Protein AF-A0AAD8Y7E0-F1 (afdb_monomer)

Foldseek 3Di:
DDDDDDDDDDDDDDDDDDPDPPPPPDDPLNDDLVVLLVVLVPADLQVQLLSLVVSQVVVVDDSDPSSLSSNDQQAQAHAPVSDDLLVLCPDELVSLLSSCVSRLCLAHYQYYASASNQAYQQLSLLSNALRQRHAEYHALNHDQQAFSFAWDPNPDPPPPNPDGATDDGNHDCVNHLNRVVRQLVDLRHNHLYYHHRPVQLADRDDPVPVPPVPPPVQPHDLPDDGDPSVLVSLVSVQVSNVVVQAAAPPARHRPVVVVDGQQQNDSPDSVSSLRHRNGPQAAPPPRGGHDQFPDPDPDPVCVVVVPVPPTDRQWDAAPGSRGIHGCVGFPKAFAPPPPPRGIHTCSNFPWDQDPPPRHTHTPVPPDCADPVPRHGD

Sequence (377 aa):
MSTATKCNSGNKRNSDGSLRAENTTICLVDIPVEPLAHVASFLSATSQAIFGLAVAAVNDKILNKNSFAIVGDQWDSLDFTEIEKELAARLTDDDIKAVLWCIDAANKVKRLSLAHCVNITGSCLEQLRGSQIIEQIDLSLVGRHEDPVLIEPWHPPRKDESLVLPFVPPISCENVLPILDSIIVSEQCSLQHLQFPKAWRTNYPSEKDSNWSSWSRWNYDTSFKPDPTFVRFLMRYNQMLMNRGISCVKCSHNLHSSGYQLVGSSVSDRKSFYTFGNQNHTCSQCMKHYCYRCGIQDSNEEFRNRRDGIGDFHLERCNVCEREQCVECSGMYRCETCPSSTTFCMNCKESTKCSLCSNRECNDCDLSRCESCKKEL

Solvent-accessible surface area (backbone atoms only — not comparable to full-atom values): 22195 Å² total; per-residue (Å²): 136,89,86,86,89,82,86,82,90,79,81,90,86,82,91,76,96,68,92,64,82,74,79,75,77,83,51,82,83,75,52,60,64,67,65,51,22,56,59,28,69,77,44,52,66,47,51,14,37,52,49,20,48,53,59,25,61,76,63,80,45,78,85,42,79,66,32,50,62,27,45,59,85,87,39,55,58,41,45,39,69,76,47,59,56,74,61,30,36,67,38,39,34,68,55,50,28,51,42,38,55,70,63,43,32,31,80,44,27,28,32,42,33,42,15,30,36,49,54,23,42,37,62,29,52,58,61,41,50,57,22,41,54,32,28,34,45,34,49,39,34,38,52,89,53,33,55,44,71,48,63,72,77,82,62,78,79,62,94,69,83,85,71,91,56,75,51,80,60,62,52,37,68,81,50,35,47,66,31,55,48,42,20,66,70,41,91,70,38,46,66,74,47,62,40,56,35,46,75,75,43,45,72,71,78,58,90,84,63,79,69,68,91,69,66,53,102,75,70,75,65,89,77,61,74,69,57,68,68,57,42,53,46,40,52,52,52,39,50,51,50,54,74,68,61,51,38,13,77,86,71,65,47,55,51,69,78,70,77,54,62,55,37,25,62,53,74,88,44,90,74,33,52,83,32,27,58,36,52,45,53,35,19,76,83,79,66,51,32,39,48,57,62,71,85,80,67,91,56,82,73,59,72,70,57,68,78,74,70,82,66,77,57,48,42,48,55,18,70,54,38,66,44,29,38,24,58,90,82,42,56,67,49,50,19,73,83,44,85,86,52,44,33,34,33,54,85,52,47,58,66,51,63,30,89,82,80,67,50,37,39,41,77,86,56,92,57,74,42,38,84,91,77,69,40,73,94

Organism: NCBI:txid267567

Structure (mmCIF, N/CA/C/O backbone):
data_AF-A0AAD8Y7E0-F1
#
_entry.id   AF-A0AAD8Y7E0-F1
#
loop_
_atom_site.group_PDB
_atom_site.id
_atom_site.type_symbol
_atom_site.label_atom_id
_atom_site.label_alt_id
_atom_site.label_comp_id
_atom_site.label_asym_id
_atom_site.label_entity_id
_atom_site.label_seq_id
_atom_site.pdbx_PDB_ins_code
_atom_site.Cartn_x
_atom_site.Cartn_y
_atom_site.Cartn_z
_atom_site.occupancy
_atom_site.B_iso_or_equiv
_atom_site.auth_seq_id
_atom_site.auth_comp_id
_atom_site.auth_asym_id
_atom_site.auth_atom_id
_atom_site.pdbx_PDB_model_num
ATOM 1 N N . MET A 1 1 ? -5.624 29.432 50.722 1.00 42.31 1 MET A N 1
ATOM 2 C CA . MET A 1 1 ? -6.381 30.631 50.287 1.00 42.31 1 MET A CA 1
ATOM 3 C C . MET A 1 1 ? -6.732 30.445 48.815 1.00 42.31 1 MET A C 1
ATOM 5 O O . MET A 1 1 ? -5.919 29.844 48.129 1.00 42.31 1 MET A O 1
ATOM 9 N N . SER A 1 2 ? -7.917 30.911 48.395 1.00 33.25 2 SER A N 1
ATOM 10 C CA . SER A 1 2 ? -8.645 30.645 47.126 1.00 33.25 2 SER A CA 1
ATOM 11 C C . SER A 1 2 ? -9.549 29.400 47.174 1.00 33.25 2 SER A C 1
ATOM 13 O O . SER A 1 2 ? -9.078 28.281 47.027 1.00 33.25 2 SER A O 1
ATOM 15 N N . THR A 1 3 ? -10.760 29.500 47.740 1.00 32.47 3 THR A N 1
ATOM 16 C CA . THR A 1 3 ? -12.059 29.990 47.195 1.00 32.47 3 THR A CA 1
ATOM 17 C C . THR A 1 3 ? -12.771 28.976 46.298 1.00 32.47 3 THR A C 1
ATOM 19 O O . THR A 1 3 ? -12.560 28.929 45.091 1.00 32.47 3 THR A O 1
ATOM 22 N N . ALA A 1 4 ? -13.661 28.207 46.930 1.00 34.22 4 ALA A N 1
ATOM 23 C CA . ALA A 1 4 ? -14.725 27.441 46.298 1.00 34.22 4 ALA A CA 1
ATOM 24 C C . ALA A 1 4 ? -15.949 28.349 46.097 1.00 34.22 4 ALA A C 1
ATOM 26 O O . ALA A 1 4 ? -16.421 28.973 47.051 1.00 34.22 4 ALA A O 1
ATOM 27 N N . THR A 1 5 ? -16.465 28.410 44.871 1.00 38.81 5 THR A N 1
ATOM 28 C CA . THR A 1 5 ? -17.672 29.174 44.536 1.00 38.81 5 THR A CA 1
ATOM 29 C C . THR A 1 5 ? -18.883 28.250 44.575 1.00 38.81 5 THR A C 1
ATOM 31 O O . THR A 1 5 ? -18.949 27.239 43.880 1.00 38.81 5 THR A O 1
ATOM 34 N N . LYS A 1 6 ? -19.832 28.609 45.438 1.00 41.47 6 LYS A N 1
ATOM 35 C CA . LYS A 1 6 ? -21.097 27.928 45.717 1.00 41.47 6 LYS A CA 1
ATOM 36 C C . LYS A 1 6 ? -22.182 28.608 44.874 1.00 41.47 6 LYS A C 1
ATOM 38 O O . LYS A 1 6 ? -22.446 29.789 45.087 1.00 41.47 6 LYS A O 1
ATOM 43 N N . CYS A 1 7 ? -22.796 27.904 43.925 1.00 40.91 7 CYS A N 1
ATOM 44 C CA . CYS A 1 7 ? -23.923 28.446 43.159 1.00 40.91 7 CYS A CA 1
ATOM 45 C C . CYS A 1 7 ? -25.244 28.198 43.898 1.00 40.91 7 CYS A C 1
ATOM 47 O O . CYS A 1 7 ? -25.595 27.064 44.218 1.00 40.91 7 CYS A O 1
ATOM 49 N N . ASN A 1 8 ? -25.943 29.297 44.186 1.00 40.84 8 ASN A N 1
ATOM 50 C CA . ASN A 1 8 ? -27.241 29.366 44.847 1.00 40.84 8 ASN A CA 1
ATOM 51 C C . ASN A 1 8 ? -28.377 28.915 43.920 1.00 40.84 8 ASN A C 1
ATOM 53 O O . ASN A 1 8 ? -28.497 29.386 42.791 1.00 40.84 8 ASN A O 1
ATOM 57 N N . SER A 1 9 ? -29.275 28.094 44.455 1.00 47.06 9 SER A N 1
ATOM 58 C CA . SER A 1 9 ? -30.587 27.781 43.890 1.00 47.06 9 SER A CA 1
ATOM 59 C C . SER A 1 9 ? -31.620 28.827 44.333 1.00 47.06 9 SER A C 1
ATOM 61 O O . SER A 1 9 ? -31.912 28.936 45.526 1.00 47.06 9 SER A O 1
ATOM 63 N N . GLY A 1 10 ? -32.177 29.584 43.382 1.00 45.50 10 GLY A N 1
ATOM 64 C CA . GLY A 1 10 ? -33.211 30.600 43.602 1.00 45.50 10 GLY A CA 1
ATOM 65 C C . GLY A 1 10 ? -34.475 30.361 42.763 1.00 45.50 10 GLY A C 1
ATOM 66 O O . GLY A 1 10 ? -34.416 30.261 41.546 1.00 45.50 10 GLY A O 1
ATOM 67 N N . ASN A 1 11 ? -35.599 30.269 43.475 1.00 44.56 11 ASN A N 1
ATOM 68 C CA . ASN A 1 11 ? -37.021 30.172 43.105 1.00 44.56 11 ASN A CA 1
ATOM 69 C C . ASN A 1 11 ? -37.549 30.692 41.741 1.00 44.56 11 ASN A C 1
ATOM 71 O O . ASN A 1 11 ? -37.395 31.857 41.399 1.00 44.56 11 ASN A O 1
ATOM 75 N N . LYS A 1 12 ? -38.394 29.847 41.116 1.00 53.94 12 LYS A N 1
ATOM 76 C CA . LYS A 1 12 ? -39.858 30.000 40.867 1.00 53.94 12 LYS A CA 1
ATOM 77 C C . LYS A 1 12 ? -40.411 31.399 40.481 1.00 53.94 12 LYS A C 1
ATOM 79 O O . LYS A 1 12 ? -40.521 32.252 41.358 1.00 53.94 12 LYS A O 1
ATOM 84 N N . ARG A 1 13 ? -41.005 31.528 39.274 1.00 47.44 13 ARG A N 1
ATOM 85 C CA . ARG A 1 13 ? -42.465 31.751 39.029 1.00 47.44 13 ARG A CA 1
ATOM 86 C C . ARG A 1 13 ? -42.841 32.015 37.550 1.00 47.44 13 ARG A C 1
ATOM 88 O O . ARG A 1 13 ? -42.180 32.779 36.867 1.00 47.44 13 ARG A O 1
ATOM 95 N N . ASN A 1 14 ? -44.002 31.447 37.202 1.00 42.03 14 ASN A N 1
ATOM 96 C CA . ASN A 1 14 ? -45.090 31.907 36.319 1.00 42.03 14 ASN A CA 1
ATOM 97 C C . ASN A 1 14 ? -44.913 32.008 34.790 1.00 42.03 14 ASN A C 1
ATOM 99 O O . ASN A 1 14 ? -44.448 33.001 34.249 1.00 42.03 14 ASN A O 1
ATOM 103 N N . SER A 1 15 ? -45.446 30.964 34.144 1.00 57.38 15 SER A N 1
ATOM 104 C CA . SER A 1 15 ? -46.424 30.967 33.042 1.00 57.38 15 SER A CA 1
ATOM 105 C C . SER A 1 15 ? -46.834 32.314 32.432 1.00 57.38 15 SER A C 1
ATOM 107 O O . SER A 1 15 ? -47.565 33.079 33.065 1.00 57.38 15 SER A O 1
ATOM 109 N N . ASP A 1 16 ? -46.528 32.473 31.144 1.00 43.28 16 ASP A N 1
ATOM 110 C CA . ASP A 1 16 ? -47.409 33.165 30.209 1.00 43.28 16 ASP A CA 1
ATOM 111 C C . ASP A 1 16 ? -47.484 32.372 28.894 1.00 43.28 16 ASP A C 1
ATOM 113 O O . ASP A 1 16 ? -46.474 31.891 28.371 1.00 43.28 16 ASP A O 1
ATOM 117 N N . GLY A 1 17 ? -48.710 32.138 28.434 1.00 54.53 17 GLY A N 1
ATOM 118 C CA . GLY A 1 17 ? -49.052 31.219 27.355 1.00 54.53 17 GLY A CA 1
ATOM 119 C C . GLY A 1 17 ? -48.720 31.804 25.991 1.00 54.53 17 GLY A C 1
ATOM 120 O O . GLY A 1 17 ? -49.556 32.442 25.360 1.00 54.53 17 GLY A O 1
ATOM 121 N N . SER A 1 18 ? -47.510 31.539 25.508 1.00 50.91 18 SER A N 1
ATOM 122 C CA . SER A 1 18 ? -47.150 31.720 24.105 1.00 50.91 18 SER A CA 1
ATOM 123 C C . SER A 1 18 ? -46.927 30.338 23.503 1.00 50.91 18 SER A C 1
ATOM 125 O O . SER A 1 18 ? -45.930 29.686 23.806 1.00 50.91 18 SER A O 1
ATOM 127 N N . LEU A 1 19 ? -47.871 29.880 22.673 1.00 52.75 19 LEU A N 1
ATOM 128 C CA . LEU A 1 19 ? -47.708 28.729 21.780 1.00 52.75 19 LEU A CA 1
ATOM 129 C C . LEU A 1 19 ? -46.630 29.071 20.739 1.00 52.75 19 LEU A C 1
ATOM 131 O O . LEU A 1 19 ? -46.912 29.319 19.569 1.00 52.75 19 LEU A O 1
ATOM 135 N N . ARG A 1 20 ? -45.373 29.142 21.182 1.00 52.72 20 ARG A N 1
ATOM 136 C CA . ARG A 1 20 ? -44.226 28.997 20.300 1.00 52.72 20 ARG A CA 1
ATOM 137 C C . ARG A 1 20 ? -44.261 27.552 19.839 1.00 52.72 20 ARG A C 1
ATOM 139 O O . ARG A 1 20 ? -44.216 26.653 20.670 1.00 52.72 20 ARG A O 1
ATOM 146 N N . ALA A 1 21 ? -44.376 27.344 18.532 1.00 57.94 21 ALA A N 1
ATOM 147 C CA . ALA A 1 21 ? -44.036 26.070 17.929 1.00 57.94 21 ALA A CA 1
ATOM 148 C C . ALA A 1 21 ? -42.619 25.722 18.404 1.00 57.94 21 ALA A C 1
ATOM 150 O O . ALA A 1 21 ? -41.642 26.341 17.981 1.00 57.94 21 ALA A O 1
ATOM 151 N N . GLU A 1 22 ? -42.524 24.821 19.379 1.00 65.19 22 GLU A N 1
ATOM 152 C CA . GLU A 1 22 ? -41.261 24.232 19.776 1.00 65.19 22 GLU A CA 1
ATOM 153 C C . GLU A 1 22 ? -40.800 23.439 18.562 1.00 65.19 22 GLU A C 1
ATOM 155 O O . GLU A 1 22 ? -41.313 22.355 18.285 1.00 65.19 22 GLU A O 1
ATOM 160 N N . ASN A 1 23 ? -39.888 24.029 17.785 1.00 68.88 23 ASN A N 1
ATOM 161 C CA . ASN A 1 23 ? -39.112 23.312 16.787 1.00 68.88 23 ASN A CA 1
ATOM 162 C C . ASN A 1 23 ? -38.359 22.217 17.539 1.00 68.88 23 ASN A C 1
ATOM 164 O O . ASN A 1 23 ? -37.267 22.436 18.060 1.00 68.88 23 ASN A O 1
ATOM 168 N N . THR A 1 24 ? -38.999 21.059 17.660 1.00 77.88 24 THR A N 1
ATOM 169 C CA . THR A 1 24 ? -38.412 19.849 18.207 1.00 77.88 24 THR A CA 1
ATOM 170 C C . THR A 1 24 ? -37.405 19.404 17.165 1.00 77.88 24 THR A C 1
ATOM 172 O O . THR A 1 24 ? -37.742 18.762 16.172 1.00 77.88 24 THR A O 1
ATOM 175 N N . THR A 1 25 ? -36.168 19.862 17.327 1.00 85.00 25 THR A N 1
ATOM 176 C CA . THR A 1 25 ? -35.052 19.411 16.509 1.00 85.00 25 THR A CA 1
ATOM 177 C C . THR A 1 25 ? -34.863 17.933 16.817 1.00 85.00 25 THR A C 1
ATOM 179 O O . THR A 1 25 ? -34.365 17.588 17.883 1.00 85.00 25 THR A O 1
ATOM 182 N N . ILE A 1 26 ? -35.332 17.065 15.919 1.00 81.88 26 ILE A N 1
ATOM 183 C CA . ILE A 1 26 ? -35.110 15.622 16.020 1.00 81.88 26 ILE A CA 1
ATOM 184 C C . ILE A 1 26 ? -33.611 15.398 15.830 1.00 81.88 26 ILE A C 1
ATOM 186 O O . ILE A 1 26 ? -33.066 15.718 14.769 1.00 81.88 26 ILE A O 1
ATOM 190 N N . CYS A 1 27 ? -32.940 14.883 16.856 1.00 86.56 27 CYS A N 1
ATOM 191 C CA . CYS A 1 27 ? -31.532 14.546 16.769 1.00 86.56 27 CYS A CA 1
ATOM 192 C C . CYS A 1 27 ? -31.374 13.149 16.162 1.00 86.56 27 CYS A C 1
ATOM 194 O O . CYS A 1 27 ? -32.213 12.269 16.339 1.00 86.56 27 CYS A O 1
ATOM 196 N N . LEU A 1 28 ? -30.252 12.911 15.479 1.00 84.19 28 LEU A N 1
ATOM 197 C CA . LEU A 1 28 ? -29.945 11.599 14.896 1.00 84.19 28 LEU A CA 1
ATOM 198 C C . LEU A 1 28 ? -29.938 10.478 15.956 1.00 84.19 28 LEU A C 1
ATOM 200 O O . LEU A 1 28 ? -30.270 9.338 15.651 1.00 84.19 28 LEU A O 1
ATOM 204 N N . VAL A 1 29 ? -29.604 10.817 17.205 1.00 83.31 29 VAL A N 1
ATOM 205 C CA . VAL A 1 29 ? -29.603 9.892 18.352 1.00 83.31 29 VAL A CA 1
ATOM 206 C C . VAL A 1 29 ? -30.993 9.478 18.828 1.00 83.31 29 VAL A C 1
ATOM 208 O O . VAL A 1 29 ? -31.109 8.477 19.530 1.00 83.31 29 VAL A O 1
ATOM 211 N N . ASP A 1 30 ? -32.037 10.210 18.439 1.00 88.00 30 ASP A N 1
ATOM 212 C CA . ASP A 1 30 ? -33.420 9.871 18.785 1.00 88.00 30 ASP A CA 1
ATOM 213 C C . ASP A 1 30 ? -33.995 8.802 17.841 1.00 88.00 30 ASP A C 1
ATOM 215 O O . ASP A 1 30 ? -35.062 8.240 18.097 1.00 88.00 30 ASP A O 1
ATOM 219 N N . ILE A 1 31 ? -33.293 8.508 16.740 1.00 89.94 31 ILE A N 1
ATOM 220 C CA . ILE A 1 31 ? -33.683 7.472 15.787 1.00 89.94 31 ILE A CA 1
ATOM 221 C C . ILE A 1 31 ? -33.317 6.097 16.372 1.00 89.94 31 ILE A C 1
ATOM 223 O O . ILE A 1 31 ? -32.184 5.907 16.822 1.00 89.94 31 ILE A O 1
ATOM 227 N N . PRO A 1 32 ? -34.234 5.108 16.348 1.00 90.81 32 PRO A N 1
ATOM 228 C CA . PRO A 1 32 ? -33.918 3.745 16.762 1.00 90.81 32 PRO A CA 1
ATOM 229 C C . PRO A 1 32 ? -32.742 3.155 15.971 1.00 90.81 32 PRO A C 1
ATOM 231 O O . PRO A 1 32 ? -32.443 3.559 14.844 1.00 90.81 32 PRO A O 1
ATOM 234 N N . VAL A 1 33 ? -32.075 2.165 16.559 1.00 90.38 33 VAL A N 1
ATOM 235 C CA . VAL A 1 33 ? -30.864 1.563 15.981 1.00 90.38 33 VAL A CA 1
ATOM 236 C C . VAL A 1 33 ? -31.180 0.840 14.674 1.00 90.38 33 VAL A C 1
ATOM 238 O O . VAL A 1 33 ? -30.355 0.831 13.769 1.00 90.38 33 VAL A O 1
ATOM 241 N N . GLU A 1 34 ? -32.375 0.268 14.542 1.00 93.50 34 GLU A N 1
ATOM 242 C CA . GLU A 1 34 ? -32.768 -0.549 13.397 1.00 93.50 34 GLU A CA 1
ATOM 243 C C . GLU A 1 34 ? -32.854 0.264 12.088 1.00 93.50 34 GLU A C 1
ATOM 245 O O . GLU A 1 34 ? -32.220 -0.145 11.113 1.00 93.50 34 GLU A O 1
ATOM 250 N N . PRO A 1 35 ? -33.531 1.434 12.024 1.00 94.56 35 PRO A N 1
ATOM 251 C CA . PRO A 1 35 ? -33.436 2.327 10.869 1.00 94.56 35 PRO A CA 1
ATOM 252 C C . PRO A 1 35 ? -32.007 2.777 10.552 1.00 94.56 35 PRO A C 1
ATOM 254 O O . PRO A 1 35 ? -31.637 2.828 9.381 1.00 94.56 35 PRO A O 1
ATOM 257 N N . LEU A 1 36 ? -31.194 3.086 11.569 1.00 93.88 36 LEU A N 1
ATOM 258 C CA . LEU A 1 36 ? -29.811 3.530 11.365 1.00 93.88 36 LEU A CA 1
ATOM 259 C C . LEU A 1 36 ? -28.940 2.411 10.784 1.00 93.88 36 LEU A C 1
ATOM 261 O O . LEU A 1 36 ? -28.198 2.650 9.837 1.00 93.88 36 LEU A O 1
ATOM 265 N N . ALA A 1 37 ? -29.071 1.186 11.297 1.00 93.62 37 ALA A N 1
ATOM 266 C CA . ALA A 1 37 ? -28.399 0.007 10.762 1.00 93.62 37 ALA A CA 1
ATOM 267 C C . ALA A 1 37 ? -28.863 -0.301 9.330 1.00 93.62 37 ALA A C 1
ATOM 269 O O . ALA A 1 37 ? -28.048 -0.640 8.473 1.00 93.62 37 ALA A O 1
ATOM 270 N N . HIS A 1 38 ? -30.155 -0.118 9.038 1.00 94.56 38 HIS A N 1
ATOM 271 C CA . HIS A 1 38 ? -30.674 -0.271 7.683 1.00 94.56 38 HIS A CA 1
ATOM 272 C C . HIS A 1 38 ? -30.065 0.752 6.718 1.00 94.56 38 HIS A C 1
ATOM 274 O O . HIS A 1 38 ? -29.582 0.361 5.660 1.00 94.56 38 HIS A O 1
ATOM 280 N N . VAL A 1 39 ? -30.007 2.037 7.087 1.00 94.94 39 VAL A N 1
ATOM 281 C CA . VAL A 1 39 ? -29.341 3.069 6.271 1.00 94.94 39 VAL A CA 1
ATOM 282 C C . VAL A 1 39 ? -27.860 2.741 6.082 1.00 94.94 39 VAL A C 1
ATOM 284 O O . VAL A 1 39 ? -27.353 2.811 4.965 1.00 94.94 39 VAL A O 1
ATOM 287 N N . ALA A 1 40 ? -27.181 2.325 7.152 1.00 94.44 40 ALA A N 1
ATOM 288 C CA . ALA A 1 40 ? -25.762 2.002 7.117 1.00 94.44 40 ALA A CA 1
ATOM 289 C C . ALA A 1 40 ? -25.439 0.824 6.184 1.00 94.44 40 ALA A C 1
ATOM 291 O O . ALA A 1 40 ? -24.382 0.823 5.566 1.00 94.44 40 ALA A O 1
ATOM 292 N N . SER A 1 41 ? -26.369 -0.121 6.004 1.00 94.44 41 SER A N 1
ATOM 293 C CA . SER A 1 41 ? -26.197 -1.253 5.082 1.00 94.44 41 SER A CA 1
ATOM 294 C C . SER A 1 41 ? -26.134 -0.871 3.594 1.00 94.44 41 SER A C 1
ATOM 296 O O . SER A 1 41 ? -25.730 -1.693 2.775 1.00 94.44 41 SER A O 1
ATOM 298 N N . PHE A 1 42 ? -26.513 0.362 3.232 1.00 95.19 42 PHE A N 1
ATOM 299 C CA . PHE A 1 42 ? -26.361 0.897 1.870 1.00 95.19 42 PHE A CA 1
ATOM 300 C C . PHE A 1 42 ? -25.038 1.638 1.655 1.00 95.19 42 PHE A C 1
ATOM 302 O O . PHE A 1 42 ? -24.748 2.063 0.536 1.00 95.19 42 PHE A O 1
ATOM 309 N N . LEU A 1 43 ? -24.258 1.842 2.717 1.00 94.81 43 LEU A N 1
ATOM 310 C CA . LEU A 1 43 ? -22.971 2.513 2.649 1.00 94.81 43 LEU A CA 1
ATOM 311 C C . LEU A 1 43 ? -21.867 1.509 2.298 1.00 94.81 43 LEU A C 1
ATOM 313 O O . LEU A 1 43 ? -21.998 0.307 2.520 1.00 94.81 43 LEU A O 1
ATOM 317 N N . SER A 1 44 ? -20.754 2.012 1.765 1.00 94.19 44 SER A N 1
ATOM 318 C CA . SER A 1 44 ? -19.529 1.216 1.681 1.00 94.19 44 SER A CA 1
ATOM 319 C C . SER A 1 44 ? -19.057 0.822 3.082 1.00 94.19 44 SER A C 1
ATOM 321 O O . SER A 1 44 ? -19.395 1.503 4.053 1.00 94.19 44 SER A O 1
ATOM 323 N N . ALA A 1 45 ? -18.252 -0.235 3.207 1.00 93.75 45 ALA A N 1
ATOM 324 C CA . ALA A 1 45 ? -17.789 -0.706 4.511 1.00 93.75 45 ALA A CA 1
ATOM 325 C C . ALA A 1 45 ? -17.101 0.433 5.288 1.00 93.75 45 ALA A C 1
ATOM 327 O O . ALA A 1 45 ? -17.484 0.759 6.409 1.00 93.75 45 ALA A O 1
ATOM 328 N N . THR A 1 46 ? -16.167 1.155 4.668 1.00 95.12 46 THR A N 1
ATOM 329 C CA . THR A 1 46 ? -15.499 2.286 5.332 1.00 95.12 46 THR A CA 1
ATOM 330 C C . THR A 1 46 ? -16.486 3.379 5.768 1.00 95.12 46 THR A C 1
ATOM 332 O O . THR A 1 46 ? -16.425 3.856 6.904 1.00 95.12 46 THR A O 1
ATOM 335 N N . SER A 1 47 ? -17.444 3.738 4.908 1.00 95.62 47 SER A N 1
ATOM 336 C CA . SER A 1 47 ? -18.475 4.735 5.226 1.00 95.62 47 SER A CA 1
ATOM 337 C C . SER A 1 47 ? -19.400 4.275 6.358 1.00 95.62 47 SER A C 1
ATOM 339 O O . SER A 1 47 ? -19.754 5.072 7.225 1.00 95.62 47 SER A O 1
ATOM 341 N N . GLN A 1 48 ? -19.759 2.990 6.391 1.00 95.06 48 GLN A N 1
ATOM 342 C CA . GLN A 1 48 ? -20.564 2.368 7.439 1.00 95.06 48 GLN A CA 1
ATOM 343 C C . GLN A 1 48 ? -19.859 2.427 8.800 1.00 95.06 48 GLN A C 1
ATOM 345 O O . GLN A 1 48 ? -20.492 2.786 9.796 1.00 95.06 48 GLN A O 1
ATOM 350 N N . ALA A 1 49 ? -18.551 2.147 8.856 1.00 94.19 49 ALA A N 1
ATOM 351 C CA . ALA A 1 49 ? -17.779 2.257 10.095 1.00 94.19 49 ALA A CA 1
ATOM 352 C C . ALA A 1 49 ? -17.735 3.699 10.618 1.00 94.19 49 ALA A C 1
ATOM 354 O O . ALA A 1 49 ? -17.978 3.937 11.802 1.00 94.19 49 ALA A O 1
ATOM 355 N N . ILE A 1 50 ? -17.466 4.664 9.733 1.00 94.44 50 ILE A N 1
ATOM 356 C CA . ILE A 1 50 ? -17.409 6.089 10.088 1.00 94.44 50 ILE A CA 1
ATOM 357 C C . ILE A 1 50 ? -18.785 6.588 10.537 1.00 94.44 50 ILE A C 1
ATOM 359 O O . ILE A 1 50 ? -18.888 7.299 11.535 1.00 94.44 50 ILE A O 1
ATOM 363 N N . PHE A 1 51 ? -19.854 6.182 9.849 1.00 93.75 51 PHE A N 1
ATOM 364 C CA . PHE A 1 51 ? -21.222 6.521 10.230 1.00 93.75 51 PHE A CA 1
ATOM 365 C C . PHE A 1 51 ? -21.587 5.951 11.605 1.00 93.75 51 PHE A C 1
ATOM 367 O O . PHE A 1 51 ? -22.085 6.682 12.463 1.00 93.75 51 PHE A O 1
ATOM 374 N N . GLY A 1 52 ? -21.283 4.673 11.852 1.00 91.50 52 GLY A N 1
ATOM 375 C CA . GLY A 1 52 ? -21.485 4.041 13.155 1.00 91.50 52 GLY A CA 1
ATOM 376 C C . GLY A 1 52 ? -20.720 4.754 14.271 1.00 91.50 52 GLY A C 1
ATOM 377 O O . GLY A 1 52 ? -21.287 5.012 15.334 1.00 91.50 52 GLY A O 1
ATOM 378 N N . LEU A 1 53 ? -19.470 5.151 14.010 1.00 90.69 53 LEU A N 1
ATOM 379 C CA . LEU A 1 53 ? -18.660 5.928 14.946 1.00 90.69 53 LEU A CA 1
ATOM 380 C C . LEU A 1 53 ? -19.256 7.317 15.212 1.00 90.69 53 LEU A C 1
ATOM 382 O O . LEU A 1 53 ? -19.322 7.739 16.364 1.00 90.69 53 LEU A O 1
ATOM 386 N N . ALA A 1 54 ? -19.732 8.015 14.180 1.00 90.75 54 ALA A N 1
ATOM 387 C CA . ALA A 1 54 ? -20.366 9.321 14.331 1.00 90.75 54 ALA A CA 1
ATOM 388 C C . ALA A 1 54 ? -21.638 9.233 15.193 1.00 90.75 54 ALA A C 1
ATOM 390 O O . ALA A 1 54 ? -21.816 10.026 16.115 1.00 90.75 54 ALA A O 1
ATOM 391 N N . VAL A 1 55 ? -22.491 8.227 14.962 1.00 89.06 55 VAL A N 1
ATOM 392 C CA . VAL A 1 55 ? -23.681 7.966 15.794 1.00 89.06 55 VAL A CA 1
ATOM 393 C C . VAL A 1 55 ? -23.291 7.626 17.239 1.00 89.06 55 VAL A C 1
ATOM 395 O O . VAL A 1 55 ? -23.968 8.047 18.183 1.00 89.06 55 VAL A O 1
ATOM 398 N N . ALA A 1 56 ? -22.198 6.884 17.435 1.00 86.31 56 ALA A N 1
ATOM 399 C CA . ALA A 1 56 ? -21.678 6.552 18.759 1.00 86.31 56 ALA A CA 1
ATOM 400 C C . ALA A 1 56 ? -21.180 7.794 19.510 1.00 86.31 56 ALA A C 1
ATOM 402 O O . ALA A 1 56 ? -21.504 7.973 20.684 1.00 86.31 56 ALA A O 1
ATOM 403 N N . ALA A 1 57 ? -20.434 8.663 18.824 1.00 85.75 57 ALA A N 1
ATOM 404 C CA . ALA A 1 57 ? -19.831 9.860 19.398 1.00 85.75 57 ALA A CA 1
ATOM 405 C C . ALA A 1 57 ? -20.883 10.852 19.915 1.00 85.75 57 ALA A C 1
ATOM 407 O O . ALA A 1 57 ? -20.718 11.402 20.999 1.00 85.75 57 ALA A O 1
ATOM 408 N N . VAL A 1 58 ? -22.002 11.030 19.201 1.00 82.75 58 VAL A N 1
ATOM 409 C CA . VAL A 1 58 ? -23.092 11.926 19.643 1.00 82.75 58 VAL A CA 1
ATOM 410 C C . VAL A 1 58 ? -23.785 11.408 20.912 1.00 82.75 58 VAL A C 1
ATOM 412 O O . VAL A 1 58 ? -24.360 12.185 21.668 1.00 82.75 58 VAL A O 1
ATOM 415 N N . ASN A 1 59 ? -23.714 10.103 21.188 1.00 74.56 59 ASN A N 1
ATOM 416 C CA . ASN A 1 59 ? -24.360 9.502 22.353 1.00 74.56 59 ASN A CA 1
ATOM 417 C C . ASN A 1 59 ? -23.567 9.649 23.667 1.00 74.56 59 ASN A C 1
ATOM 419 O O . ASN A 1 59 ? -24.030 9.134 24.689 1.00 74.56 59 ASN A O 1
ATOM 423 N N . ASP A 1 60 ? -22.403 10.324 23.653 1.00 66.88 60 ASP A N 1
ATOM 424 C CA . ASP A 1 60 ? -21.548 10.687 24.809 1.00 66.88 60 ASP A CA 1
ATOM 425 C C . ASP A 1 60 ? -21.178 9.525 25.755 1.00 66.88 60 ASP A C 1
ATOM 427 O O . ASP A 1 60 ? -20.641 9.692 26.853 1.00 66.88 60 ASP A O 1
ATOM 431 N N . LYS A 1 61 ? -21.464 8.297 25.331 1.00 59.03 61 LYS A N 1
ATOM 432 C CA . LYS A 1 61 ? -21.251 7.072 26.085 1.00 59.03 61 LYS A CA 1
ATOM 433 C C . LYS A 1 61 ? -20.271 6.227 25.304 1.00 59.03 61 LYS A C 1
ATOM 435 O O . LYS A 1 61 ? -20.475 5.993 24.116 1.00 59.03 61 LYS A O 1
ATOM 440 N N . ILE A 1 62 ? -19.245 5.766 26.024 1.00 61.38 62 ILE A N 1
ATOM 441 C CA . ILE A 1 62 ? -18.360 4.640 25.694 1.00 61.38 62 ILE A CA 1
ATOM 442 C C . ILE A 1 62 ? -19.031 3.758 24.643 1.00 61.38 62 ILE A C 1
ATOM 444 O O . ILE A 1 62 ? -20.112 3.247 24.944 1.00 61.38 62 ILE A O 1
ATOM 448 N N . LEU A 1 63 ? -18.401 3.632 23.464 1.00 65.81 63 LEU A N 1
ATOM 449 C CA . LEU A 1 63 ? -18.821 2.818 22.314 1.00 65.81 63 LEU A CA 1
ATOM 450 C C . LEU A 1 63 ? -19.834 1.747 22.720 1.00 65.81 63 LEU A C 1
ATOM 452 O O . LEU A 1 63 ? -19.491 0.686 23.248 1.00 65.81 63 LEU A O 1
ATOM 456 N N . ASN A 1 64 ? -21.112 2.102 22.599 1.00 67.94 64 ASN A N 1
ATOM 457 C CA . ASN A 1 64 ? -22.181 1.301 23.168 1.00 67.94 64 ASN A CA 1
ATOM 458 C C . ASN A 1 64 ? -22.415 0.064 22.287 1.00 67.94 64 ASN A C 1
ATOM 460 O O . ASN A 1 64 ? -22.064 0.038 21.107 1.00 67.94 64 ASN A O 1
ATOM 464 N N . LYS A 1 65 ? -23.067 -0.968 22.837 1.00 69.75 65 LYS A N 1
ATOM 465 C CA . LYS A 1 65 ? -23.446 -2.174 22.075 1.00 69.75 65 LYS A CA 1
ATOM 466 C C . LYS A 1 65 ? -24.226 -1.856 20.789 1.00 69.75 65 LYS A C 1
ATOM 468 O O . LYS A 1 65 ? -24.139 -2.609 19.827 1.00 69.75 65 LYS A O 1
ATOM 473 N N . ASN A 1 66 ? -24.944 -0.734 20.764 1.00 71.81 66 ASN A N 1
ATOM 474 C CA . ASN A 1 66 ? -25.746 -0.303 19.623 1.00 71.81 66 ASN A CA 1
ATOM 475 C C . ASN A 1 66 ? -24.882 0.148 18.436 1.00 71.81 66 ASN A C 1
ATOM 477 O O . ASN A 1 66 ? -25.275 -0.049 17.293 1.00 71.81 66 ASN A O 1
ATOM 481 N N . SER A 1 67 ? -23.691 0.691 18.694 1.00 73.62 67 SER A N 1
ATOM 482 C CA . SER A 1 67 ? -22.751 1.126 17.653 1.00 73.62 67 SER A CA 1
ATOM 483 C C . SER A 1 67 ? -22.288 -0.071 16.819 1.00 73.62 67 SER A C 1
ATOM 485 O O . SER A 1 67 ? -22.276 -0.013 15.594 1.00 73.62 67 SER A O 1
ATOM 487 N N . PHE A 1 68 ? -22.029 -1.207 17.474 1.00 81.06 68 PHE A N 1
ATOM 488 C CA . PHE A 1 68 ? -21.664 -2.455 16.800 1.00 81.06 68 PHE A CA 1
ATOM 489 C C . PHE A 1 68 ? -22.781 -3.008 15.904 1.00 81.06 68 PHE A C 1
ATOM 491 O O . PHE A 1 68 ? -22.488 -3.639 14.892 1.00 81.06 68 PHE A O 1
ATOM 498 N N . ALA A 1 69 ? -24.052 -2.753 16.235 1.00 83.50 69 ALA A N 1
ATOM 499 C CA . ALA A 1 69 ? -25.177 -3.197 15.412 1.00 83.50 69 ALA A CA 1
ATOM 500 C C . ALA A 1 69 ? -25.273 -2.428 14.082 1.00 83.50 69 ALA A C 1
ATOM 502 O O . ALA A 1 69 ? -25.704 -2.997 13.084 1.00 83.50 69 ALA A O 1
ATOM 503 N N . ILE A 1 70 ? -24.848 -1.159 14.053 1.00 87.06 70 ILE A N 1
ATOM 504 C CA . ILE A 1 70 ? -24.846 -0.323 12.839 1.00 87.06 70 ILE A CA 1
ATOM 505 C C . ILE A 1 70 ? -23.701 -0.722 11.906 1.00 87.06 70 ILE A C 1
ATOM 507 O O . ILE A 1 70 ? -23.857 -0.725 10.689 1.00 87.06 70 ILE A O 1
ATOM 511 N N . VAL A 1 71 ? -22.553 -1.059 12.490 1.00 86.00 71 VAL A N 1
ATOM 512 C CA . VAL A 1 71 ? -21.304 -1.358 11.786 1.00 86.00 71 VAL A CA 1
ATOM 513 C C . VAL A 1 71 ? -21.385 -2.708 11.047 1.00 86.00 71 VAL A C 1
ATOM 515 O O . VAL A 1 71 ? -20.824 -2.851 9.974 1.00 86.00 71 VAL A O 1
ATOM 518 N N . GLY A 1 72 ? -22.150 -3.687 11.530 1.00 86.94 72 GLY A N 1
ATOM 519 C CA . GLY A 1 72 ? -22.221 -5.006 10.883 1.00 86.94 72 GLY A CA 1
ATOM 520 C C . GLY A 1 72 ? -20.977 -5.868 11.145 1.00 86.94 72 GLY A C 1
ATOM 521 O O . GLY A 1 72 ? -20.068 -5.473 11.880 1.00 86.94 72 GLY A O 1
ATOM 522 N N . ASP A 1 73 ? -20.947 -7.088 10.601 1.00 87.50 73 ASP A N 1
ATOM 523 C CA . ASP A 1 73 ? -19.993 -8.139 10.990 1.00 87.50 73 ASP A CA 1
ATOM 524 C C . ASP A 1 73 ? -18.940 -8.512 9.931 1.00 87.50 73 ASP A C 1
ATOM 526 O O . ASP A 1 73 ? -17.927 -9.122 10.284 1.00 87.50 73 ASP A O 1
ATOM 530 N N . GLN A 1 74 ? -19.125 -8.121 8.670 1.00 88.31 74 GLN A N 1
ATOM 531 C CA . GLN A 1 74 ? -18.259 -8.519 7.554 1.00 88.31 74 GLN A CA 1
ATOM 532 C C . GLN A 1 74 ? -17.189 -7.466 7.248 1.00 88.31 74 GLN A C 1
ATOM 534 O O . GLN A 1 74 ? -17.430 -6.508 6.520 1.00 88.31 74 GLN A O 1
ATOM 539 N N . TRP A 1 75 ? -15.979 -7.681 7.772 1.00 94.62 75 TRP A N 1
ATOM 540 C CA . TRP A 1 75 ? -14.873 -6.718 7.694 1.00 94.62 75 TRP A CA 1
ATOM 541 C C . TRP A 1 75 ? -13.595 -7.303 7.103 1.00 94.62 75 TRP A C 1
ATOM 543 O O . TRP A 1 75 ? -12.536 -7.166 7.692 1.00 94.62 75 TRP A O 1
ATOM 553 N N . ASP A 1 76 ? -13.649 -7.939 5.932 1.00 97.00 76 ASP A N 1
ATOM 554 C CA . ASP A 1 76 ? -12.427 -8.458 5.293 1.00 97.00 76 ASP A CA 1
ATOM 555 C C . ASP A 1 76 ? -11.500 -7.339 4.773 1.00 97.00 76 ASP A C 1
ATOM 557 O O . ASP A 1 76 ? -10.286 -7.528 4.657 1.00 97.00 76 ASP A O 1
ATOM 561 N N . SER A 1 77 ? -12.056 -6.176 4.426 1.00 97.31 77 SER A N 1
ATOM 562 C CA . SER A 1 77 ? -11.325 -5.059 3.826 1.00 97.31 77 SER A CA 1
ATOM 563 C C . SER A 1 77 ? -11.801 -3.732 4.404 1.00 97.31 77 SER A C 1
ATOM 565 O O . SER A 1 77 ? -13.002 -3.511 4.516 1.00 97.31 77 SER A O 1
ATOM 567 N N . LEU A 1 78 ? -10.858 -2.845 4.711 1.00 97.62 78 LEU A N 1
ATOM 568 C CA . LEU A 1 78 ? -11.104 -1.452 5.064 1.00 97.62 78 LEU A CA 1
ATOM 569 C C . LEU A 1 78 ? -10.280 -0.568 4.123 1.00 97.62 78 LEU A C 1
ATOM 571 O O . LEU A 1 78 ? -9.048 -0.570 4.179 1.00 97.62 78 LEU A O 1
ATOM 575 N N . ASP A 1 79 ? -10.956 0.147 3.228 1.00 97.56 79 ASP A N 1
ATOM 576 C CA . ASP A 1 79 ? -10.321 0.941 2.176 1.00 97.56 79 ASP A CA 1
ATOM 577 C C . ASP A 1 79 ? -10.850 2.379 2.202 1.00 97.56 79 ASP A C 1
ATOM 579 O O . ASP A 1 79 ? -12.016 2.644 1.901 1.00 97.56 79 ASP A O 1
ATOM 583 N N . PHE A 1 80 ? -9.986 3.322 2.579 1.00 97.56 80 PHE A N 1
ATOM 584 C CA . PHE A 1 80 ? -10.334 4.741 2.659 1.00 97.56 80 PHE A CA 1
ATOM 585 C C . PHE A 1 80 ? -10.414 5.435 1.287 1.00 97.56 80 PHE A C 1
ATOM 587 O O . PHE A 1 80 ? -10.809 6.595 1.222 1.00 97.56 80 PHE A O 1
ATOM 594 N N . THR A 1 81 ? -10.149 4.732 0.175 1.00 95.69 81 THR A N 1
ATOM 595 C CA . THR A 1 81 ? -10.512 5.229 -1.169 1.00 95.69 81 THR A CA 1
ATOM 596 C C . THR A 1 81 ? -12.024 5.262 -1.415 1.00 95.69 81 THR A C 1
ATOM 598 O O . THR A 1 81 ? -12.470 5.916 -2.354 1.00 95.69 81 THR A O 1
ATOM 601 N N . GLU A 1 82 ? -12.820 4.571 -0.592 1.00 95.69 82 GLU A N 1
ATOM 602 C CA . GLU A 1 82 ? -14.280 4.489 -0.732 1.00 95.69 82 GLU A CA 1
ATOM 603 C C . GLU A 1 82 ? -15.030 5.698 -0.149 1.00 95.69 82 GLU A C 1
ATOM 605 O O . GLU A 1 82 ? -16.260 5.733 -0.198 1.00 95.69 82 GLU A O 1
ATOM 610 N N . ILE A 1 83 ? -14.312 6.664 0.430 1.00 95.81 83 ILE A N 1
ATOM 611 C CA . ILE A 1 83 ? -14.868 7.911 0.964 1.00 95.81 83 ILE A CA 1
ATOM 612 C C . ILE A 1 83 ? -14.289 9.122 0.228 1.00 95.81 83 ILE A C 1
ATOM 614 O O . ILE A 1 83 ? -13.269 9.031 -0.454 1.00 95.81 83 ILE A O 1
ATOM 618 N N . GLU A 1 84 ? -14.942 10.275 0.371 1.00 95.50 84 GLU A N 1
ATOM 619 C CA . GLU A 1 84 ? -14.466 11.534 -0.207 1.00 95.50 84 GLU A CA 1
ATOM 620 C C . GLU A 1 84 ? -13.051 11.869 0.291 1.00 95.50 84 GLU A C 1
ATOM 622 O O . GLU A 1 84 ? -12.755 11.762 1.487 1.00 95.50 84 GLU A O 1
ATOM 627 N N . LYS A 1 85 ? -12.170 12.298 -0.622 1.00 93.94 85 LYS A N 1
ATOM 628 C CA . LYS A 1 85 ? -10.752 12.559 -0.319 1.00 93.94 85 LYS A CA 1
ATOM 629 C C . LYS A 1 85 ? -10.599 13.636 0.748 1.00 93.94 85 LYS A C 1
ATOM 631 O O . LYS A 1 85 ? -9.747 13.527 1.625 1.00 93.94 85 LYS A O 1
ATOM 636 N N . GLU A 1 86 ? -11.453 14.650 0.692 1.00 92.56 86 GLU A N 1
ATOM 637 C CA . GLU A 1 86 ? -11.516 15.764 1.629 1.00 92.56 86 GLU A CA 1
ATOM 638 C C . GLU A 1 86 ? -11.900 15.292 3.033 1.00 92.56 86 GLU A C 1
ATOM 640 O O . GLU A 1 86 ? -11.367 15.792 4.025 1.00 92.56 86 GLU A O 1
ATOM 645 N N . LEU A 1 87 ? -12.807 14.317 3.133 1.00 94.12 87 LEU A N 1
ATOM 646 C CA . LEU A 1 87 ? -13.177 13.716 4.409 1.00 94.12 87 LEU A CA 1
ATOM 647 C C . LEU A 1 87 ? -12.030 12.860 4.951 1.00 94.12 87 LEU A C 1
ATOM 649 O O . LEU A 1 87 ? -11.644 13.044 6.103 1.00 94.12 87 LEU A O 1
ATOM 653 N N . ALA A 1 88 ? -11.447 11.988 4.122 1.00 95.94 88 ALA A N 1
ATOM 654 C CA . ALA A 1 88 ? -10.316 11.139 4.497 1.00 95.94 88 ALA A CA 1
ATOM 655 C C . ALA A 1 88 ? -9.115 11.954 4.999 1.00 95.94 88 ALA A C 1
ATOM 657 O O . ALA A 1 88 ? -8.522 11.620 6.024 1.00 95.94 88 ALA A O 1
ATOM 658 N N . ALA A 1 89 ? -8.800 13.064 4.325 1.00 94.25 89 ALA A N 1
ATOM 659 C CA . ALA A 1 89 ? -7.698 13.954 4.679 1.00 94.25 89 ALA A CA 1
ATOM 660 C C . ALA A 1 89 ? -7.888 14.662 6.028 1.00 94.25 89 ALA A C 1
ATOM 662 O O . ALA A 1 89 ? -6.909 15.088 6.641 1.00 94.25 89 ALA A O 1
ATOM 663 N N . ARG A 1 90 ? -9.134 14.786 6.503 1.00 94.50 90 ARG A N 1
ATOM 664 C CA . ARG A 1 90 ? -9.461 15.381 7.805 1.00 94.50 90 ARG A CA 1
ATOM 665 C C . ARG A 1 90 ? -9.399 14.386 8.959 1.00 94.50 90 ARG A C 1
ATOM 667 O O . ARG A 1 90 ? -9.400 14.833 10.104 1.00 94.50 90 ARG A O 1
ATOM 674 N N . LEU A 1 91 ? -9.362 13.083 8.678 1.00 95.94 91 LEU A N 1
ATOM 675 C CA . LEU A 1 91 ? -9.298 12.058 9.715 1.00 95.94 91 LEU A CA 1
ATOM 676 C C . LEU A 1 91 ? -7.948 12.108 10.433 1.00 95.94 91 LEU A C 1
ATOM 678 O O . LEU A 1 91 ? -6.887 12.180 9.810 1.00 95.94 91 LEU A O 1
ATOM 682 N N . 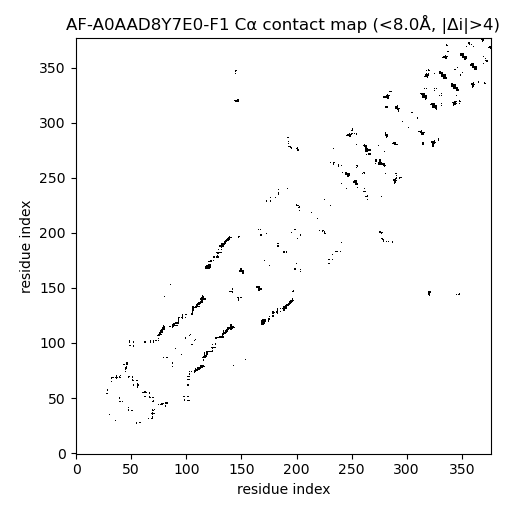THR A 1 92 ? -8.010 12.070 11.758 1.00 96.75 92 THR A N 1
ATOM 683 C CA . THR A 1 92 ? -6.853 12.025 12.654 1.00 96.75 92 THR A CA 1
ATOM 684 C C . THR A 1 92 ? -6.538 10.589 13.069 1.00 96.75 92 THR A C 1
ATOM 686 O O . THR A 1 92 ? -7.308 9.660 12.802 1.00 96.75 92 THR A O 1
ATOM 689 N N . ASP A 1 93 ? -5.415 10.382 13.765 1.00 98.19 93 ASP A N 1
ATOM 690 C CA . ASP A 1 93 ? -5.121 9.067 14.337 1.00 98.19 93 ASP A CA 1
ATOM 691 C C . ASP A 1 93 ? -6.221 8.587 15.299 1.00 98.19 93 ASP A C 1
ATOM 693 O O . ASP A 1 93 ? -6.528 7.398 15.304 1.00 98.19 93 ASP A O 1
ATOM 697 N N . ASP A 1 94 ? -6.841 9.477 16.079 1.00 96.56 94 ASP A N 1
ATOM 698 C CA . ASP A 1 94 ? -7.899 9.096 17.023 1.00 96.56 94 ASP A CA 1
ATOM 699 C C . ASP A 1 94 ? -9.161 8.611 16.298 1.00 96.56 94 ASP A C 1
ATOM 701 O O . ASP A 1 94 ? -9.749 7.604 16.704 1.00 96.56 94 ASP A O 1
ATOM 705 N N . ASP A 1 95 ? -9.527 9.252 15.184 1.00 95.81 95 ASP A N 1
ATOM 706 C CA . ASP A 1 95 ? -10.671 8.845 14.362 1.00 95.81 95 ASP A CA 1
ATOM 707 C C . ASP A 1 95 ? -10.445 7.451 13.761 1.00 95.81 95 ASP A C 1
ATOM 709 O O . ASP A 1 95 ? -11.280 6.554 13.905 1.00 95.81 95 ASP A O 1
ATOM 713 N N . ILE A 1 96 ? -9.284 7.230 13.131 1.00 97.75 96 ILE A N 1
ATOM 714 C CA . ILE A 1 96 ? -8.954 5.936 12.512 1.00 97.75 96 ILE A CA 1
ATOM 715 C C . ILE A 1 96 ? -8.790 4.855 13.578 1.00 97.75 96 ILE A C 1
ATOM 717 O O . ILE A 1 96 ? -9.266 3.736 13.398 1.00 97.75 96 ILE A O 1
ATOM 721 N N . LYS A 1 97 ? -8.163 5.170 14.714 1.00 96.81 97 LYS A N 1
ATOM 722 C CA . LYS A 1 97 ? -8.036 4.247 15.847 1.00 96.81 97 LYS A CA 1
ATOM 723 C C . LYS A 1 97 ? -9.404 3.815 16.358 1.00 96.81 97 LYS A C 1
ATOM 725 O O . LYS A 1 97 ? -9.600 2.629 16.620 1.00 96.81 97 LYS A O 1
ATOM 730 N N . ALA A 1 98 ? -10.341 4.753 16.487 1.00 94.38 98 ALA A N 1
ATOM 731 C CA . ALA A 1 98 ? -11.700 4.448 16.897 1.00 94.38 98 ALA A CA 1
ATOM 732 C C . ALA A 1 98 ? -12.391 3.542 15.870 1.00 94.38 98 ALA A C 1
ATOM 734 O O . ALA A 1 98 ? -12.961 2.530 16.270 1.00 94.38 98 ALA A O 1
ATOM 735 N N . VAL A 1 99 ? -12.261 3.818 14.566 1.00 95.75 99 VAL A N 1
ATOM 736 C CA . VAL A 1 99 ? -12.769 2.939 13.496 1.00 95.75 99 VAL A CA 1
ATOM 737 C C . VAL A 1 99 ? -12.183 1.527 13.599 1.00 95.75 99 VAL A C 1
ATOM 739 O O . VAL A 1 99 ? -12.941 0.560 13.676 1.00 95.75 99 VAL A O 1
ATOM 742 N N . LEU A 1 100 ? -10.852 1.394 13.658 1.00 96.69 100 LEU A N 1
ATOM 743 C CA . LEU A 1 100 ? -10.164 0.099 13.730 1.00 96.69 100 LEU A CA 1
ATOM 744 C C . LEU A 1 100 ? -10.563 -0.698 14.978 1.00 96.69 100 LEU A C 1
ATOM 746 O O . LEU A 1 100 ? -10.716 -1.918 14.910 1.00 96.69 100 LEU A O 1
ATOM 750 N N . TRP A 1 101 ? -10.761 -0.017 16.107 1.00 94.19 101 TRP A N 1
ATOM 751 C CA . TRP A 1 101 ? -11.236 -0.648 17.332 1.00 94.19 101 TRP A CA 1
ATOM 752 C C . TRP A 1 101 ? -12.698 -1.104 17.211 1.00 94.19 101 TRP A C 1
ATOM 754 O O . TRP A 1 101 ? -13.010 -2.241 17.564 1.00 94.19 101 TRP A O 1
ATOM 764 N N . CYS A 1 102 ? -13.587 -0.265 16.667 1.00 92.06 102 CYS A N 1
ATOM 765 C CA . CYS A 1 102 ? -15.011 -0.584 16.502 1.00 92.06 102 CYS A CA 1
ATOM 766 C C . CYS A 1 102 ? -15.243 -1.853 15.680 1.00 92.06 102 CYS A C 1
ATOM 768 O O . CYS A 1 102 ? -16.126 -2.646 16.003 1.00 92.06 102 CYS A O 1
ATOM 770 N N . ILE A 1 103 ? -14.455 -2.043 14.621 1.00 94.69 103 ILE A N 1
ATOM 771 C CA . ILE A 1 103 ? -14.602 -3.185 13.712 1.00 94.69 103 ILE A CA 1
ATOM 772 C C . ILE A 1 103 ? -13.783 -4.406 14.143 1.00 94.69 103 ILE A C 1
ATOM 774 O O . ILE A 1 103 ? -13.810 -5.417 13.446 1.00 94.69 103 ILE A O 1
ATOM 778 N N . ASP A 1 104 ? -13.063 -4.335 15.270 1.00 95.69 104 ASP A N 1
ATOM 779 C CA . ASP A 1 104 ? -12.127 -5.377 15.710 1.00 95.69 104 ASP A CA 1
ATOM 780 C C . ASP A 1 104 ? -11.111 -5.733 14.605 1.00 95.69 104 ASP A C 1
ATOM 782 O O . ASP A 1 104 ? -10.933 -6.888 14.202 1.00 95.69 104 ASP A O 1
ATOM 786 N N . ALA A 1 105 ? -10.461 -4.699 14.058 1.00 97.06 105 ALA A N 1
ATOM 787 C CA . ALA A 1 105 ? -9.642 -4.818 12.855 1.00 97.06 105 ALA A CA 1
ATOM 788 C C . ALA A 1 105 ? -8.510 -5.844 12.994 1.00 97.06 105 ALA A C 1
ATOM 790 O O . ALA A 1 105 ? -8.212 -6.546 12.030 1.00 97.06 105 ALA A O 1
ATOM 791 N N . ALA A 1 106 ? -7.936 -5.987 14.194 1.00 97.69 106 ALA A N 1
ATOM 792 C CA . ALA A 1 106 ? -6.879 -6.954 14.490 1.00 97.69 106 ALA A CA 1
ATOM 793 C C . ALA A 1 106 ? -7.249 -8.395 14.111 1.00 97.69 106 ALA A C 1
ATOM 795 O O . ALA A 1 106 ? -6.370 -9.163 13.710 1.00 97.69 106 ALA A O 1
ATOM 796 N N . ASN A 1 107 ? -8.533 -8.739 14.252 1.00 97.56 107 ASN A N 1
ATOM 797 C CA . ASN A 1 107 ? -9.053 -10.095 14.113 1.00 97.56 107 ASN A CA 1
ATOM 798 C C . ASN A 1 107 ? -9.963 -10.279 12.895 1.00 97.56 107 ASN A C 1
ATOM 800 O O . ASN A 1 107 ? -10.262 -11.422 12.547 1.00 97.56 107 ASN A O 1
ATOM 804 N N . LYS A 1 108 ? -10.407 -9.192 12.248 1.00 97.31 108 LYS A N 1
ATOM 805 C CA . LYS A 1 108 ? -11.329 -9.267 11.101 1.00 97.31 108 LYS A CA 1
ATOM 806 C C . LYS A 1 108 ? -10.778 -8.712 9.787 1.00 97.31 108 LYS A C 1
ATOM 808 O O . LYS A 1 108 ? -11.044 -9.301 8.744 1.00 97.31 108 LYS A O 1
ATOM 813 N N . VAL A 1 109 ? -9.973 -7.647 9.825 1.00 98.25 109 VAL A N 1
ATOM 814 C CA . VAL A 1 109 ? -9.486 -6.964 8.616 1.00 98.25 109 VAL A CA 1
ATOM 815 C C . VAL A 1 109 ? -8.268 -7.665 8.028 1.00 98.25 109 VAL A C 1
ATOM 817 O O . VAL A 1 109 ? -7.201 -7.707 8.636 1.00 98.25 109 VAL A O 1
ATOM 820 N N . LYS A 1 110 ? -8.410 -8.161 6.794 1.00 98.38 110 LYS A N 1
ATOM 821 C CA . LYS A 1 110 ? -7.314 -8.748 6.007 1.00 98.38 110 LYS A CA 1
ATOM 822 C C . LYS A 1 110 ? -6.607 -7.712 5.144 1.00 98.38 110 LYS A C 1
ATOM 824 O O . LYS A 1 110 ? -5.413 -7.838 4.887 1.00 98.38 110 LYS A O 1
ATOM 829 N N . ARG A 1 111 ? -7.318 -6.680 4.685 1.00 98.50 111 ARG A N 1
ATOM 830 C CA . ARG A 1 111 ? -6.761 -5.638 3.811 1.00 98.50 111 ARG A CA 1
ATOM 831 C C . ARG A 1 111 ? -7.068 -4.257 4.358 1.00 98.50 111 ARG A C 1
ATOM 833 O O . ARG A 1 111 ? -8.233 -3.900 4.489 1.00 98.50 111 ARG A O 1
ATOM 840 N N . LEU A 1 112 ? -6.025 -3.484 4.633 1.00 98.50 112 LEU A N 1
ATOM 841 C CA . LEU A 1 112 ? -6.134 -2.093 5.056 1.00 98.50 112 LEU A CA 1
ATOM 842 C C . LEU A 1 112 ? -5.480 -1.175 4.023 1.00 98.50 112 LEU A C 1
ATOM 844 O O . LEU A 1 112 ? -4.309 -1.364 3.695 1.00 98.50 112 LEU A O 1
ATOM 848 N N . SER A 1 113 ? -6.199 -0.153 3.560 1.00 98.25 113 SER A N 1
ATOM 849 C CA . SER A 1 113 ? -5.631 0.944 2.769 1.00 98.25 113 SER A CA 1
ATOM 850 C C . SER A 1 113 ? -5.974 2.294 3.380 1.00 98.25 113 SER A C 1
ATOM 852 O O . SER A 1 113 ? -7.145 2.643 3.475 1.00 98.25 113 SER A O 1
ATOM 854 N N . LEU A 1 114 ? -4.948 3.058 3.765 1.00 98.12 114 LEU A N 1
ATOM 855 C CA . LEU A 1 114 ? -5.068 4.400 4.354 1.00 98.12 114 LEU A CA 1
ATOM 856 C C . LEU A 1 114 ? -5.017 5.507 3.293 1.00 98.12 114 LEU A C 1
ATOM 858 O O . LEU A 1 114 ? -4.467 6.585 3.527 1.00 98.12 114 LEU A O 1
ATOM 862 N N . ALA A 1 115 ? -5.511 5.224 2.089 1.00 96.88 115 ALA A N 1
ATOM 863 C CA . ALA A 1 115 ? -5.523 6.195 1.008 1.00 96.88 115 ALA A CA 1
ATOM 864 C C . ALA A 1 115 ? -6.197 7.501 1.451 1.00 96.88 115 ALA A C 1
ATOM 866 O O . ALA A 1 115 ? -7.233 7.486 2.110 1.00 96.88 115 ALA A O 1
ATOM 867 N N . HIS A 1 116 ? -5.588 8.629 1.090 1.00 96.31 116 HIS A N 1
ATOM 868 C CA . HIS A 1 116 ? -6.041 9.985 1.400 1.00 96.31 116 HIS A CA 1
ATOM 869 C C . HIS A 1 116 ? -6.050 10.383 2.885 1.00 96.31 116 HIS A C 1
ATOM 871 O O . HIS A 1 116 ? -6.250 11.561 3.172 1.00 96.31 116 HIS A O 1
ATOM 877 N N . CYS A 1 117 ? -5.748 9.484 3.828 1.00 97.00 117 CYS A N 1
ATOM 878 C CA . CYS A 1 117 ? -5.597 9.800 5.254 1.00 97.00 117 CYS A CA 1
ATOM 879 C C . CYS A 1 117 ? -4.259 10.503 5.544 1.00 97.00 117 CYS A C 1
ATOM 881 O O . CYS A 1 117 ? -3.390 9.978 6.234 1.00 97.00 117 CYS A O 1
ATOM 883 N N . VAL A 1 118 ? -4.062 11.694 4.980 1.00 95.69 118 VAL A N 1
ATOM 884 C CA . VAL A 1 118 ? -2.765 12.394 4.976 1.00 95.69 118 VAL A CA 1
ATOM 885 C C . VAL A 1 118 ? -2.377 13.039 6.312 1.00 95.69 118 VAL A C 1
ATOM 887 O O . VAL A 1 118 ? -1.214 13.392 6.484 1.00 95.69 118 VAL A O 1
ATOM 890 N N . ASN A 1 119 ? -3.312 13.178 7.259 1.00 95.38 119 ASN A N 1
ATOM 891 C CA . ASN A 1 119 ? -3.106 13.860 8.545 1.00 95.38 119 ASN A CA 1
ATOM 892 C C . ASN A 1 119 ? -2.800 12.900 9.715 1.00 95.38 119 ASN A C 1
ATOM 894 O O . ASN A 1 119 ? -3.072 13.207 10.876 1.00 95.38 119 ASN A O 1
ATOM 898 N N . ILE A 1 120 ? -2.257 11.719 9.417 1.00 97.69 120 ILE A N 1
ATOM 899 C CA . ILE A 1 120 ? -1.963 10.690 10.419 1.00 97.69 120 ILE A CA 1
ATOM 900 C C . ILE A 1 120 ? -0.467 10.596 10.696 1.00 97.69 120 ILE A C 1
ATOM 902 O O . ILE A 1 120 ? 0.367 10.721 9.802 1.00 97.69 120 ILE A O 1
ATOM 906 N N . THR A 1 121 ? -0.136 10.303 11.944 1.00 98.06 121 THR A N 1
ATOM 907 C CA . THR A 1 121 ? 1.219 10.029 12.438 1.00 98.06 121 THR A CA 1
ATOM 908 C C . THR A 1 121 ? 1.573 8.543 12.369 1.00 98.06 121 THR A C 1
ATOM 910 O O . THR A 1 121 ? 2.750 8.182 12.452 1.00 98.06 121 THR A O 1
ATOM 913 N N . GLY A 1 122 ? 0.562 7.681 12.213 1.00 98.12 122 GLY A N 1
ATOM 914 C CA . GLY A 1 122 ? 0.683 6.223 12.176 1.00 98.12 122 GLY A CA 1
ATOM 915 C C . GLY A 1 122 ? 0.392 5.541 13.516 1.00 98.12 122 GLY A C 1
ATOM 916 O O . GLY A 1 122 ? 0.372 4.314 13.574 1.00 98.12 122 GLY A O 1
ATOM 917 N N . SER A 1 123 ? 0.126 6.305 14.579 1.00 98.19 123 SER A N 1
ATOM 918 C CA . SER A 1 123 ? -0.222 5.773 15.904 1.00 98.19 123 SER A CA 1
ATOM 919 C C . SER A 1 123 ? -1.603 5.103 15.941 1.00 98.19 123 SER A C 1
ATOM 921 O O . SER A 1 123 ? -1.839 4.217 16.765 1.00 98.19 123 SER A O 1
ATOM 923 N N . CYS A 1 124 ? -2.496 5.439 15.005 1.00 98.06 124 CYS A N 1
ATOM 924 C CA . CYS A 1 124 ? -3.774 4.745 14.825 1.00 98.06 124 CYS A CA 1
ATOM 925 C C . CYS A 1 124 ? -3.631 3.240 14.563 1.00 98.06 124 CYS A C 1
ATOM 927 O O . CYS A 1 124 ? -4.498 2.460 14.962 1.00 98.06 124 CYS A O 1
ATOM 929 N N . LEU A 1 125 ? -2.520 2.817 13.950 1.00 98.50 125 LEU A N 1
ATOM 930 C CA . LEU A 1 125 ? -2.259 1.420 13.606 1.00 98.50 125 LEU A CA 1
ATOM 931 C C . LEU A 1 125 ? -1.994 0.532 14.824 1.00 98.50 125 LEU A C 1
ATOM 933 O O . LEU A 1 125 ? -1.926 -0.684 14.671 1.00 98.50 125 LEU A O 1
ATOM 937 N N . GLU A 1 126 ? -1.867 1.098 16.027 1.00 98.31 126 GLU A N 1
ATOM 938 C CA . GLU A 1 126 ? -1.614 0.343 17.259 1.00 98.31 126 GLU A CA 1
ATOM 939 C C . GLU A 1 126 ? -2.658 -0.765 17.484 1.00 98.31 126 GLU A C 1
ATOM 941 O O . GLU A 1 126 ? -2.345 -1.813 18.042 1.00 98.31 126 GLU A O 1
ATOM 946 N N . GLN A 1 127 ? -3.884 -0.580 16.976 1.00 97.75 127 GLN A N 1
ATOM 947 C CA . GLN A 1 127 ? -4.942 -1.596 17.019 1.00 97.75 127 GLN A CA 1
ATOM 948 C C . GLN A 1 127 ? -4.631 -2.857 16.201 1.00 97.75 127 GLN A C 1
ATOM 950 O O . GLN A 1 127 ? -5.258 -3.880 16.430 1.00 97.75 127 GLN A O 1
ATOM 955 N N . LEU A 1 128 ? -3.677 -2.821 15.268 1.00 98.38 128 LEU A N 1
ATOM 956 C CA . LEU A 1 128 ? -3.262 -3.986 14.476 1.00 98.38 128 LEU A CA 1
ATOM 957 C C . LEU A 1 128 ? -2.085 -4.745 15.093 1.00 98.38 128 LEU A C 1
ATOM 959 O O . LEU A 1 128 ? -1.617 -5.726 14.509 1.00 98.38 128 LEU A O 1
ATOM 963 N N . ARG A 1 129 ? -1.567 -4.294 16.242 1.00 98.31 129 ARG A N 1
ATOM 964 C CA . ARG A 1 129 ? -0.422 -4.922 16.905 1.00 98.31 129 ARG A CA 1
ATOM 965 C C . ARG A 1 129 ? -0.689 -6.413 17.125 1.00 98.31 129 ARG A C 1
ATOM 967 O O . ARG A 1 129 ? -1.691 -6.796 17.719 1.00 98.31 129 ARG A O 1
ATOM 974 N N . GLY A 1 130 ? 0.232 -7.251 16.650 1.00 97.94 130 GLY A N 1
ATOM 975 C CA . GLY A 1 130 ? 0.135 -8.708 16.762 1.00 97.94 130 GLY A CA 1
ATOM 976 C C . GLY A 1 130 ? -0.969 -9.358 15.919 1.00 97.94 130 GLY A C 1
ATOM 977 O O . GLY A 1 130 ? -1.240 -10.541 16.118 1.00 97.94 130 GLY A O 1
ATOM 978 N N . SER A 1 131 ? -1.598 -8.631 14.986 1.00 98.38 131 SER A N 1
ATOM 979 C CA . SER A 1 131 ? -2.586 -9.220 14.079 1.00 98.38 131 SER A CA 1
ATOM 980 C C . SER A 1 131 ? -1.979 -10.393 13.307 1.00 98.38 131 SER A C 1
ATOM 982 O O . SER A 1 131 ? -0.908 -10.286 12.709 1.00 98.38 131 SER A O 1
ATOM 984 N N . GLN A 1 132 ? -2.681 -11.525 13.315 1.00 98.19 132 GLN A N 1
ATOM 985 C CA . GLN A 1 132 ? -2.279 -12.730 12.586 1.00 98.19 132 GLN A CA 1
ATOM 986 C C . GLN A 1 132 ? -2.979 -12.853 11.229 1.00 98.19 132 GLN A C 1
ATOM 988 O O . GLN A 1 132 ? -2.506 -13.580 10.359 1.00 98.19 132 GLN A O 1
ATOM 993 N N . ILE A 1 133 ? -4.081 -12.129 11.032 1.00 98.44 133 ILE A N 1
ATOM 994 C CA . ILE A 1 133 ? -4.965 -12.274 9.869 1.00 98.44 133 ILE A CA 1
ATOM 995 C C . ILE A 1 133 ? -4.760 -11.196 8.800 1.00 98.44 133 ILE A C 1
ATOM 997 O O . ILE A 1 133 ? -5.196 -11.385 7.670 1.00 98.44 133 ILE A O 1
ATOM 1001 N N . ILE A 1 134 ? -4.097 -10.082 9.128 1.00 98.62 134 ILE A N 1
ATOM 1002 C CA . ILE A 1 134 ? -3.821 -9.018 8.160 1.00 98.62 134 ILE A CA 1
ATOM 1003 C C . ILE A 1 134 ? -2.913 -9.556 7.042 1.00 98.62 134 ILE A C 1
ATOM 1005 O O . ILE A 1 134 ? -1.849 -10.112 7.305 1.00 98.62 134 ILE A O 1
ATOM 1009 N N . GLU A 1 135 ? -3.338 -9.404 5.790 1.00 98.56 135 GLU A N 1
ATOM 1010 C CA . GLU A 1 135 ? -2.649 -9.860 4.575 1.00 98.56 135 GLU A CA 1
ATOM 1011 C C . GLU A 1 135 ? -2.005 -8.688 3.822 1.00 98.56 135 GLU A C 1
ATOM 1013 O O . GLU A 1 135 ? -0.918 -8.828 3.259 1.00 98.56 135 GLU A O 1
ATOM 1018 N N . GLN A 1 136 ? -2.641 -7.514 3.839 1.00 98.56 136 GLN A N 1
ATOM 1019 C CA . GLN A 1 136 ? -2.171 -6.326 3.130 1.00 98.56 136 GLN A CA 1
ATOM 1020 C C . GLN A 1 136 ? -2.336 -5.067 3.973 1.00 98.56 136 GLN A C 1
ATOM 1022 O O . GLN A 1 136 ? -3.417 -4.803 4.501 1.00 98.56 136 GLN A O 1
ATOM 1027 N N . ILE A 1 137 ? -1.281 -4.251 4.018 1.00 98.56 137 ILE A N 1
ATOM 1028 C CA . ILE A 1 137 ? -1.338 -2.891 4.559 1.00 98.56 137 ILE A CA 1
ATOM 1029 C C . ILE A 1 137 ? -0.768 -1.929 3.519 1.00 98.56 137 ILE A C 1
ATOM 1031 O O . ILE A 1 137 ? 0.37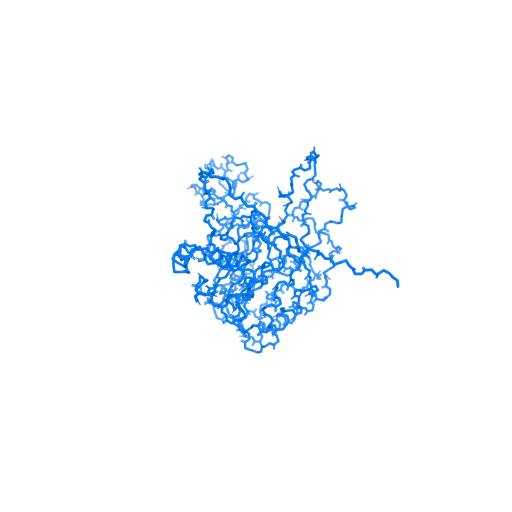4 -2.060 3.069 1.00 98.56 137 ILE A O 1
ATOM 1035 N N . ASP A 1 138 ? -1.581 -0.957 3.132 1.00 98.50 138 ASP A N 1
ATOM 1036 C CA . ASP A 1 138 ? -1.223 0.094 2.197 1.00 98.50 138 ASP A CA 1
ATOM 1037 C C . ASP A 1 138 ? -1.160 1.449 2.903 1.00 98.50 138 ASP A C 1
ATOM 1039 O O . ASP A 1 138 ? -2.175 2.040 3.272 1.00 98.50 138 ASP A O 1
ATOM 1043 N N . LEU A 1 139 ? 0.074 1.917 3.088 1.00 98.12 139 LEU A N 1
ATOM 1044 C CA . LEU A 1 139 ? 0.442 3.167 3.745 1.00 98.12 139 LEU A CA 1
ATOM 1045 C C . LEU A 1 139 ? 0.855 4.237 2.725 1.00 98.12 139 LEU A C 1
ATOM 1047 O O . LEU A 1 139 ? 1.506 5.209 3.090 1.00 98.12 139 LEU A O 1
ATOM 1051 N N . SER A 1 140 ? 0.549 4.068 1.433 1.00 96.38 140 SER A N 1
ATOM 1052 C CA . SER A 1 140 ? 0.953 5.050 0.414 1.00 96.38 140 SER A CA 1
ATOM 1053 C C . SER A 1 140 ? 0.266 6.411 0.560 1.00 96.38 140 SER A C 1
ATOM 1055 O O . SER A 1 140 ? 0.770 7.384 0.004 1.00 96.3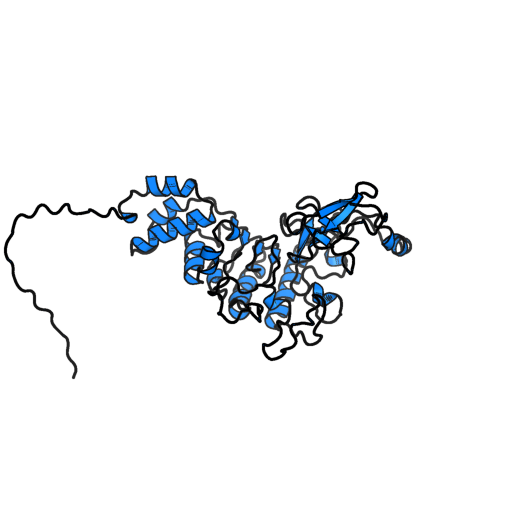8 140 SER A O 1
ATOM 1057 N N . LEU A 1 141 ? -0.840 6.480 1.315 1.00 96.69 141 LEU A N 1
ATOM 1058 C CA . LEU A 1 141 ? -1.689 7.663 1.532 1.00 96.69 141 LEU A CA 1
ATOM 1059 C C . LEU A 1 141 ? -2.304 8.251 0.251 1.00 96.69 141 LEU A C 1
ATOM 1061 O O . LEU A 1 141 ? -2.918 9.315 0.288 1.00 96.69 141 LEU A O 1
ATOM 1065 N N . VAL A 1 142 ? -2.195 7.538 -0.867 1.00 95.69 142 VAL A N 1
ATOM 1066 C CA . VAL A 1 142 ? -2.775 7.893 -2.164 1.00 95.69 142 VAL A CA 1
ATOM 1067 C C . VAL A 1 142 ? -3.667 6.763 -2.662 1.00 95.69 142 VAL A C 1
ATOM 1069 O O . VAL A 1 142 ? -3.545 5.615 -2.222 1.00 95.69 142 VAL A O 1
ATOM 1072 N N . GLY A 1 143 ? -4.553 7.071 -3.603 1.00 95.94 143 GLY A N 1
ATOM 1073 C CA . GLY A 1 143 ? -5.355 6.061 -4.280 1.00 95.94 143 GLY A CA 1
ATOM 1074 C C . GLY A 1 143 ? -4.497 5.059 -5.068 1.00 95.94 143 GLY A C 1
ATOM 1075 O O . GLY A 1 143 ? -3.346 5.310 -5.428 1.00 95.94 143 GLY A O 1
ATOM 1076 N N . ARG A 1 144 ? -5.066 3.892 -5.396 1.00 94.75 144 ARG A N 1
ATOM 1077 C CA . ARG A 1 144 ? -4.336 2.786 -6.061 1.00 94.75 144 ARG A CA 1
ATOM 1078 C C . ARG A 1 144 ? -3.722 3.145 -7.419 1.00 94.75 144 ARG A C 1
ATOM 1080 O O . ARG A 1 144 ? -2.744 2.520 -7.835 1.00 94.75 144 ARG A O 1
ATOM 1087 N N . HIS A 1 145 ? -4.314 4.111 -8.112 1.00 95.56 145 HIS A N 1
ATOM 1088 C CA . HIS A 1 145 ? -3.931 4.541 -9.459 1.00 95.56 145 HIS A CA 1
ATOM 1089 C C . HIS A 1 145 ? -3.438 5.989 -9.492 1.00 95.56 145 HIS A C 1
ATOM 1091 O O . HIS A 1 145 ? -3.407 6.610 -10.548 1.00 95.56 145 HIS A O 1
ATOM 1097 N N . GLU A 1 146 ? -3.035 6.513 -8.338 1.00 94.31 146 GLU A N 1
ATOM 1098 C CA . GLU A 1 146 ? -2.528 7.871 -8.197 1.00 94.31 146 GLU A CA 1
ATOM 1099 C C . GLU A 1 146 ? -1.011 7.886 -8.069 1.00 94.31 146 GLU A C 1
ATOM 1101 O O . GLU A 1 146 ? -0.399 6.900 -7.654 1.00 94.31 146 GLU A O 1
ATOM 1106 N N . ASP A 1 147 ? -0.406 9.015 -8.434 1.00 92.44 147 ASP A N 1
ATOM 1107 C CA . ASP A 1 147 ? 1.017 9.237 -8.204 1.00 92.44 147 ASP A CA 1
ATOM 1108 C C . ASP A 1 147 ? 1.287 9.272 -6.685 1.00 92.44 147 ASP A C 1
ATOM 1110 O O . ASP A 1 147 ? 0.578 9.972 -5.960 1.00 92.44 147 ASP A O 1
ATOM 1114 N N . PRO A 1 148 ? 2.271 8.515 -6.166 1.00 92.12 148 PRO A N 1
ATOM 1115 C CA . PRO A 1 148 ? 2.541 8.438 -4.733 1.00 92.12 148 PRO A CA 1
ATOM 1116 C C . PRO A 1 148 ? 3.230 9.687 -4.167 1.00 92.12 148 PRO A C 1
ATOM 1118 O O . PRO A 1 148 ? 3.502 9.736 -2.964 1.00 92.12 148 PRO A O 1
ATOM 1121 N N . VAL A 1 149 ? 3.559 10.673 -5.005 1.00 89.06 149 VAL A N 1
ATOM 1122 C CA . VAL A 1 149 ? 3.998 11.992 -4.550 1.00 89.06 149 VAL A CA 1
ATOM 1123 C C . VAL A 1 149 ? 2.776 12.797 -4.115 1.00 89.06 149 VAL A C 1
ATOM 1125 O O . VAL A 1 149 ? 1.968 13.228 -4.935 1.00 89.06 149 VAL A O 1
ATOM 1128 N N . LEU A 1 150 ? 2.665 13.031 -2.807 1.00 84.44 150 LEU A N 1
ATOM 1129 C CA . LEU A 1 150 ? 1.663 13.936 -2.260 1.00 84.44 150 LEU A CA 1
ATOM 1130 C C . LEU A 1 150 ? 2.051 15.369 -2.622 1.00 84.44 150 LEU A C 1
ATOM 1132 O O . LEU A 1 150 ? 3.060 15.902 -2.168 1.00 84.44 150 LEU A O 1
ATOM 1136 N N . ILE A 1 151 ? 1.238 15.982 -3.462 1.00 81.44 151 ILE A N 1
ATOM 1137 C CA . ILE A 1 151 ? 1.252 17.415 -3.732 1.00 81.44 151 ILE A CA 1
ATOM 1138 C C . ILE A 1 151 ? 0.222 18.036 -2.793 1.00 81.44 151 ILE A C 1
ATOM 1140 O O . ILE A 1 151 ? -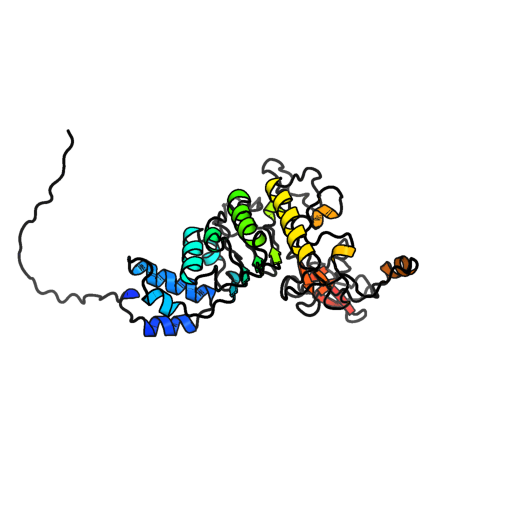0.817 17.412 -2.650 1.00 81.44 151 ILE A O 1
ATOM 1144 N N . GLU A 1 152 ? 0.462 19.193 -2.162 1.00 65.31 152 GLU A N 1
ATOM 1145 C CA . GLU A 1 152 ? -0.547 19.890 -1.338 1.00 65.31 152 GLU A CA 1
ATOM 1146 C C . GLU A 1 152 ? -1.666 20.499 -2.215 1.00 65.31 152 GLU A C 1
ATOM 1148 O O . GLU A 1 152 ? -1.422 21.525 -2.849 1.00 65.31 152 GLU A O 1
ATOM 1153 N N . PRO A 1 153 ? -2.909 19.972 -2.247 1.00 53.88 153 PRO A N 1
ATOM 1154 C CA . PRO A 1 153 ? -4.021 20.623 -2.940 1.00 53.88 153 PRO A CA 1
ATOM 1155 C C . PRO A 1 153 ? -5.087 21.115 -1.938 1.00 53.88 153 PRO A C 1
ATOM 1157 O O . PRO A 1 153 ? -5.975 21.876 -2.303 1.00 53.88 153 PRO A O 1
ATOM 1160 N N . TRP A 1 154 ? -5.020 20.662 -0.677 1.00 58.34 154 TRP A N 1
ATOM 1161 C CA . TRP A 1 154 ? -6.116 20.711 0.298 1.00 58.34 154 TRP A CA 1
ATOM 1162 C C . TRP A 1 154 ? -5.954 21.817 1.336 1.00 58.34 154 TRP A C 1
ATOM 1164 O O . TRP A 1 154 ? -6.901 22.140 2.053 1.00 58.34 154 TRP A O 1
ATOM 1174 N N . HIS A 1 155 ? -4.769 22.422 1.423 1.00 50.34 155 HIS A N 1
ATOM 1175 C CA . HIS A 1 155 ? -4.658 23.706 2.091 1.00 50.34 155 HIS A CA 1
ATOM 1176 C C . HIS A 1 155 ? -5.279 24.771 1.186 1.00 50.34 155 HIS A C 1
ATOM 1178 O O . HIS A 1 155 ? -5.004 24.762 -0.015 1.00 50.34 155 HIS A O 1
ATOM 1184 N N . PRO A 1 156 ? -6.134 25.666 1.727 1.00 50.25 156 PRO A N 1
ATOM 1185 C CA . PRO A 1 156 ? -6.708 26.748 0.940 1.00 50.25 156 PRO A CA 1
ATOM 1186 C C . PRO A 1 156 ? -5.562 27.434 0.197 1.00 50.25 156 PRO A C 1
ATOM 1188 O O . PRO A 1 156 ? -4.551 27.725 0.849 1.00 50.25 156 PRO A O 1
ATOM 1191 N N . PRO A 1 157 ? -5.681 27.627 -1.132 1.00 50.88 157 PRO A N 1
ATOM 1192 C CA . PRO A 1 157 ? -4.579 28.066 -1.968 1.00 50.88 157 PRO A CA 1
ATOM 1193 C C . PRO A 1 157 ? -3.911 29.255 -1.295 1.00 50.88 157 PRO A C 1
ATOM 1195 O O . PRO A 1 157 ? -4.538 30.299 -1.070 1.00 50.88 157 PRO A O 1
ATOM 1198 N N . ARG A 1 158 ? -2.646 29.078 -0.893 1.00 53.50 158 ARG A N 1
ATOM 1199 C CA . ARG A 1 158 ? -1.835 30.228 -0.509 1.00 53.50 158 ARG A CA 1
ATOM 1200 C C . ARG A 1 158 ? -1.877 31.134 -1.732 1.00 53.50 158 ARG A C 1
ATOM 1202 O O . ARG A 1 158 ? -1.590 30.679 -2.831 1.00 53.50 158 ARG A O 1
ATOM 1209 N N . LYS A 1 159 ? -2.272 32.397 -1.552 1.00 60.88 159 LYS A N 1
ATOM 1210 C CA . LYS A 1 159 ? -2.442 33.390 -2.635 1.00 60.88 159 LYS A CA 1
ATOM 1211 C C . LYS A 1 159 ? -1.156 33.683 -3.433 1.00 60.88 159 LYS A C 1
ATOM 1213 O O . LYS A 1 159 ? -1.142 34.602 -4.241 1.00 60.88 159 LYS A O 1
ATOM 1218 N N . ASP A 1 160 ? -0.090 32.939 -3.175 1.00 65.44 160 ASP A N 1
ATOM 1219 C CA . ASP A 1 160 ? 1.196 33.009 -3.839 1.00 65.44 160 ASP A CA 1
ATOM 1220 C C . ASP A 1 160 ? 1.410 31.677 -4.584 1.00 65.44 160 ASP A C 1
ATOM 1222 O O . ASP A 1 160 ? 2.013 30.732 -4.080 1.00 65.44 160 ASP A O 1
ATOM 1226 N N . GLU A 1 161 ? 0.785 31.577 -5.762 1.00 59.06 161 GLU A N 1
ATOM 1227 C CA . GLU A 1 161 ? 0.610 30.370 -6.594 1.00 59.06 161 GLU A CA 1
ATOM 1228 C C . GLU A 1 161 ? 1.902 29.846 -7.257 1.00 59.06 161 GLU A C 1
ATOM 1230 O O . GLU A 1 161 ? 1.844 28.985 -8.133 1.00 59.06 161 GLU A O 1
ATOM 1235 N N . SER A 1 162 ? 3.085 30.352 -6.902 1.00 67.50 162 SER A N 1
ATOM 1236 C CA . SER A 1 162 ? 4.279 30.095 -7.719 1.00 67.50 162 SER A CA 1
ATOM 1237 C C . SER A 1 162 ? 5.020 28.789 -7.411 1.00 67.50 162 SER A C 1
ATOM 1239 O O . SER A 1 162 ? 5.761 28.317 -8.273 1.00 67.50 162 SER A O 1
ATOM 1241 N N . LEU A 1 163 ? 4.835 28.171 -6.236 1.00 68.00 163 LEU A N 1
ATOM 1242 C CA . LEU A 1 163 ? 5.600 26.980 -5.839 1.00 68.00 163 LEU A CA 1
ATOM 1243 C C . LEU A 1 163 ? 4.726 25.937 -5.137 1.00 68.00 163 LEU A C 1
ATOM 1245 O O . LEU A 1 163 ? 4.448 26.017 -3.943 1.00 68.00 163 LEU A O 1
ATOM 1249 N N . VAL A 1 164 ? 4.335 24.917 -5.897 1.00 68.88 164 VAL A N 1
ATOM 1250 C CA . VAL A 1 164 ? 3.711 23.703 -5.374 1.00 68.88 164 VAL A CA 1
ATOM 1251 C C . VAL A 1 164 ? 4.815 22.808 -4.804 1.00 68.88 164 VAL A C 1
ATOM 1253 O O . VAL A 1 164 ? 5.541 22.157 -5.557 1.00 68.88 164 VAL A O 1
ATOM 1256 N N . LEU A 1 165 ? 4.983 22.817 -3.481 1.00 72.50 165 LEU A N 1
ATOM 1257 C CA . LEU A 1 165 ? 5.959 21.970 -2.794 1.00 72.50 165 LEU A CA 1
ATOM 1258 C C . LEU A 1 165 ? 5.369 20.578 -2.503 1.00 72.50 165 LEU A C 1
ATOM 1260 O O . LEU A 1 165 ? 4.174 20.468 -2.209 1.00 72.50 165 LEU A O 1
ATOM 1264 N N . PRO A 1 166 ? 6.181 19.505 -2.566 1.00 75.44 166 PRO A N 1
ATOM 1265 C CA . PRO A 1 166 ? 5.762 18.191 -2.097 1.00 75.44 166 PRO A CA 1
ATOM 1266 C C . PRO A 1 166 ? 5.399 18.223 -0.613 1.00 75.44 166 PRO A C 1
ATOM 1268 O O . PRO A 1 166 ? 6.165 18.712 0.217 1.00 75.44 166 PRO A O 1
ATOM 1271 N N . PHE A 1 167 ? 4.253 17.642 -0.284 1.00 84.31 167 PHE A N 1
ATOM 1272 C CA . PHE A 1 167 ? 3.810 17.453 1.085 1.00 84.31 167 PHE A CA 1
ATOM 1273 C C . PHE A 1 167 ? 4.542 16.261 1.706 1.00 84.31 167 PHE A C 1
ATOM 1275 O O . PHE A 1 167 ? 4.502 15.143 1.180 1.00 84.31 167 PHE A O 1
ATOM 1282 N N . VAL A 1 168 ? 5.186 16.478 2.853 1.00 87.38 168 VAL A N 1
ATOM 1283 C CA . VAL A 1 168 ? 5.756 15.391 3.656 1.00 87.38 168 VAL A CA 1
ATOM 1284 C C . VAL A 1 168 ? 4.715 14.975 4.697 1.00 87.38 168 VAL A C 1
ATOM 1286 O O . VAL A 1 168 ? 4.460 15.743 5.626 1.00 87.38 168 VAL A O 1
ATOM 1289 N N . PRO A 1 169 ? 4.098 13.786 4.571 1.00 90.62 169 PRO A N 1
ATOM 1290 C CA . PRO A 1 169 ? 3.058 13.370 5.499 1.00 90.62 169 PRO A CA 1
ATOM 1291 C C . PRO A 1 169 ? 3.616 13.152 6.916 1.00 90.62 169 PRO A C 1
ATOM 1293 O O . PRO A 1 169 ? 4.755 12.693 7.044 1.00 90.62 169 PRO A O 1
ATOM 1296 N N . PRO A 1 170 ? 2.825 13.397 7.982 1.00 95.44 170 PRO A N 1
ATOM 1297 C CA . PRO A 1 170 ? 3.265 13.227 9.372 1.00 95.44 170 PRO A CA 1
ATOM 1298 C C . PRO A 1 170 ? 3.563 11.774 9.769 1.00 95.44 170 PRO A C 1
ATOM 1300 O O . PRO A 1 170 ? 4.111 11.529 10.845 1.00 95.44 170 PRO A O 1
ATOM 1303 N N . ILE A 1 171 ? 3.185 10.802 8.932 1.00 96.69 171 ILE A N 1
ATOM 1304 C CA . ILE A 1 171 ? 3.364 9.378 9.204 1.00 96.69 171 ILE A CA 1
ATOM 1305 C C . ILE A 1 171 ? 4.854 9.042 9.361 1.00 96.69 171 ILE A C 1
ATOM 1307 O O . ILE A 1 171 ? 5.669 9.272 8.461 1.00 96.69 171 ILE A O 1
ATOM 1311 N N . SER A 1 172 ? 5.223 8.473 10.509 1.00 96.69 172 SER A N 1
ATOM 1312 C CA . SER A 1 172 ? 6.627 8.252 10.871 1.00 96.69 172 SER A CA 1
ATOM 1313 C C . SER A 1 172 ? 6.986 6.770 10.996 1.00 96.69 172 SER A C 1
ATOM 1315 O O . SER A 1 172 ? 6.181 5.937 11.421 1.00 96.69 172 SER A O 1
ATOM 1317 N N . CYS A 1 173 ? 8.239 6.441 10.665 1.00 97.12 173 CYS A N 1
ATOM 1318 C CA . CYS A 1 173 ? 8.804 5.112 10.903 1.00 97.12 173 CYS A CA 1
ATOM 1319 C C . CYS A 1 173 ? 8.746 4.732 12.392 1.00 97.12 173 CYS A C 1
ATOM 1321 O O . CYS A 1 173 ? 8.464 3.584 12.727 1.00 97.12 173 CYS A O 1
ATOM 1323 N N . GLU A 1 174 ? 8.979 5.698 13.285 1.00 97.81 174 GLU A N 1
ATOM 1324 C CA . GLU A 1 174 ? 9.007 5.486 14.736 1.00 97.81 174 GLU A CA 1
ATOM 1325 C C . GLU A 1 174 ? 7.681 4.940 15.275 1.00 97.81 174 GLU A C 1
ATOM 1327 O O . GLU A 1 174 ? 7.688 4.015 16.085 1.00 97.81 174 GLU A O 1
ATOM 1332 N N .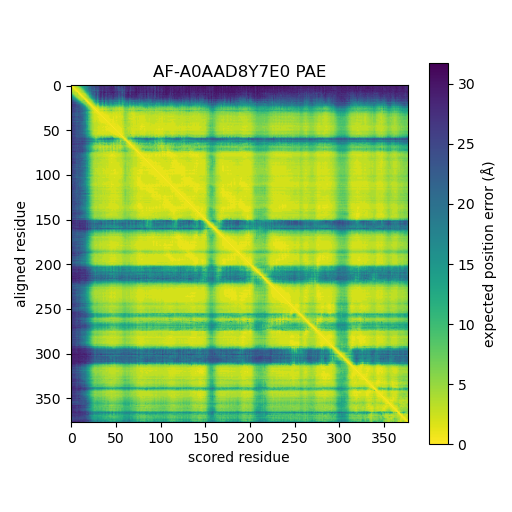 ASN A 1 175 ? 6.551 5.446 14.777 1.00 98.19 175 ASN A N 1
ATOM 1333 C CA . ASN A 1 175 ? 5.234 4.982 15.207 1.00 98.19 175 ASN A CA 1
ATOM 1334 C C . ASN A 1 175 ? 4.853 3.648 14.556 1.00 98.19 175 ASN A C 1
ATOM 1336 O O . ASN A 1 175 ? 4.312 2.761 15.210 1.00 98.19 175 ASN A O 1
ATOM 1340 N N . VAL A 1 176 ? 5.133 3.492 13.260 1.00 98.50 176 VAL A N 1
ATOM 1341 C CA . VAL A 1 176 ? 4.585 2.383 12.467 1.00 98.50 176 VAL A CA 1
ATOM 1342 C C . VAL A 1 176 ? 5.431 1.113 12.550 1.00 98.50 176 VAL A C 1
ATOM 1344 O O . VAL A 1 176 ? 4.885 0.013 12.656 1.00 98.50 176 VAL A O 1
ATOM 1347 N N . LEU A 1 177 ? 6.763 1.220 12.498 1.00 98.50 177 LEU A N 1
ATOM 1348 C CA . LEU A 1 177 ? 7.628 0.038 12.416 1.00 98.50 177 LEU A CA 1
ATOM 1349 C C . LEU A 1 177 ? 7.511 -0.896 13.630 1.00 98.50 177 LEU A C 1
ATOM 1351 O O . LEU A 1 177 ? 7.459 -2.103 13.402 1.00 98.50 177 LEU A O 1
ATOM 1355 N N . PRO A 1 178 ? 7.387 -0.421 14.889 1.00 98.69 178 PRO A N 1
ATOM 1356 C CA . PRO A 1 178 ? 7.166 -1.310 16.034 1.00 98.69 178 PRO A CA 1
ATOM 1357 C C . PRO A 1 178 ? 5.865 -2.118 15.951 1.00 98.69 178 PRO A C 1
ATOM 1359 O O . PRO A 1 178 ? 5.759 -3.189 16.553 1.00 98.69 178 PRO A O 1
ATOM 1362 N N . ILE A 1 179 ? 4.854 -1.606 15.246 1.00 98.69 179 ILE A N 1
ATOM 1363 C CA . ILE A 1 179 ? 3.575 -2.291 15.030 1.00 98.69 179 ILE A CA 1
ATOM 1364 C C . ILE A 1 179 ? 3.755 -3.353 13.949 1.00 98.69 179 ILE A C 1
ATOM 1366 O O . ILE A 1 179 ? 3.446 -4.520 14.184 1.00 98.69 179 ILE A O 1
ATOM 1370 N N . LEU A 1 180 ? 4.329 -2.985 12.800 1.00 98.62 180 LEU A N 1
ATOM 1371 C CA . LEU A 1 180 ? 4.610 -3.939 11.724 1.00 98.62 180 LEU A CA 1
ATOM 1372 C C . LEU A 1 180 ? 5.548 -5.061 12.189 1.00 98.62 180 LEU A C 1
ATOM 1374 O O . LEU A 1 180 ? 5.326 -6.221 11.857 1.00 98.62 180 LEU A O 1
ATOM 1378 N N . ASP A 1 181 ? 6.543 -4.738 13.016 1.00 98.56 181 ASP A N 1
ATOM 1379 C CA . ASP A 1 181 ? 7.427 -5.716 13.653 1.00 98.56 181 ASP A CA 1
ATOM 1380 C C . ASP A 1 181 ? 6.659 -6.742 14.479 1.00 98.56 181 ASP A C 1
ATOM 1382 O O . ASP A 1 181 ? 6.916 -7.939 14.377 1.00 98.56 181 ASP A O 1
ATOM 1386 N N . SER A 1 182 ? 5.695 -6.287 15.281 1.00 98.50 182 SER A N 1
ATOM 1387 C CA . SER A 1 182 ? 4.888 -7.189 16.106 1.00 98.50 182 SER A CA 1
ATOM 1388 C C . SER A 1 182 ? 4.062 -8.175 15.276 1.00 98.50 182 SER A C 1
ATOM 1390 O O . SER A 1 182 ? 3.815 -9.289 15.729 1.00 98.50 182 SER A O 1
ATOM 1392 N N . ILE A 1 183 ? 3.664 -7.776 14.063 1.00 98.62 183 ILE A N 1
ATOM 1393 C CA . ILE A 1 183 ? 2.932 -8.625 13.124 1.00 98.62 183 ILE A CA 1
ATOM 1394 C C . ILE A 1 183 ? 3.890 -9.670 12.543 1.00 98.62 183 ILE A C 1
ATOM 1396 O O . ILE A 1 183 ? 3.624 -10.863 12.649 1.00 98.62 183 ILE A O 1
ATOM 1400 N N . ILE A 1 184 ? 5.036 -9.252 11.991 1.00 98.25 184 ILE A N 1
ATOM 1401 C CA . ILE A 1 184 ? 5.951 -10.163 11.275 1.00 98.25 184 ILE A CA 1
ATOM 1402 C C . ILE A 1 184 ? 6.728 -11.122 12.189 1.00 98.25 184 ILE A C 1
ATOM 1404 O O . ILE A 1 184 ? 7.258 -12.119 11.707 1.00 98.25 184 ILE A O 1
ATOM 1408 N N . VAL A 1 185 ? 6.824 -10.829 13.492 1.00 97.81 185 VAL A N 1
ATOM 1409 C CA . VAL A 1 185 ? 7.448 -11.728 14.484 1.00 97.81 185 VAL A CA 1
ATOM 1410 C C . VAL A 1 185 ? 6.595 -12.976 14.732 1.00 97.81 185 VAL A C 1
ATOM 1412 O O . VAL A 1 185 ? 7.132 -14.016 15.107 1.00 97.81 185 VAL A O 1
ATOM 1415 N N . SER A 1 186 ? 5.281 -12.903 14.509 1.00 95.81 186 SER A N 1
ATOM 1416 C CA . SER A 1 186 ? 4.404 -14.066 14.632 1.00 95.81 186 SER A CA 1
ATOM 1417 C C . SER A 1 186 ? 4.645 -15.046 13.482 1.00 95.81 186 SER A C 1
ATOM 1419 O O . SER A 1 186 ? 4.470 -14.697 12.316 1.00 95.81 186 SER A O 1
ATOM 1421 N N . GLU A 1 187 ? 4.963 -16.304 13.795 1.00 93.50 187 GLU A N 1
ATOM 1422 C CA . GLU A 1 187 ? 5.119 -17.371 12.789 1.00 93.50 187 GLU A CA 1
ATOM 1423 C C . GLU A 1 187 ? 3.835 -17.612 11.977 1.00 93.50 187 GLU A C 1
ATOM 1425 O O . GLU A 1 187 ? 3.892 -18.075 10.841 1.00 93.50 187 GLU A O 1
ATOM 1430 N N . GLN A 1 188 ? 2.679 -17.267 12.553 1.00 95.50 188 GLN A N 1
ATOM 1431 C CA . GLN A 1 188 ? 1.353 -17.436 11.955 1.00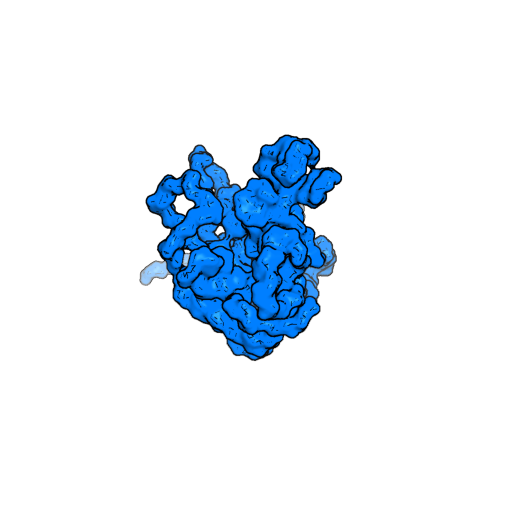 95.50 188 GLN A CA 1
ATOM 1432 C C . GLN A 1 188 ? 0.822 -16.157 11.296 1.00 95.50 188 GLN A C 1
ATOM 1434 O O . GLN A 1 188 ? -0.363 -16.084 10.982 1.00 95.50 188 GLN A O 1
ATOM 1439 N N . CYS A 1 189 ? 1.642 -15.115 11.123 1.00 97.25 189 CYS A N 1
ATOM 1440 C CA . CYS A 1 189 ? 1.158 -13.913 10.450 1.00 97.25 189 CYS A CA 1
ATOM 1441 C C . CYS A 1 189 ? 0.789 -14.205 8.991 1.00 97.25 189 CYS A C 1
ATOM 1443 O O . CYS A 1 189 ? 1.491 -14.935 8.290 1.00 97.25 189 CYS A O 1
ATOM 1445 N N . SER A 1 190 ? -0.295 -13.589 8.525 1.00 97.88 190 SER A N 1
ATOM 1446 C CA . SER A 1 190 ? -0.780 -13.716 7.147 1.00 97.88 190 SER A CA 1
ATOM 1447 C C . SER A 1 190 ? -0.242 -12.621 6.226 1.00 97.88 190 SER A C 1
ATOM 1449 O O . SER A 1 190 ? -0.498 -12.664 5.030 1.00 97.88 190 SER A O 1
ATOM 1451 N N . LEU A 1 191 ? 0.538 -11.664 6.747 1.00 98.38 191 LEU A N 1
ATOM 1452 C CA . LEU A 1 191 ? 0.954 -10.461 6.021 1.00 98.38 191 LEU A CA 1
ATOM 1453 C C . LEU A 1 191 ? 1.768 -10.807 4.774 1.00 98.38 191 LEU A C 1
ATOM 1455 O O . LEU A 1 191 ? 2.848 -11.379 4.895 1.00 98.38 191 LEU A O 1
ATOM 1459 N N . GLN A 1 192 ? 1.266 -10.470 3.591 1.00 97.44 192 GLN A N 1
ATOM 1460 C CA . GLN A 1 192 ? 1.875 -10.783 2.295 1.00 97.44 192 GLN A CA 1
ATOM 1461 C C . GLN A 1 192 ? 2.366 -9.538 1.571 1.00 97.44 192 GLN A C 1
ATOM 1463 O O . GLN A 1 192 ? 3.328 -9.637 0.814 1.00 97.44 192 GLN A O 1
ATOM 1468 N N . HIS A 1 193 ? 1.709 -8.389 1.760 1.00 98.06 193 HIS A N 1
ATOM 1469 C CA . HIS A 1 193 ? 2.003 -7.180 1.000 1.00 98.06 193 HIS A CA 1
ATOM 1470 C C . HIS A 1 193 ? 2.045 -5.918 1.867 1.00 98.06 193 HIS A C 1
ATOM 1472 O O . HIS A 1 193 ? 1.092 -5.605 2.581 1.00 98.06 193 HIS A O 1
ATOM 1478 N N . LEU A 1 194 ? 3.119 -5.139 1.720 1.00 97.94 194 LEU A N 1
ATOM 1479 C CA . LEU A 1 194 ? 3.270 -3.819 2.330 1.00 97.94 194 LEU A CA 1
ATOM 1480 C C . LEU A 1 194 ? 3.566 -2.766 1.264 1.00 97.94 194 LEU A C 1
ATOM 1482 O O . LEU A 1 194 ? 4.520 -2.895 0.499 1.00 97.94 194 LEU A O 1
ATOM 1486 N N . GLN A 1 195 ? 2.772 -1.696 1.249 1.00 97.81 195 GLN A N 1
ATOM 1487 C CA . GLN A 1 195 ? 3.060 -0.505 0.452 1.00 97.81 195 GLN A CA 1
ATOM 1488 C C . GLN A 1 195 ? 3.455 0.638 1.386 1.00 97.81 195 GLN A C 1
ATOM 1490 O O . GLN A 1 195 ? 2.636 1.094 2.176 1.00 97.81 195 GLN A O 1
ATOM 1495 N N . PHE A 1 196 ? 4.695 1.119 1.286 1.00 97.62 196 PHE A N 1
ATOM 1496 C CA . PHE A 1 196 ? 5.195 2.204 2.136 1.00 97.62 196 PHE A CA 1
ATOM 1497 C C . PHE A 1 196 ? 4.957 3.594 1.528 1.00 97.62 196 PHE A C 1
ATOM 1499 O O . PHE A 1 196 ? 4.955 3.725 0.291 1.00 97.62 196 PHE A O 1
ATOM 1506 N N . PRO A 1 197 ? 4.850 4.644 2.370 1.00 96.19 197 PRO A N 1
ATOM 1507 C CA . PRO A 1 197 ? 4.821 6.025 1.906 1.00 96.19 197 PRO A CA 1
ATOM 1508 C C . PRO A 1 197 ? 6.025 6.326 1.011 1.00 96.19 197 PRO A C 1
ATOM 1510 O O . PRO A 1 197 ? 7.144 5.881 1.282 1.00 96.19 197 PRO A O 1
ATOM 1513 N N . LYS A 1 198 ? 5.831 7.128 -0.044 1.00 93.75 198 LYS A N 1
ATOM 1514 C CA . LYS A 1 198 ? 6.944 7.591 -0.896 1.00 93.75 198 LYS A CA 1
ATOM 1515 C C . LYS A 1 198 ? 8.027 8.301 -0.079 1.00 93.75 198 LYS A C 1
ATOM 1517 O O . LYS A 1 198 ? 9.208 8.072 -0.318 1.00 93.75 198 LYS A O 1
ATOM 1522 N N . ALA A 1 199 ? 7.612 9.051 0.943 1.00 91.81 199 ALA A N 1
ATOM 1523 C CA . ALA A 1 199 ? 8.478 9.776 1.871 1.00 91.81 199 ALA A CA 1
ATOM 1524 C C . ALA A 1 199 ? 9.552 8.919 2.547 1.00 91.81 199 ALA A C 1
ATOM 1526 O O . ALA A 1 199 ? 10.622 9.419 2.867 1.00 91.81 199 ALA A O 1
ATOM 1527 N N . TRP A 1 200 ? 9.285 7.630 2.766 1.00 93.81 200 TRP A N 1
ATOM 1528 C CA . TRP A 1 200 ? 10.245 6.731 3.413 1.00 93.81 200 TRP A CA 1
ATOM 1529 C C . TRP A 1 200 ? 11.187 6.061 2.408 1.00 93.81 200 TRP A C 1
ATOM 1531 O O . TRP A 1 200 ? 12.202 5.476 2.784 1.00 93.81 200 TRP A O 1
ATOM 1541 N N . ARG A 1 201 ? 10.835 6.113 1.118 1.00 92.00 201 ARG A N 1
ATOM 1542 C CA . ARG A 1 201 ? 11.532 5.417 0.032 1.00 92.00 201 ARG A CA 1
ATOM 1543 C C . ARG A 1 201 ? 12.515 6.309 -0.719 1.00 92.00 201 ARG A C 1
ATOM 1545 O O . ARG A 1 201 ? 13.372 5.791 -1.428 1.00 92.00 201 ARG A O 1
ATOM 1552 N N . THR A 1 202 ? 12.379 7.626 -0.598 1.00 88.19 202 THR A N 1
ATOM 1553 C CA . THR A 1 202 ? 13.171 8.611 -1.341 1.00 88.19 202 THR A CA 1
ATOM 1554 C C . THR A 1 202 ? 13.510 9.817 -0.473 1.00 88.19 202 THR A C 1
ATOM 1556 O O . THR A 1 202 ? 12.752 10.148 0.433 1.00 88.19 202 THR A O 1
ATOM 1559 N N . ASN A 1 203 ? 14.606 10.515 -0.780 1.00 77.62 203 ASN A N 1
ATOM 1560 C CA . ASN A 1 203 ? 14.856 11.841 -0.216 1.00 77.62 203 ASN A CA 1
ATOM 1561 C C . ASN A 1 203 ? 13.843 12.798 -0.846 1.00 77.62 203 ASN A C 1
ATOM 1563 O O . ASN A 1 203 ? 13.865 12.993 -2.063 1.00 77.62 203 ASN A O 1
ATOM 1567 N N . TYR A 1 204 ? 12.984 13.409 -0.035 1.00 68.19 204 TYR A N 1
ATOM 1568 C CA . TYR A 1 204 ? 12.422 14.690 -0.440 1.00 68.19 204 TYR A CA 1
ATOM 1569 C C . TYR A 1 204 ? 13.538 15.736 -0.371 1.00 68.19 204 TYR A C 1
ATOM 1571 O O . TYR A 1 204 ? 14.374 15.665 0.538 1.00 68.19 204 TYR A O 1
ATOM 1579 N N . PRO A 1 205 ? 13.595 16.679 -1.323 1.00 58.75 205 PRO A N 1
ATOM 1580 C CA . PRO A 1 205 ? 14.535 17.774 -1.199 1.00 58.75 205 PRO A CA 1
ATOM 1581 C C . PRO A 1 205 ? 14.223 18.516 0.083 1.00 58.75 205 PRO A C 1
ATOM 1583 O O . PRO A 1 205 ? 13.062 18.790 0.391 1.00 58.75 205 PRO A O 1
ATOM 1586 N N . SER A 1 206 ? 15.266 18.853 0.827 1.00 60.06 206 SER A N 1
ATOM 1587 C CA . SER A 1 206 ? 15.089 19.839 1.878 1.00 60.06 206 SER A CA 1
ATOM 1588 C C . SER A 1 206 ? 14.646 21.155 1.227 1.00 60.06 206 SER A C 1
ATOM 1590 O O . SER A 1 206 ? 15.115 21.483 0.137 1.00 60.06 206 SER A O 1
ATOM 1592 N N . GLU A 1 207 ? 13.793 21.942 1.892 1.00 60.25 207 GLU A N 1
ATOM 1593 C CA . GLU A 1 207 ? 13.359 23.277 1.422 1.00 60.25 207 GLU A CA 1
ATOM 1594 C C . GLU A 1 207 ? 14.526 24.202 1.009 1.00 60.25 207 GLU A C 1
ATOM 1596 O O . GLU A 1 207 ? 14.327 25.212 0.338 1.00 60.25 207 GLU A O 1
ATOM 1601 N N . LYS A 1 208 ? 15.758 23.875 1.417 1.00 60.09 208 LYS A N 1
ATOM 1602 C CA . LYS A 1 208 ? 16.968 24.648 1.138 1.00 60.09 208 LYS A CA 1
ATOM 1603 C C . LYS A 1 208 ? 17.515 24.453 -0.281 1.00 60.09 208 LYS A C 1
ATOM 1605 O O . LYS A 1 208 ? 18.319 25.278 -0.711 1.00 60.09 208 LYS A O 1
ATOM 1610 N N . ASP A 1 209 ? 17.063 23.439 -1.018 1.00 60.66 209 ASP A N 1
ATOM 1611 C CA . ASP A 1 209 ? 17.489 23.180 -2.397 1.00 60.66 209 ASP A CA 1
ATOM 1612 C C . ASP A 1 209 ? 16.514 23.839 -3.385 1.00 60.66 209 ASP A C 1
ATOM 1614 O O . ASP A 1 209 ? 15.666 23.204 -4.008 1.00 60.66 209 ASP A O 1
ATOM 1618 N N . SER A 1 210 ? 16.629 25.161 -3.524 1.00 56.16 210 SER A N 1
ATOM 1619 C CA . SER A 1 210 ? 15.681 26.035 -4.236 1.00 56.16 210 SER A CA 1
ATOM 1620 C C . SER A 1 210 ? 15.579 25.840 -5.759 1.00 56.16 210 SER A C 1
ATOM 1622 O O . SER A 1 210 ? 14.844 26.574 -6.419 1.00 56.16 210 SER A O 1
ATOM 1624 N N . ASN A 1 211 ? 16.267 24.860 -6.355 1.00 58.59 211 ASN A N 1
ATOM 1625 C CA . ASN A 1 211 ? 16.218 24.620 -7.801 1.00 58.59 211 ASN A CA 1
ATOM 1626 C C . ASN A 1 211 ? 15.268 23.466 -8.177 1.00 58.59 211 ASN A C 1
ATOM 1628 O O . ASN A 1 211 ? 15.672 22.441 -8.728 1.00 58.59 211 ASN A O 1
ATOM 1632 N N . TRP A 1 212 ? 13.978 23.655 -7.881 1.00 56.59 212 TRP A N 1
ATOM 1633 C CA . TRP A 1 212 ? 12.892 22.703 -8.169 1.00 56.59 212 TRP A CA 1
ATOM 1634 C C . TRP A 1 212 ? 12.652 22.465 -9.678 1.00 56.59 212 TRP A C 1
ATOM 1636 O O . TRP A 1 212 ? 12.162 21.418 -10.089 1.00 56.59 212 TRP A O 1
ATOM 1646 N N . SER A 1 213 ? 13.065 23.395 -10.547 1.00 54.84 213 SER A N 1
ATOM 1647 C CA . SER A 1 213 ? 12.818 23.310 -11.999 1.00 54.84 213 SER A CA 1
ATOM 1648 C C . SER A 1 213 ? 13.574 22.179 -12.723 1.00 54.84 213 SER A C 1
ATOM 1650 O O . SER A 1 213 ? 13.236 21.839 -13.855 1.00 54.84 213 SER A O 1
ATOM 1652 N N . SER A 1 214 ? 14.579 21.568 -12.080 1.00 51.38 214 SER A N 1
ATOM 1653 C CA . SER A 1 214 ? 15.408 20.496 -12.661 1.00 51.38 214 SER A CA 1
ATOM 1654 C C . SER A 1 214 ? 15.091 19.097 -12.112 1.00 51.38 214 SER A C 1
ATOM 1656 O O . SER A 1 214 ? 15.898 18.164 -12.215 1.00 51.38 214 SER A O 1
ATOM 1658 N N . TRP A 1 215 ? 13.896 18.928 -11.541 1.00 53.91 215 TRP A N 1
ATOM 1659 C CA . TRP A 1 215 ? 13.367 17.632 -11.126 1.00 53.91 215 TRP A CA 1
ATOM 1660 C C . TRP A 1 215 ? 12.875 16.891 -12.360 1.00 53.91 215 TRP A C 1
ATOM 1662 O O . TRP A 1 215 ? 11.686 16.682 -12.580 1.00 53.91 215 TRP A O 1
ATOM 1672 N N . SER A 1 216 ? 13.818 16.444 -13.190 1.00 53.78 216 SER A N 1
ATOM 1673 C CA . SER A 1 216 ? 13.522 15.232 -13.937 1.00 53.78 216 SER A CA 1
ATOM 1674 C C . SER A 1 216 ? 13.176 14.166 -12.895 1.00 53.78 216 SER A C 1
ATOM 1676 O O . SER A 1 216 ? 13.873 14.046 -11.885 1.00 53.78 216 SER A O 1
ATOM 1678 N N . ARG A 1 217 ? 12.121 13.381 -13.143 1.00 55.81 217 ARG A N 1
ATOM 1679 C CA . ARG A 1 217 ? 11.657 12.218 -12.345 1.00 55.81 217 ARG A CA 1
ATOM 1680 C C . ARG A 1 217 ? 12.774 11.199 -12.005 1.00 55.81 217 ARG A C 1
ATOM 1682 O O . ARG A 1 217 ? 12.527 10.193 -11.353 1.00 55.81 217 ARG A O 1
ATOM 1689 N N . TRP A 1 218 ? 13.997 11.461 -12.465 1.00 54.47 218 TRP A N 1
ATOM 1690 C CA . TRP A 1 218 ? 15.156 10.598 -12.546 1.00 54.47 218 TRP A CA 1
ATOM 1691 C C . TRP A 1 218 ? 16.460 11.257 -12.053 1.00 54.47 218 TRP A C 1
ATOM 1693 O O . TRP A 1 218 ? 17.528 10.684 -12.257 1.00 54.47 218 TRP A O 1
ATOM 1703 N N . ASN A 1 219 ? 16.435 12.455 -11.451 1.00 57.88 219 ASN A N 1
ATOM 1704 C CA . ASN A 1 219 ? 17.655 13.054 -10.898 1.00 57.88 219 ASN A CA 1
ATOM 1705 C C . ASN A 1 219 ? 17.932 12.450 -9.512 1.00 57.88 219 ASN A C 1
ATOM 1707 O O . ASN A 1 219 ? 17.453 12.937 -8.491 1.00 57.88 219 ASN A O 1
ATOM 1711 N N . TYR A 1 220 ? 18.639 11.315 -9.491 1.00 60.03 220 TYR A N 1
ATOM 1712 C CA . TYR A 1 220 ? 18.965 10.605 -8.253 1.00 60.03 220 TYR A CA 1
ATOM 1713 C C . TYR A 1 220 ? 19.960 11.406 -7.443 1.00 60.03 220 TYR A C 1
ATOM 1715 O O . TYR A 1 220 ? 21.129 11.543 -7.817 1.00 60.03 220 TYR A O 1
ATOM 1723 N N . ASP A 1 221 ? 19.509 11.853 -6.285 1.00 64.81 221 ASP A N 1
ATOM 1724 C CA . ASP A 1 221 ? 20.426 12.291 -5.266 1.00 64.81 221 ASP A CA 1
ATOM 1725 C C . ASP A 1 221 ? 21.128 11.062 -4.672 1.00 64.81 221 ASP A C 1
ATOM 1727 O O . ASP A 1 221 ? 20.558 10.289 -3.898 1.00 64.81 221 ASP A O 1
ATOM 1731 N N . THR A 1 222 ? 22.399 10.879 -5.034 1.00 68.50 222 THR A N 1
ATOM 1732 C CA . THR A 1 222 ? 23.282 9.876 -4.420 1.00 68.50 222 THR A CA 1
ATOM 1733 C C . THR A 1 222 ? 23.427 10.055 -2.903 1.00 68.50 222 THR A C 1
ATOM 1735 O O . THR A 1 222 ? 24.014 9.197 -2.247 1.00 68.50 222 THR A O 1
ATOM 1738 N N . SER A 1 223 ? 22.913 11.151 -2.334 1.00 78.12 223 SER A N 1
ATOM 1739 C CA . SER A 1 223 ? 22.883 11.416 -0.900 1.00 78.12 223 SER A CA 1
ATOM 1740 C C . SER A 1 223 ? 21.716 10.758 -0.148 1.00 78.12 223 SER A C 1
ATOM 1742 O O . SER A 1 223 ? 21.695 10.850 1.082 1.00 78.12 223 SER A O 1
ATOM 1744 N N . PHE A 1 224 ? 20.782 10.062 -0.820 1.00 84.62 224 PHE A N 1
ATOM 1745 C CA . PHE A 1 224 ? 19.705 9.344 -0.124 1.00 84.62 224 PHE A CA 1
ATOM 1746 C C . PHE A 1 224 ? 20.257 8.361 0.909 1.00 84.62 224 PHE A C 1
ATOM 1748 O O . PHE A 1 224 ? 20.941 7.388 0.586 1.00 84.62 224 PHE A O 1
ATOM 1755 N N . LYS A 1 225 ? 19.933 8.638 2.173 1.00 88.25 225 LYS A N 1
ATOM 1756 C CA . LYS A 1 225 ? 20.283 7.822 3.332 1.00 88.25 225 LYS A CA 1
ATOM 1757 C C . LYS A 1 225 ? 18.982 7.405 4.006 1.00 88.25 225 LYS A C 1
ATOM 1759 O O . LYS A 1 225 ? 18.407 8.215 4.732 1.00 88.25 225 LYS A O 1
ATOM 1764 N N . PRO A 1 226 ? 18.497 6.178 3.762 1.00 90.56 226 PRO A N 1
ATOM 1765 C CA . PRO A 1 226 ? 17.273 5.721 4.393 1.00 90.56 226 PRO A CA 1
ATOM 1766 C C . PRO A 1 226 ? 17.447 5.629 5.907 1.00 90.56 226 PRO A C 1
ATOM 1768 O O . PRO A 1 226 ? 18.551 5.394 6.409 1.00 90.56 226 PRO A O 1
ATOM 1771 N N . ASP A 1 227 ? 16.333 5.747 6.624 1.00 93.44 227 ASP A N 1
ATOM 1772 C CA . ASP A 1 227 ? 16.293 5.514 8.063 1.00 93.44 227 ASP A CA 1
ATOM 1773 C C . ASP A 1 227 ? 16.844 4.103 8.389 1.00 93.44 227 ASP A C 1
ATOM 1775 O O . ASP A 1 227 ? 16.330 3.102 7.872 1.00 93.44 227 ASP A O 1
ATOM 1779 N N . PRO A 1 228 ? 17.874 3.976 9.250 1.00 95.06 228 PRO A N 1
ATOM 1780 C CA . PRO A 1 228 ? 18.441 2.680 9.618 1.00 95.06 228 PRO A CA 1
ATOM 1781 C C . PRO A 1 228 ? 17.431 1.710 10.249 1.00 95.06 228 PRO A C 1
ATOM 1783 O O . PRO A 1 228 ? 17.562 0.493 10.096 1.00 95.06 228 PRO A O 1
ATOM 1786 N N . THR A 1 229 ? 16.432 2.222 10.973 1.00 96.44 229 THR A N 1
ATOM 1787 C CA . THR A 1 229 ? 15.351 1.412 11.549 1.00 96.44 229 THR A CA 1
ATOM 1788 C C . THR A 1 229 ? 14.456 0.840 10.455 1.00 96.44 229 THR A C 1
ATOM 1790 O O . THR A 1 229 ? 14.134 -0.350 10.501 1.00 96.44 229 THR A O 1
ATOM 1793 N N . PHE A 1 230 ? 14.163 1.631 9.419 1.00 96.38 230 PHE A N 1
ATOM 1794 C CA . PHE A 1 230 ? 13.410 1.180 8.255 1.00 96.38 230 PHE A CA 1
ATOM 1795 C C . PHE A 1 230 ? 14.176 0.114 7.472 1.00 96.38 230 PHE A C 1
ATOM 1797 O O . PHE A 1 230 ? 13.628 -0.949 7.196 1.00 96.38 230 PHE A O 1
ATOM 1804 N N . VAL A 1 231 ? 15.473 0.314 7.216 1.00 95.56 231 VAL A N 1
ATOM 1805 C CA . VAL A 1 231 ? 16.319 -0.709 6.571 1.00 95.56 231 VAL A CA 1
ATOM 1806 C C . VAL A 1 231 ? 16.303 -2.021 7.364 1.00 95.56 231 VAL A C 1
ATOM 1808 O O . VAL A 1 231 ? 16.110 -3.093 6.787 1.00 95.56 231 VAL A O 1
ATOM 1811 N N . ARG A 1 232 ? 16.444 -1.957 8.695 1.00 96.75 232 ARG A N 1
ATOM 1812 C CA . ARG A 1 232 ? 16.400 -3.144 9.566 1.00 96.75 232 ARG A CA 1
ATOM 1813 C C . ARG A 1 232 ? 15.042 -3.843 9.526 1.00 96.75 232 ARG A C 1
ATOM 1815 O O . ARG A 1 232 ? 14.987 -5.074 9.558 1.00 96.75 232 ARG A O 1
ATOM 1822 N N . PHE A 1 233 ? 13.951 -3.083 9.470 1.00 97.69 233 PHE A N 1
ATOM 1823 C CA . PHE A 1 233 ? 12.619 -3.636 9.252 1.00 97.69 233 PHE A CA 1
ATOM 1824 C C . PHE A 1 233 ? 12.545 -4.371 7.906 1.00 97.69 233 PHE A C 1
ATOM 1826 O O . PHE A 1 233 ? 12.196 -5.549 7.884 1.00 97.69 233 PHE A O 1
ATOM 1833 N N . LEU A 1 234 ? 12.958 -3.733 6.803 1.00 97.06 234 LEU A N 1
ATOM 1834 C CA . LEU A 1 234 ? 12.922 -4.333 5.464 1.00 97.06 234 LEU A CA 1
ATOM 1835 C C . LEU A 1 234 ? 13.723 -5.639 5.388 1.00 97.06 234 LEU A C 1
ATOM 1837 O O . LEU A 1 234 ? 13.293 -6.586 4.734 1.00 97.06 234 LEU A O 1
ATOM 1841 N N . MET A 1 235 ? 14.864 -5.726 6.077 1.00 95.69 235 MET A N 1
ATOM 1842 C CA . MET A 1 235 ? 15.642 -6.966 6.168 1.00 95.69 235 MET A CA 1
ATOM 1843 C C . MET A 1 235 ? 14.866 -8.090 6.869 1.00 95.69 235 MET A C 1
ATOM 1845 O O . MET A 1 235 ? 14.821 -9.208 6.360 1.00 95.69 235 MET A O 1
ATOM 1849 N N . ARG A 1 236 ? 14.221 -7.802 8.007 1.00 97.19 236 ARG A N 1
ATOM 1850 C CA . ARG A 1 236 ? 13.407 -8.792 8.736 1.00 97.19 236 ARG A CA 1
ATOM 1851 C C . ARG A 1 236 ? 12.167 -9.206 7.952 1.00 97.19 236 ARG A C 1
ATOM 1853 O O . ARG A 1 236 ? 11.856 -10.391 7.903 1.00 97.19 236 ARG A O 1
ATOM 1860 N N . TYR A 1 237 ? 11.501 -8.257 7.300 1.00 97.38 237 TYR A N 1
ATOM 1861 C CA . TYR A 1 237 ? 10.340 -8.548 6.466 1.00 97.38 237 TYR A CA 1
ATOM 1862 C C . TYR A 1 237 ? 10.715 -9.429 5.266 1.00 97.38 237 TYR A C 1
ATOM 1864 O O . TYR A 1 237 ? 10.063 -10.439 5.019 1.00 97.38 237 TYR A O 1
ATOM 1872 N N . ASN A 1 238 ? 11.830 -9.133 4.587 1.00 95.62 238 ASN A N 1
ATOM 1873 C CA . ASN A 1 238 ? 12.378 -10.004 3.545 1.00 95.62 238 ASN A CA 1
ATOM 1874 C C . ASN A 1 238 ? 12.674 -11.416 4.068 1.00 95.62 238 ASN A C 1
ATOM 1876 O O . ASN A 1 238 ? 12.293 -12.388 3.421 1.00 95.62 238 ASN A O 1
ATOM 1880 N N . GLN A 1 239 ? 13.306 -11.541 5.240 1.00 95.50 239 GLN A N 1
ATOM 1881 C CA . GLN A 1 239 ? 13.581 -12.845 5.849 1.00 95.50 239 GLN A CA 1
ATOM 1882 C C . GLN A 1 239 ? 12.289 -13.629 6.118 1.00 95.50 239 GLN A C 1
ATOM 1884 O O . GLN A 1 239 ? 12.217 -14.817 5.808 1.00 95.50 239 GLN A O 1
ATOM 1889 N N . MET A 1 240 ? 11.259 -12.968 6.653 1.00 96.69 240 MET A N 1
ATOM 1890 C CA . MET A 1 240 ? 9.948 -13.578 6.880 1.00 96.69 240 MET A CA 1
ATOM 1891 C C . MET A 1 240 ? 9.324 -14.063 5.560 1.00 96.69 240 MET A C 1
ATOM 1893 O O . MET A 1 240 ? 8.864 -15.201 5.491 1.00 96.69 240 MET A O 1
ATOM 1897 N N . LEU A 1 241 ? 9.367 -13.258 4.492 1.00 95.44 241 LEU A N 1
ATOM 1898 C CA . LEU A 1 241 ? 8.861 -13.657 3.173 1.00 95.44 241 LEU A CA 1
ATOM 1899 C C . LEU A 1 241 ? 9.646 -14.851 2.597 1.00 95.44 241 LEU A C 1
ATOM 1901 O O . LEU A 1 241 ? 9.048 -15.788 2.075 1.00 95.44 241 LEU A O 1
ATOM 1905 N N . MET A 1 242 ? 10.975 -14.862 2.729 1.00 93.19 242 MET A N 1
ATOM 1906 C CA . MET A 1 242 ? 11.820 -15.972 2.269 1.00 93.19 242 MET A CA 1
ATOM 1907 C C . MET A 1 242 ? 11.515 -17.276 3.014 1.00 93.19 242 MET A C 1
ATOM 1909 O O . MET A 1 242 ? 11.407 -18.327 2.382 1.00 93.19 242 MET A O 1
ATOM 1913 N N . ASN A 1 243 ? 11.312 -17.210 4.333 1.00 95.00 243 ASN A N 1
ATOM 1914 C CA . ASN A 1 243 ? 10.983 -18.375 5.157 1.00 95.00 243 ASN A CA 1
ATOM 1915 C C . ASN A 1 243 ? 9.655 -19.033 4.752 1.00 95.00 243 ASN A C 1
ATOM 1917 O O . ASN A 1 243 ? 9.487 -20.234 4.946 1.00 95.00 243 ASN A O 1
ATOM 1921 N N . ARG A 1 244 ? 8.728 -18.278 4.149 1.00 95.06 244 ARG A N 1
ATOM 1922 C CA . ARG A 1 244 ? 7.466 -18.820 3.623 1.00 95.06 244 ARG A CA 1
ATOM 1923 C C . ARG A 1 244 ? 7.609 -19.564 2.293 1.00 95.06 244 ARG A C 1
ATOM 1925 O O . ARG A 1 244 ? 6.638 -20.153 1.834 1.00 95.06 244 ARG A O 1
ATOM 1932 N N . GLY A 1 245 ? 8.785 -19.544 1.662 1.00 94.69 245 GLY A N 1
ATOM 1933 C CA . GLY A 1 245 ? 9.020 -20.273 0.414 1.00 94.69 245 GLY A CA 1
ATOM 1934 C C . GLY A 1 245 ? 8.186 -19.747 -0.756 1.00 94.69 245 GLY A C 1
ATOM 1935 O O . GLY A 1 245 ? 7.615 -20.529 -1.514 1.00 94.69 245 GLY A O 1
ATOM 1936 N N . ILE A 1 246 ? 8.096 -18.421 -0.895 1.00 94.56 246 ILE A N 1
ATOM 1937 C CA . ILE A 1 246 ? 7.284 -17.787 -1.936 1.00 94.56 246 ILE A CA 1
ATOM 1938 C C . ILE A 1 246 ? 7.739 -18.242 -3.330 1.00 94.56 246 ILE A C 1
ATOM 1940 O O . ILE A 1 246 ? 8.905 -18.105 -3.714 1.00 94.56 246 ILE A O 1
ATOM 1944 N N . SER A 1 247 ? 6.787 -18.754 -4.110 1.00 95.19 247 SER A N 1
ATOM 1945 C CA . SER A 1 247 ? 7.014 -19.266 -5.458 1.00 95.19 247 SER A CA 1
ATOM 1946 C C . SER A 1 247 ? 6.165 -18.534 -6.491 1.00 95.19 247 SER A C 1
ATOM 1948 O O . SER A 1 247 ? 5.094 -17.999 -6.202 1.00 95.19 247 SER A O 1
ATOM 1950 N N . CYS A 1 248 ? 6.666 -18.489 -7.722 1.00 94.94 248 CYS A N 1
ATOM 1951 C CA . CYS A 1 248 ? 5.922 -17.926 -8.832 1.00 94.94 248 CYS A CA 1
ATOM 1952 C C . CYS A 1 248 ? 4.714 -18.802 -9.176 1.00 94.94 248 CYS A C 1
ATOM 1954 O O . CYS A 1 248 ? 4.866 -19.981 -9.480 1.00 94.94 248 CYS A O 1
ATOM 1956 N N . VAL A 1 249 ? 3.530 -18.198 -9.267 1.00 95.00 249 VAL A N 1
ATOM 1957 C CA . VAL A 1 249 ? 2.284 -18.901 -9.614 1.00 95.00 249 VAL A CA 1
ATOM 1958 C C . VAL A 1 249 ? 2.319 -19.547 -11.010 1.00 95.00 249 VAL A C 1
ATOM 1960 O O . VAL A 1 249 ? 1.614 -20.521 -11.249 1.00 95.00 249 VAL A O 1
ATOM 1963 N N . LYS A 1 250 ? 3.128 -19.032 -11.945 1.00 93.25 250 LYS A N 1
ATOM 1964 C CA . LYS A 1 250 ? 3.178 -19.524 -13.334 1.00 93.25 250 LYS A CA 1
ATOM 1965 C C . LYS A 1 250 ? 4.176 -20.665 -13.545 1.00 93.25 250 LYS A C 1
ATOM 1967 O O . LYS A 1 250 ? 3.846 -21.619 -14.238 1.00 93.25 250 LYS A O 1
ATOM 1972 N N . CYS A 1 251 ? 5.376 -20.591 -12.965 1.00 92.12 251 CYS A N 1
ATOM 1973 C CA . CYS A 1 251 ? 6.427 -21.600 -13.170 1.00 92.12 251 CYS A CA 1
ATOM 1974 C C . CYS A 1 251 ? 6.793 -22.403 -11.916 1.00 92.12 251 CYS A C 1
ATOM 1976 O O . CYS A 1 251 ? 7.660 -23.269 -11.987 1.00 92.12 251 CYS A O 1
ATOM 1978 N N . SER A 1 252 ? 6.175 -22.114 -10.766 1.00 93.00 252 SER A N 1
ATOM 1979 C CA . SER A 1 252 ? 6.494 -22.706 -9.455 1.00 93.00 252 SER A CA 1
ATOM 1980 C C . SER A 1 252 ? 7.947 -22.515 -8.995 1.00 93.00 252 SER A C 1
ATOM 1982 O O . SER A 1 252 ? 8.369 -23.114 -8.008 1.00 93.00 252 SER A O 1
ATOM 1984 N N . HIS A 1 253 ? 8.730 -21.670 -9.675 1.00 91.19 253 HIS A N 1
ATOM 1985 C CA . HIS A 1 253 ? 10.099 -21.372 -9.271 1.00 91.19 253 HIS A CA 1
ATOM 1986 C C . HIS A 1 253 ? 10.106 -20.562 -7.974 1.00 91.19 253 HIS A C 1
ATOM 1988 O O . HIS A 1 253 ? 9.305 -19.638 -7.803 1.00 91.19 253 HIS A O 1
ATOM 1994 N N . ASN A 1 254 ? 11.026 -20.896 -7.070 1.00 91.50 254 ASN A N 1
ATOM 1995 C CA . ASN A 1 254 ? 11.209 -20.157 -5.830 1.00 91.50 254 ASN A CA 1
ATOM 1996 C C . ASN A 1 254 ? 11.816 -18.781 -6.138 1.00 91.50 254 ASN A C 1
ATOM 1998 O O . ASN A 1 254 ? 12.883 -18.684 -6.739 1.00 91.50 254 ASN A O 1
ATOM 2002 N N . LEU A 1 255 ? 11.144 -17.707 -5.726 1.00 89.81 255 LEU A N 1
ATOM 2003 C CA . LEU A 1 255 ? 11.565 -16.348 -6.072 1.00 89.81 255 LEU A CA 1
ATOM 2004 C C . LEU A 1 255 ? 12.846 -15.907 -5.358 1.00 89.81 255 LEU A C 1
ATOM 2006 O O . LEU A 1 255 ? 13.559 -15.045 -5.871 1.00 89.81 255 LEU A O 1
ATOM 2010 N N . HIS A 1 256 ? 13.188 -16.537 -4.232 1.00 82.44 256 HIS A 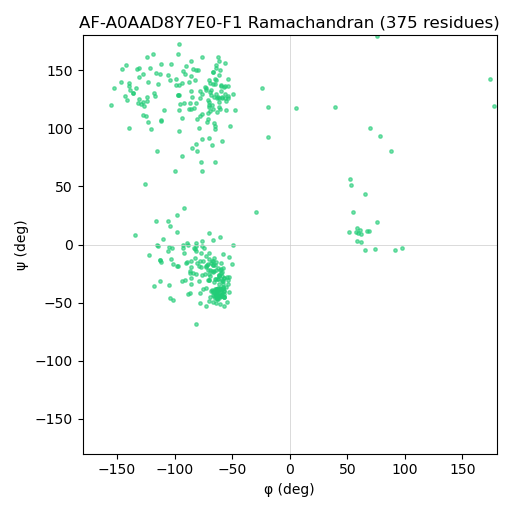N 1
ATOM 2011 C CA . HIS A 1 256 ? 14.422 -16.264 -3.495 1.00 82.44 256 HIS A CA 1
ATOM 2012 C C . HIS A 1 256 ? 15.683 -16.559 -4.325 1.00 82.44 256 HIS A C 1
ATOM 2014 O O . HIS A 1 256 ? 16.676 -15.841 -4.229 1.00 82.44 256 HIS A O 1
ATOM 2020 N N . SER A 1 257 ? 15.641 -17.575 -5.192 1.00 75.06 257 SER A N 1
ATOM 2021 C CA . SER A 1 257 ? 16.792 -17.995 -6.003 1.00 75.06 257 SER A CA 1
ATOM 2022 C C . SER A 1 257 ? 17.175 -16.996 -7.097 1.00 75.06 257 SER A C 1
ATOM 2024 O O . SER A 1 257 ? 18.257 -17.101 -7.665 1.00 75.06 257 SER A O 1
ATOM 2026 N N . SER A 1 258 ? 16.322 -16.008 -7.377 1.00 68.69 258 SER A N 1
ATOM 2027 C CA . SER A 1 258 ? 16.545 -15.033 -8.448 1.00 68.69 258 SER A CA 1
ATOM 2028 C C . SER A 1 258 ? 17.635 -13.996 -8.140 1.00 68.69 258 SER A C 1
ATOM 2030 O O . SER A 1 258 ? 18.019 -13.234 -9.025 1.00 68.69 258 SER A O 1
ATOM 2032 N N . GLY A 1 259 ? 18.123 -13.933 -6.893 1.00 72.38 259 GLY A N 1
ATOM 2033 C CA . GLY A 1 259 ? 19.087 -12.924 -6.438 1.00 72.38 259 GLY A CA 1
ATOM 2034 C C . GLY A 1 259 ? 18.488 -11.525 -6.248 1.00 72.38 259 GLY A C 1
ATOM 2035 O O . GLY A 1 259 ? 19.178 -10.625 -5.769 1.00 72.38 259 GLY A O 1
ATOM 2036 N N . TYR A 1 260 ? 17.208 -11.334 -6.582 1.00 76.31 260 TYR A N 1
ATOM 2037 C CA . TYR A 1 260 ? 16.476 -10.102 -6.323 1.00 76.31 260 TYR A CA 1
ATOM 2038 C C . TYR A 1 260 ? 15.851 -10.129 -4.929 1.00 76.31 260 TYR A C 1
ATOM 2040 O O . TYR A 1 260 ? 15.323 -11.141 -4.468 1.00 76.31 260 TYR A O 1
ATOM 2048 N N . GLN A 1 261 ? 15.897 -8.985 -4.252 1.00 84.44 261 GLN A N 1
ATOM 2049 C CA . GLN A 1 261 ? 15.195 -8.811 -2.986 1.00 84.44 261 GLN A CA 1
ATOM 2050 C C . GLN A 1 261 ? 13.688 -8.702 -3.247 1.00 84.44 261 GLN A C 1
ATOM 2052 O O . GLN A 1 261 ? 13.261 -7.954 -4.132 1.00 84.44 261 GLN A O 1
ATOM 2057 N N . LEU A 1 262 ? 12.887 -9.413 -2.448 1.00 88.06 262 LEU A N 1
ATOM 2058 C CA . LEU A 1 262 ? 11.423 -9.349 -2.515 1.00 88.06 262 LEU A CA 1
ATOM 2059 C C . LEU A 1 262 ? 10.905 -7.963 -2.131 1.00 88.06 262 LEU A C 1
ATOM 2061 O O . LEU A 1 262 ? 9.897 -7.517 -2.658 1.00 88.06 262 LEU A O 1
ATOM 2065 N N . VAL A 1 263 ? 11.621 -7.256 -1.263 1.00 89.44 263 VAL A N 1
ATOM 2066 C CA . VAL A 1 263 ? 11.443 -5.829 -1.011 1.00 89.44 263 VAL A CA 1
ATOM 2067 C C . VAL A 1 263 ? 12.806 -5.163 -1.075 1.00 89.44 263 VAL A C 1
ATOM 2069 O O . VAL A 1 263 ? 13.722 -5.582 -0.366 1.00 89.44 263 VAL A O 1
ATOM 2072 N N . GLY A 1 264 ? 12.970 -4.140 -1.914 1.00 87.69 264 GLY A N 1
ATOM 2073 C CA . GLY A 1 264 ? 14.272 -3.492 -2.075 1.00 87.69 264 GLY A CA 1
ATOM 2074 C C . GLY A 1 264 ? 14.755 -2.877 -0.761 1.00 87.69 264 GLY A C 1
ATOM 2075 O O . GLY A 1 264 ? 14.109 -1.992 -0.213 1.00 87.69 264 GLY A O 1
ATOM 2076 N N . SER A 1 265 ? 15.891 -3.335 -0.244 1.00 86.19 265 SER A N 1
ATOM 2077 C CA . SER A 1 265 ? 16.477 -2.878 1.022 1.00 86.19 265 SER A CA 1
ATOM 2078 C C . SER A 1 265 ? 17.895 -2.325 0.865 1.00 86.19 265 SER A C 1
ATOM 2080 O O . SER A 1 265 ? 18.439 -1.783 1.825 1.00 86.19 265 SER A O 1
ATOM 2082 N N . SER A 1 266 ? 18.513 -2.476 -0.311 1.00 82.75 266 SER A N 1
ATOM 2083 C CA . SER A 1 266 ? 19.855 -1.957 -0.585 1.00 82.75 266 SER A CA 1
ATOM 2084 C C . SER A 1 266 ? 19.825 -0.634 -1.347 1.00 82.75 266 SER A C 1
ATOM 2086 O O . SER A 1 266 ? 19.041 -0.441 -2.275 1.00 82.75 266 SER A O 1
ATOM 2088 N N . VAL A 1 267 ? 20.753 0.252 -0.991 1.00 78.50 267 VAL A N 1
ATOM 2089 C CA . VAL A 1 267 ? 21.019 1.543 -1.652 1.00 78.50 267 VAL A CA 1
ATOM 2090 C C . VAL A 1 267 ? 22.375 1.511 -2.383 1.00 78.50 267 VAL A C 1
ATOM 2092 O O . VAL A 1 267 ? 22.849 2.513 -2.905 1.00 78.50 267 VAL A O 1
ATOM 2095 N N . SER A 1 268 ? 23.045 0.352 -2.412 1.00 73.12 268 SER A N 1
ATOM 2096 C CA . SER A 1 268 ? 24.439 0.243 -2.857 1.00 73.12 268 SER A CA 1
ATOM 2097 C C . SER A 1 268 ? 24.648 0.406 -4.363 1.00 73.12 268 SER A C 1
ATOM 2099 O O . SER A 1 268 ? 25.783 0.621 -4.784 1.00 73.12 268 SER A O 1
ATOM 2101 N N . ASP A 1 269 ? 23.606 0.280 -5.188 1.00 70.88 269 ASP A N 1
ATOM 2102 C CA . ASP A 1 269 ? 23.735 0.375 -6.638 1.00 70.88 269 ASP A CA 1
ATOM 2103 C C . ASP A 1 269 ? 22.701 1.332 -7.251 1.00 70.88 269 ASP A C 1
ATOM 2105 O O . ASP A 1 269 ? 21.605 1.522 -6.732 1.00 70.88 269 ASP A O 1
ATOM 2109 N N . ARG A 1 270 ? 23.044 1.953 -8.389 1.00 68.50 270 ARG A N 1
ATOM 2110 C CA . ARG A 1 270 ? 22.160 2.920 -9.068 1.00 68.50 270 ARG A CA 1
ATOM 2111 C C . ARG A 1 270 ? 20.796 2.330 -9.462 1.00 68.50 270 ARG A C 1
ATOM 2113 O O . ARG A 1 270 ? 19.860 3.097 -9.646 1.00 68.50 270 ARG A O 1
ATOM 2120 N N . LYS A 1 271 ? 20.675 1.009 -9.635 1.00 67.06 271 LYS A N 1
ATOM 2121 C CA . LYS A 1 271 ? 19.426 0.327 -10.018 1.00 67.06 271 LYS A CA 1
ATOM 2122 C C . LYS A 1 271 ? 18.553 -0.013 -8.804 1.00 67.06 271 LYS A C 1
ATOM 2124 O O . LYS A 1 271 ? 17.339 -0.107 -8.953 1.00 67.06 271 LYS A O 1
ATOM 2129 N N . SER A 1 272 ? 19.129 -0.152 -7.615 1.00 65.06 272 SER A N 1
ATOM 2130 C CA . SER A 1 272 ? 18.421 -0.531 -6.398 1.00 65.06 272 SER A CA 1
ATOM 2131 C C . SER A 1 272 ? 17.617 0.637 -5.824 1.00 65.06 272 SER A C 1
ATOM 2133 O O . SER A 1 272 ? 16.556 0.406 -5.241 1.00 65.06 272 SER A O 1
ATOM 2135 N N . PHE A 1 273 ? 18.030 1.885 -6.097 1.00 64.81 273 PHE A N 1
ATOM 2136 C CA . PHE A 1 273 ? 17.304 3.104 -5.702 1.00 64.81 273 PHE A CA 1
ATOM 2137 C C . PHE A 1 273 ? 15.836 3.106 -6.141 1.00 64.81 273 PHE A C 1
ATOM 2139 O O . PHE A 1 273 ? 14.962 3.469 -5.362 1.00 64.81 273 PHE A O 1
ATOM 2146 N N . TYR A 1 274 ? 15.530 2.638 -7.354 1.00 71.75 274 TYR A N 1
ATOM 2147 C CA . TYR A 1 274 ? 14.151 2.600 -7.862 1.00 71.75 274 TYR A CA 1
ATOM 2148 C C . TYR A 1 274 ? 13.265 1.612 -7.109 1.00 71.75 274 TYR A C 1
ATOM 2150 O O . TYR A 1 274 ? 12.039 1.712 -7.127 1.00 71.75 274 TYR A O 1
ATOM 2158 N N . THR A 1 275 ? 13.876 0.619 -6.474 1.00 82.94 275 THR A N 1
ATOM 2159 C CA . THR A 1 275 ? 13.182 -0.481 -5.806 1.00 82.94 275 THR A CA 1
ATOM 2160 C C . THR A 1 275 ? 13.211 -0.361 -4.290 1.00 82.94 275 THR A C 1
ATOM 2162 O O . THR A 1 275 ? 12.531 -1.140 -3.634 1.00 82.94 275 THR A O 1
ATOM 2165 N N . PHE A 1 276 ? 13.931 0.614 -3.724 1.00 91.69 276 PHE A N 1
ATOM 2166 C CA . PHE A 1 276 ? 14.039 0.755 -2.275 1.00 91.69 276 PHE A CA 1
ATOM 2167 C C . PHE A 1 276 ? 12.657 0.948 -1.627 1.00 91.69 276 PHE A C 1
ATOM 2169 O O . PHE A 1 276 ? 11.851 1.774 -2.063 1.00 91.69 276 PHE A O 1
ATOM 2176 N N . GLY A 1 277 ? 12.363 0.115 -0.629 1.00 93.50 277 GLY A N 1
ATOM 2177 C CA . GLY A 1 277 ? 11.071 0.006 0.040 1.00 93.50 277 GLY A CA 1
ATOM 2178 C C . GLY A 1 277 ? 9.905 -0.412 -0.861 1.00 93.50 277 GLY A C 1
ATOM 2179 O O . GLY A 1 277 ? 8.767 -0.336 -0.423 1.00 93.50 277 GLY A O 1
ATOM 2180 N N . ASN A 1 278 ? 10.130 -0.826 -2.109 1.00 93.81 278 ASN A N 1
ATOM 2181 C CA . ASN A 1 278 ? 9.070 -1.351 -2.969 1.00 93.81 278 ASN A CA 1
ATOM 2182 C C . ASN A 1 278 ? 9.061 -2.865 -2.907 1.00 93.81 278 ASN A C 1
ATOM 2184 O O . ASN A 1 278 ? 10.121 -3.493 -2.950 1.00 93.81 278 ASN A O 1
ATOM 2188 N N . GLN A 1 279 ? 7.861 -3.429 -2.823 1.00 94.38 279 GLN A N 1
ATOM 2189 C CA . GLN A 1 279 ? 7.678 -4.861 -2.905 1.00 94.38 279 GLN A CA 1
ATOM 2190 C C . GLN A 1 279 ? 7.675 -5.298 -4.372 1.00 94.38 279 GLN A C 1
ATOM 2192 O O . GLN A 1 279 ? 6.873 -4.831 -5.177 1.00 94.38 279 GLN A O 1
ATOM 2197 N N . ASN A 1 280 ? 8.610 -6.184 -4.685 1.00 92.81 280 ASN A N 1
ATOM 2198 C CA . ASN A 1 280 ? 8.831 -6.788 -5.983 1.00 92.81 280 ASN A CA 1
ATOM 2199 C C . ASN A 1 280 ? 8.161 -8.168 -6.042 1.00 92.81 280 ASN A C 1
ATOM 2201 O O . ASN A 1 280 ? 7.844 -8.791 -5.020 1.00 92.81 280 ASN A O 1
ATOM 2205 N N . HIS A 1 281 ? 7.991 -8.680 -7.257 1.00 94.25 281 HIS A N 1
ATOM 2206 C CA . HIS A 1 281 ? 7.471 -10.013 -7.545 1.00 94.25 281 HIS A CA 1
ATOM 2207 C C . HIS A 1 281 ? 6.074 -10.303 -6.987 1.00 94.25 281 HIS A C 1
ATOM 2209 O O . HIS A 1 281 ? 5.673 -11.463 -6.947 1.00 94.25 281 HIS A O 1
ATOM 2215 N N . THR A 1 282 ? 5.324 -9.292 -6.552 1.00 96.19 282 THR A N 1
ATOM 2216 C CA . THR A 1 282 ? 4.009 -9.460 -5.925 1.00 96.19 282 THR A CA 1
ATOM 2217 C C . THR A 1 282 ? 3.023 -8.509 -6.575 1.00 96.19 282 THR A C 1
ATOM 2219 O O . THR A 1 282 ? 3.222 -7.299 -6.565 1.00 96.19 282 THR A O 1
ATOM 2222 N N . CYS A 1 283 ? 1.935 -9.035 -7.135 1.00 97.38 283 CYS A N 1
ATOM 2223 C CA . CYS A 1 283 ? 0.888 -8.173 -7.662 1.00 97.38 283 CYS A CA 1
ATOM 2224 C C . CYS A 1 283 ? 0.154 -7.481 -6.509 1.00 97.38 283 CYS A C 1
ATOM 2226 O O . CYS A 1 283 ? -0.493 -8.137 -5.700 1.00 97.38 283 CYS A O 1
ATOM 2228 N N . SER A 1 284 ? 0.175 -6.152 -6.494 1.00 96.25 284 SER A N 1
ATOM 2229 C CA . SER A 1 284 ? -0.468 -5.313 -5.469 1.00 96.25 284 SER A CA 1
ATOM 2230 C C . SER A 1 284 ? -1.990 -5.486 -5.334 1.00 96.25 284 SER A C 1
ATOM 2232 O O . SER A 1 284 ? -2.563 -5.043 -4.340 1.00 96.25 284 SER A O 1
ATOM 2234 N N . GLN A 1 285 ? -2.650 -6.107 -6.318 1.00 95.81 285 GLN A N 1
ATOM 2235 C CA . GLN A 1 285 ? -4.104 -6.293 -6.348 1.00 95.81 285 GLN A CA 1
ATOM 2236 C C . GLN A 1 285 ? -4.543 -7.701 -5.933 1.00 95.81 285 GLN A C 1
ATOM 2238 O O . GLN A 1 285 ? -5.455 -7.837 -5.125 1.00 95.81 285 GLN A O 1
ATOM 2243 N N . CYS A 1 286 ? -3.925 -8.753 -6.481 1.00 97.25 286 CYS A N 1
ATOM 2244 C CA . CYS A 1 286 ? -4.298 -10.138 -6.158 1.00 97.25 286 CYS A CA 1
ATOM 2245 C C . CYS A 1 286 ? -3.345 -10.825 -5.177 1.00 97.25 286 CYS A C 1
ATOM 2247 O O . CYS A 1 286 ? -3.571 -11.987 -4.856 1.00 97.25 286 CYS A O 1
ATOM 2249 N N . MET A 1 287 ? -2.267 -10.149 -4.763 1.00 96.69 287 MET A N 1
ATOM 2250 C CA . MET A 1 287 ? -1.208 -10.641 -3.865 1.00 96.69 287 MET A CA 1
ATOM 2251 C C . MET A 1 287 ? -0.470 -11.897 -4.350 1.00 96.69 287 MET A C 1
ATOM 2253 O O . MET A 1 287 ? 0.445 -12.375 -3.692 1.00 96.69 287 MET A O 1
ATOM 2257 N N . LYS A 1 288 ? -0.790 -12.402 -5.546 1.00 97.19 288 LYS A N 1
ATOM 2258 C CA . LYS A 1 288 ? -0.064 -13.504 -6.178 1.00 97.19 288 LYS A CA 1
ATOM 2259 C C . LYS A 1 288 ? 1.354 -13.081 -6.540 1.00 97.19 288 LYS A C 1
ATOM 2261 O O . LYS A 1 288 ? 1.598 -11.935 -6.938 1.00 97.19 288 LYS A O 1
ATOM 2266 N N . HIS A 1 289 ? 2.256 -14.053 -6.483 1.00 96.12 289 HIS A N 1
ATOM 2267 C CA . HIS A 1 289 ? 3.669 -13.838 -6.738 1.00 96.12 289 HIS A CA 1
ATOM 2268 C C . HIS A 1 289 ? 4.097 -14.339 -8.117 1.00 96.12 289 HIS A C 1
ATOM 2270 O O . HIS A 1 289 ? 3.652 -15.390 -8.590 1.00 96.12 289 HIS A O 1
ATOM 2276 N N . TYR A 1 290 ? 4.980 -13.589 -8.773 1.00 94.62 290 TYR A N 1
ATOM 2277 C CA . TYR A 1 290 ? 5.387 -13.846 -10.150 1.00 94.62 290 TYR A CA 1
ATOM 2278 C C . TYR A 1 290 ? 6.887 -13.631 -10.352 1.00 94.62 290 TYR A C 1
ATOM 2280 O O . TYR A 1 290 ? 7.469 -12.647 -9.896 1.00 94.62 290 TYR A O 1
ATOM 2288 N N . CYS A 1 291 ? 7.516 -14.514 -11.126 1.00 91.25 291 CYS A N 1
ATOM 2289 C CA . CYS A 1 291 ? 8.743 -14.154 -11.820 1.00 91.25 291 CYS A CA 1
ATOM 2290 C C . CYS A 1 291 ? 8.397 -13.060 -12.835 1.00 91.25 291 CYS A C 1
ATOM 2292 O O . CYS A 1 291 ? 7.363 -13.150 -13.499 1.00 91.25 291 CYS A O 1
ATOM 2294 N N . TYR A 1 292 ? 9.279 -12.075 -13.025 1.00 86.50 292 TYR A N 1
ATOM 2295 C CA . TYR A 1 292 ? 9.105 -11.103 -14.111 1.00 86.50 292 TYR A CA 1
ATOM 2296 C C . TYR A 1 292 ? 9.042 -11.789 -15.480 1.00 86.50 292 TYR A C 1
ATOM 2298 O O . TYR A 1 292 ? 8.354 -11.314 -16.379 1.00 86.50 292 TYR A O 1
ATOM 2306 N N . ARG A 1 293 ? 9.748 -12.919 -15.627 1.00 80.69 293 ARG A N 1
ATOM 2307 C CA . ARG A 1 293 ? 9.748 -13.774 -16.816 1.00 80.69 293 ARG A CA 1
ATOM 2308 C C . ARG A 1 293 ? 9.794 -15.236 -16.386 1.00 80.69 293 ARG A C 1
ATOM 2310 O O . ARG A 1 293 ? 10.690 -15.618 -15.637 1.00 80.69 293 ARG A O 1
ATOM 2317 N N . CYS A 1 294 ? 8.834 -16.040 -16.829 1.00 83.62 294 CYS A N 1
ATOM 2318 C CA . CYS A 1 294 ? 8.880 -17.493 -16.660 1.00 83.62 294 CYS A CA 1
ATOM 2319 C C . CYS A 1 294 ? 9.564 -18.139 -17.871 1.00 83.62 294 CYS A C 1
ATOM 2321 O O . CYS A 1 294 ? 9.417 -17.652 -18.985 1.00 83.62 294 CYS A O 1
ATOM 2323 N N . GLY A 1 295 ? 10.285 -19.244 -17.667 1.00 69.50 295 GLY A N 1
ATOM 2324 C CA . GLY A 1 295 ? 10.737 -20.106 -18.769 1.00 69.50 295 GLY A CA 1
ATOM 2325 C C . GLY A 1 295 ? 12.115 -19.813 -19.373 1.00 69.50 295 GLY A C 1
ATOM 2326 O O . GLY A 1 295 ? 12.575 -20.621 -20.169 1.00 69.50 295 GLY A O 1
ATOM 2327 N N . ILE A 1 296 ? 12.815 -18.753 -18.956 1.00 64.44 296 ILE A N 1
ATOM 2328 C CA . ILE A 1 296 ? 14.224 -18.541 -19.334 1.00 64.44 296 ILE A CA 1
ATOM 2329 C C . ILE A 1 296 ? 15.082 -19.419 -18.416 1.00 64.44 296 ILE A C 1
ATOM 2331 O O . ILE A 1 296 ? 15.564 -18.968 -17.380 1.00 64.44 296 ILE A O 1
ATOM 2335 N N . GLN A 1 297 ? 15.192 -20.709 -18.735 1.00 59.59 297 GLN A N 1
ATOM 2336 C CA . GLN A 1 297 ? 16.218 -21.556 -18.129 1.00 59.59 297 GLN A CA 1
ATOM 2337 C C . GLN A 1 297 ? 17.575 -21.092 -18.662 1.00 59.59 297 GLN A C 1
ATOM 2339 O O . GLN A 1 297 ? 17.693 -20.922 -19.870 1.00 59.59 297 GLN A O 1
ATOM 2344 N N . ASP A 1 298 ? 18.532 -20.886 -17.748 1.00 54.81 298 ASP A N 1
ATOM 2345 C CA . ASP A 1 298 ? 19.957 -20.472 -17.800 1.00 54.81 298 ASP A CA 1
ATOM 2346 C C . ASP A 1 298 ? 20.840 -20.812 -19.033 1.00 54.81 298 ASP A C 1
ATOM 2348 O O . ASP A 1 298 ? 22.065 -20.917 -18.934 1.00 54.81 298 ASP A O 1
ATOM 2352 N N . SER A 1 299 ? 20.291 -20.952 -20.233 1.00 59.41 299 SER A N 1
ATOM 2353 C CA . SER A 1 299 ? 21.062 -21.040 -21.458 1.00 59.41 299 SER A CA 1
ATOM 2354 C C . SER A 1 299 ? 21.554 -19.634 -21.815 1.00 59.41 299 SER A C 1
ATOM 2356 O O . SER A 1 299 ? 20.795 -18.718 -22.134 1.00 59.41 299 SER A O 1
ATOM 2358 N N . ASN A 1 300 ? 22.872 -19.450 -21.727 1.00 57.97 300 ASN A N 1
ATOM 2359 C CA . ASN A 1 300 ? 23.585 -18.200 -22.015 1.00 57.97 300 ASN A CA 1
ATOM 2360 C C . ASN A 1 300 ? 23.273 -17.579 -23.401 1.00 57.97 300 ASN A C 1
ATOM 2362 O O . ASN A 1 300 ? 23.652 -16.433 -23.648 1.00 57.97 300 ASN A O 1
ATOM 2366 N N . GLU A 1 301 ? 22.585 -18.285 -24.305 1.00 53.50 301 GLU A N 1
ATOM 2367 C CA . GLU A 1 301 ? 22.230 -17.804 -25.647 1.00 53.50 301 GLU A CA 1
ATOM 2368 C C . GLU A 1 301 ? 20.987 -16.890 -25.686 1.00 53.50 301 GLU A C 1
ATOM 2370 O O . GLU A 1 301 ? 20.921 -15.995 -26.532 1.00 53.50 301 GLU A O 1
ATOM 2375 N N . GLU A 1 302 ? 20.054 -16.979 -24.731 1.00 50.12 302 GLU A N 1
ATOM 2376 C CA . GLU A 1 302 ? 18.825 -16.156 -24.748 1.00 50.12 302 GLU A CA 1
ATOM 2377 C C . GLU A 1 302 ? 19.002 -14.724 -24.217 1.00 50.12 302 GLU A C 1
ATOM 2379 O O . GLU A 1 302 ? 18.118 -13.872 -24.355 1.00 50.12 302 GLU A O 1
ATOM 2384 N N . PHE A 1 303 ? 20.180 -14.384 -23.684 1.00 53.09 303 PHE A N 1
ATOM 2385 C CA . PHE A 1 303 ? 20.509 -12.999 -23.326 1.00 53.09 303 PHE A CA 1
ATOM 2386 C C . PHE A 1 303 ? 20.465 -12.046 -24.539 1.00 53.09 303 PHE A C 1
ATOM 2388 O O . PHE A 1 303 ? 20.309 -10.838 -24.355 1.00 53.09 303 PHE A O 1
ATOM 2395 N N . ARG A 1 304 ? 20.585 -12.551 -25.777 1.00 50.44 304 ARG A N 1
ATOM 2396 C CA . ARG A 1 304 ? 20.548 -11.722 -26.997 1.00 50.44 304 ARG A CA 1
ATOM 2397 C C . ARG A 1 304 ? 19.135 -11.442 -27.516 1.00 50.44 304 ARG A C 1
ATOM 2399 O O . ARG A 1 304 ? 18.907 -10.331 -27.985 1.00 50.44 304 ARG A O 1
ATOM 2406 N N . ASN A 1 305 ? 18.167 -12.333 -27.289 1.00 45.50 305 ASN A N 1
ATOM 2407 C CA . ASN A 1 305 ? 16.755 -12.108 -27.655 1.00 45.50 305 ASN A CA 1
ATOM 2408 C C . ASN A 1 305 ? 16.027 -11.142 -26.699 1.00 45.50 305 ASN A C 1
ATOM 2410 O O . ASN A 1 305 ? 14.851 -10.828 -26.866 1.00 45.50 305 ASN A O 1
ATOM 2414 N N . ARG A 1 306 ? 16.747 -10.588 -25.713 1.00 49.56 306 ARG A N 1
ATOM 2415 C CA . ARG A 1 306 ? 16.262 -9.562 -24.776 1.00 49.56 306 ARG A CA 1
ATOM 2416 C C . ARG A 1 306 ? 15.758 -8.276 -25.430 1.00 49.56 306 ARG A C 1
ATOM 2418 O O . ARG A 1 306 ? 15.059 -7.531 -24.746 1.00 49.56 306 ARG A O 1
ATOM 2425 N N . ARG A 1 307 ? 16.144 -7.987 -26.678 1.00 46.72 307 ARG A N 1
ATOM 2426 C CA . ARG A 1 307 ? 15.735 -6.769 -27.398 1.00 46.72 307 ARG A CA 1
ATOM 2427 C C . ARG A 1 307 ? 14.413 -6.897 -28.141 1.00 46.72 307 ARG A C 1
ATOM 2429 O O . ARG A 1 307 ? 13.776 -5.870 -28.331 1.00 46.72 307 ARG A O 1
ATOM 2436 N N . ASP A 1 308 ? 13.981 -8.106 -28.485 1.00 46.53 308 ASP A N 1
ATOM 2437 C CA . ASP A 1 308 ? 12.846 -8.264 -29.403 1.00 46.53 308 ASP A CA 1
ATOM 2438 C C . ASP A 1 308 ? 11.487 -8.285 -28.689 1.00 46.53 308 ASP A C 1
ATOM 2440 O O . ASP A 1 308 ? 10.452 -8.400 -29.334 1.00 46.53 308 ASP A O 1
ATOM 2444 N N . GLY A 1 309 ? 11.455 -8.163 -27.354 1.00 51.31 309 GLY A N 1
ATOM 2445 C CA . GLY A 1 309 ? 10.198 -8.083 -26.596 1.00 51.31 309 GLY A CA 1
ATOM 2446 C C . GLY A 1 309 ? 9.363 -9.370 -26.612 1.00 51.31 309 GLY A C 1
ATOM 2447 O O . GLY A 1 309 ? 8.218 -9.358 -26.175 1.00 51.31 309 GLY A O 1
ATOM 2448 N N . ILE A 1 310 ? 9.927 -10.483 -27.086 1.00 46.44 310 ILE A N 1
ATOM 2449 C CA . ILE A 1 310 ? 9.245 -11.775 -27.192 1.00 46.44 310 ILE A CA 1
ATOM 2450 C C . ILE A 1 310 ? 9.364 -12.500 -25.846 1.00 46.44 310 ILE A C 1
ATOM 2452 O O . ILE A 1 310 ? 10.276 -13.287 -25.609 1.00 46.44 310 ILE A O 1
ATOM 2456 N N . GLY A 1 311 ? 8.474 -12.160 -24.920 1.00 56.56 311 GLY A N 1
ATOM 2457 C CA . GLY A 1 311 ? 8.307 -12.844 -23.643 1.00 56.56 311 GLY A CA 1
ATOM 2458 C C . GLY A 1 311 ? 7.245 -12.140 -22.812 1.00 56.56 311 GLY A C 1
ATOM 2459 O O . GLY A 1 311 ? 7.405 -10.963 -22.494 1.00 56.56 311 GLY A O 1
ATOM 2460 N N . ASP A 1 312 ? 6.173 -12.853 -22.471 1.00 68.75 312 ASP A N 1
ATOM 2461 C CA . ASP A 1 312 ? 5.054 -12.295 -21.714 1.00 68.75 312 ASP A CA 1
ATOM 2462 C C . ASP A 1 312 ? 5.518 -11.925 -20.301 1.00 68.75 312 ASP A C 1
ATOM 2464 O O . ASP A 1 312 ? 5.723 -12.787 -19.441 1.00 68.75 312 ASP A O 1
ATOM 2468 N N . PHE A 1 313 ? 5.705 -10.629 -20.043 1.00 78.06 313 PHE A N 1
ATOM 2469 C CA . PHE A 1 313 ? 5.907 -10.149 -18.683 1.00 78.06 313 PHE A CA 1
ATOM 2470 C C . PHE A 1 313 ? 4.641 -10.448 -17.883 1.00 78.06 313 PHE A C 1
ATOM 2472 O O . PHE A 1 313 ? 3.574 -9.903 -18.148 1.00 78.06 313 PHE A O 1
ATOM 2479 N N . HIS A 1 314 ? 4.743 -11.328 -16.889 1.00 88.12 314 HIS A N 1
ATOM 2480 C CA . HIS A 1 314 ? 3.592 -11.642 -16.037 1.00 88.12 314 HIS A CA 1
ATOM 2481 C C . HIS A 1 314 ? 3.317 -10.553 -15.007 1.00 88.12 314 HIS A C 1
ATOM 2483 O O . HIS A 1 314 ? 2.219 -10.497 -14.456 1.00 88.12 314 HIS A O 1
ATOM 2489 N N . LEU A 1 315 ? 4.320 -9.721 -14.736 1.00 92.62 315 LEU A N 1
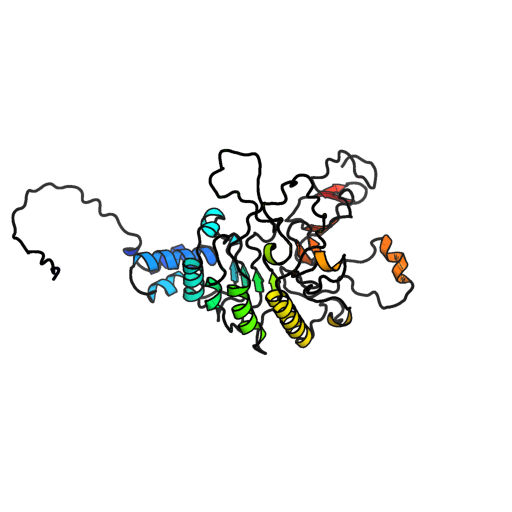ATOM 2490 C CA . LEU A 1 315 ? 4.285 -8.675 -13.737 1.00 92.62 315 LEU A CA 1
ATOM 2491 C C . LEU A 1 315 ? 5.055 -7.469 -14.254 1.00 92.62 315 LEU A C 1
ATOM 2493 O O . LEU A 1 315 ? 6.215 -7.591 -14.651 1.00 92.62 315 LEU A O 1
ATOM 2497 N N . GLU A 1 316 ? 4.411 -6.313 -14.217 1.00 92.69 316 GLU A N 1
ATOM 2498 C CA . GLU A 1 316 ? 5.025 -5.055 -14.602 1.00 92.69 316 GLU A CA 1
ATOM 2499 C C . GLU A 1 316 ? 4.743 -3.986 -13.557 1.00 92.69 316 GLU A C 1
ATOM 2501 O O . GLU A 1 316 ? 3.724 -4.002 -12.862 1.00 92.69 316 GLU A O 1
ATOM 2506 N N . ARG A 1 317 ? 5.667 -3.035 -13.453 1.00 93.75 317 ARG A N 1
ATOM 2507 C CA . ARG A 1 317 ? 5.535 -1.903 -12.550 1.00 93.75 317 ARG A CA 1
ATOM 2508 C C . ARG A 1 317 ? 4.969 -0.706 -13.293 1.00 93.75 317 ARG A C 1
ATOM 2510 O O . ARG A 1 317 ? 5.491 -0.318 -14.334 1.00 93.75 317 ARG A O 1
ATOM 2517 N N . CYS A 1 318 ? 3.922 -0.102 -12.743 1.00 95.19 318 CYS A N 1
ATOM 2518 C CA . CYS A 1 318 ? 3.404 1.149 -13.271 1.00 95.19 318 CYS A CA 1
ATOM 2519 C C . CYS A 1 318 ? 4.304 2.318 -12.860 1.00 95.19 318 CYS A C 1
ATOM 2521 O O . CYS A 1 318 ? 4.567 2.506 -11.676 1.00 95.19 318 CYS A O 1
ATOM 2523 N N . ASN A 1 319 ? 4.709 3.155 -13.811 1.00 92.38 319 ASN A N 1
ATOM 2524 C CA . ASN A 1 319 ? 5.524 4.333 -13.523 1.00 92.38 319 ASN A CA 1
ATOM 2525 C C . ASN A 1 319 ? 4.761 5.467 -12.827 1.00 92.38 319 ASN A C 1
ATOM 2527 O O . ASN A 1 319 ? 5.414 6.322 -12.238 1.00 92.38 319 ASN A O 1
ATOM 2531 N N . VAL A 1 320 ? 3.424 5.486 -12.892 1.00 92.81 320 VAL A N 1
ATOM 2532 C CA . VAL A 1 320 ? 2.584 6.485 -12.207 1.00 92.81 320 VAL A CA 1
ATOM 2533 C C . VAL A 1 320 ? 2.388 6.085 -10.751 1.00 92.81 320 VAL A C 1
ATOM 2535 O O . VAL A 1 320 ? 2.973 6.711 -9.879 1.00 92.81 320 VAL A O 1
ATOM 2538 N N . CYS A 1 321 ? 1.649 5.004 -10.478 1.00 95.62 321 CYS A N 1
ATOM 2539 C CA . CYS A 1 321 ? 1.341 4.616 -9.098 1.00 95.62 321 CYS A CA 1
ATOM 2540 C C . CYS A 1 321 ? 2.448 3.821 -8.397 1.00 95.62 321 CYS A C 1
ATOM 2542 O O . CYS A 1 321 ? 2.330 3.493 -7.220 1.00 95.62 321 CYS A O 1
ATOM 2544 N N . GLU A 1 322 ? 3.524 3.487 -9.115 1.00 94.56 322 GLU A N 1
ATOM 2545 C CA . GLU A 1 322 ? 4.691 2.757 -8.611 1.00 94.56 322 GLU A CA 1
ATOM 2546 C C . GLU A 1 322 ? 4.409 1.345 -8.080 1.00 94.56 322 GLU A C 1
ATOM 2548 O O . GLU A 1 322 ? 5.302 0.745 -7.477 1.00 94.56 322 GLU A O 1
ATOM 2553 N N . ARG A 1 323 ? 3.222 0.789 -8.342 1.00 95.62 323 ARG A N 1
ATOM 2554 C CA . ARG A 1 323 ? 2.824 -0.562 -7.928 1.00 95.62 323 ARG A CA 1
ATOM 2555 C C . ARG A 1 323 ? 3.117 -1.594 -9.006 1.00 95.62 323 ARG A C 1
ATOM 2557 O O . ARG A 1 323 ? 3.023 -1.305 -10.201 1.00 95.62 323 ARG A O 1
ATOM 2564 N N . GLU A 1 324 ? 3.407 -2.817 -8.576 1.00 95.31 324 GLU A N 1
ATOM 2565 C CA . GLU A 1 324 ? 3.479 -3.969 -9.469 1.00 95.31 324 GLU A CA 1
ATOM 2566 C C . GLU A 1 324 ? 2.098 -4.586 -9.677 1.00 95.31 324 GLU A C 1
ATOM 2568 O O . GLU A 1 324 ? 1.325 -4.803 -8.735 1.00 95.31 324 GLU A O 1
ATOM 2573 N N . GLN A 1 325 ? 1.767 -4.847 -10.935 1.00 95.62 325 GLN A N 1
ATOM 2574 C CA . GLN A 1 325 ? 0.483 -5.388 -11.347 1.00 95.62 325 GLN A CA 1
ATOM 2575 C C . GLN A 1 325 ? 0.715 -6.529 -12.322 1.00 95.62 325 GLN A C 1
ATOM 2577 O O . GLN A 1 325 ? 1.562 -6.448 -13.213 1.00 95.62 325 GLN A O 1
ATOM 2582 N N . CYS A 1 326 ? -0.008 -7.628 -12.110 1.00 95.50 326 CYS A N 1
ATOM 2583 C CA . CYS A 1 326 ? -0.005 -8.707 -13.079 1.00 95.50 326 CYS A CA 1
ATOM 2584 C C . CYS A 1 326 ? -0.972 -8.369 -14.209 1.00 95.50 326 CYS A C 1
ATOM 2586 O O . CYS A 1 326 ? -1.984 -7.702 -13.981 1.00 95.50 326 CYS A O 1
ATOM 2588 N N . VAL A 1 327 ? -0.672 -8.873 -15.402 1.00 90.69 327 VAL A N 1
ATOM 2589 C CA . VAL A 1 327 ? -1.454 -8.617 -16.623 1.00 90.69 327 VAL A CA 1
ATOM 2590 C C . VAL A 1 327 ? -2.916 -9.071 -16.525 1.00 90.69 327 VAL A C 1
ATOM 2592 O O . VAL A 1 327 ? -3.762 -8.583 -17.265 1.00 90.69 327 VAL A O 1
ATOM 2595 N N . GLU A 1 328 ? -3.226 -9.989 -15.602 1.00 92.50 328 GLU A N 1
ATOM 2596 C CA . GLU A 1 328 ? -4.593 -10.452 -15.324 1.00 92.50 328 GLU A CA 1
ATOM 2597 C C . GLU A 1 328 ? -5.389 -9.459 -14.462 1.00 92.50 328 GLU A C 1
ATOM 2599 O O . GLU A 1 328 ? -6.608 -9.377 -14.583 1.00 92.50 328 GLU A O 1
ATOM 2604 N N . CYS A 1 329 ? -4.717 -8.717 -13.578 1.00 95.38 329 CYS A N 1
ATOM 2605 C CA . CYS A 1 329 ? -5.365 -7.771 -12.666 1.00 95.38 329 CYS A CA 1
ATOM 2606 C C . CYS A 1 329 ? -5.584 -6.400 -13.301 1.00 95.38 329 CYS A C 1
ATOM 2608 O O . CYS A 1 329 ? -6.548 -5.713 -12.974 1.00 95.38 329 CYS A O 1
ATOM 2610 N N . SER A 1 330 ? -4.666 -5.990 -14.171 1.00 94.12 330 SER A N 1
ATOM 2611 C CA . SER A 1 330 ? -4.685 -4.678 -14.798 1.00 94.12 330 SER A CA 1
ATOM 2612 C C . SER A 1 330 ? -3.998 -4.753 -16.149 1.00 94.12 330 SER A C 1
ATOM 2614 O O . SER A 1 330 ? -2.924 -5.344 -16.280 1.00 94.12 330 SER A O 1
ATOM 2616 N N . GLY A 1 331 ? -4.619 -4.141 -17.157 1.00 92.50 331 GLY A N 1
ATOM 2617 C CA . GLY A 1 331 ? -3.969 -3.955 -18.443 1.00 92.50 331 GLY A CA 1
ATOM 2618 C C . GLY A 1 331 ? -2.733 -3.082 -18.256 1.00 92.50 331 GLY A C 1
ATOM 2619 O O . GLY A 1 331 ? -2.823 -1.986 -17.703 1.00 92.50 331 GLY A O 1
ATOM 2620 N N . MET A 1 332 ? -1.591 -3.561 -18.730 1.00 93.31 332 MET A N 1
ATOM 2621 C CA . MET A 1 332 ? -0.342 -2.810 -18.736 1.00 93.31 332 MET A CA 1
ATOM 2622 C C . MET A 1 332 ? 0.050 -2.510 -20.181 1.00 93.31 332 MET A C 1
ATOM 2624 O O . MET A 1 332 ? -0.248 -3.285 -21.094 1.00 93.31 332 MET A O 1
ATOM 2628 N N . TYR A 1 333 ? 0.680 -1.364 -20.408 1.00 92.38 333 TYR A N 1
ATOM 2629 C CA . TYR A 1 333 ? 1.274 -1.046 -21.700 1.00 92.38 333 TYR A CA 1
ATOM 2630 C C . TYR A 1 333 ? 2.545 -0.226 -21.530 1.00 92.38 333 TYR A C 1
ATOM 2632 O O . TYR A 1 333 ? 2.698 0.551 -20.587 1.00 92.38 333 TYR A O 1
ATOM 2640 N N . ARG A 1 334 ? 3.448 -0.383 -22.490 1.00 91.44 334 ARG A N 1
ATOM 2641 C CA . ARG A 1 334 ? 4.669 0.400 -22.614 1.00 91.44 334 ARG A CA 1
ATOM 2642 C C . ARG A 1 334 ? 4.438 1.526 -23.614 1.00 91.44 334 ARG A C 1
ATOM 2644 O O . ARG A 1 334 ? 3.964 1.268 -24.716 1.00 91.44 334 ARG A O 1
ATOM 2651 N N . CYS A 1 335 ? 4.758 2.755 -23.220 1.00 90.69 335 CYS A N 1
ATOM 2652 C CA . CYS A 1 335 ? 4.781 3.889 -24.139 1.00 90.69 335 CYS A CA 1
ATOM 2653 C C . CYS A 1 335 ? 6.165 3.975 -24.785 1.00 90.69 335 CYS A C 1
ATOM 2655 O O . CYS A 1 335 ? 7.154 4.186 -24.080 1.00 90.69 335 CYS A O 1
ATOM 2657 N N . GLU A 1 336 ? 6.232 3.812 -26.105 1.00 85.56 336 GLU A N 1
ATOM 2658 C CA . GLU A 1 336 ? 7.503 3.815 -26.848 1.00 85.56 336 GLU A CA 1
ATOM 2659 C C . GLU A 1 336 ? 8.116 5.213 -26.983 1.00 85.56 336 GLU A C 1
ATOM 2661 O O . GLU A 1 336 ? 9.332 5.352 -27.082 1.00 85.56 336 GLU A O 1
ATOM 2666 N N . THR A 1 337 ? 7.290 6.256 -26.918 1.00 86.56 337 THR A N 1
ATOM 2667 C CA . THR A 1 337 ? 7.746 7.645 -27.052 1.00 86.56 337 THR A CA 1
ATOM 2668 C C . THR A 1 337 ? 8.258 8.227 -25.737 1.00 86.56 337 THR A C 1
ATOM 2670 O O . THR A 1 337 ? 9.076 9.147 -25.721 1.00 86.56 337 THR A O 1
ATOM 2673 N N . CYS A 1 338 ? 7.800 7.698 -24.600 1.00 87.06 338 CYS A N 1
ATOM 2674 C CA . CYS A 1 338 ? 8.298 8.138 -23.305 1.00 87.06 338 CYS A CA 1
ATOM 2675 C C . CYS A 1 338 ? 9.776 7.742 -23.125 1.00 87.06 338 CYS A C 1
ATOM 2677 O O . CYS A 1 338 ? 10.145 6.593 -23.399 1.00 87.06 338 CYS A O 1
ATOM 2679 N N . PRO A 1 339 ? 10.626 8.633 -22.578 1.00 76.19 339 PRO A N 1
ATOM 2680 C CA . PRO A 1 339 ? 12.014 8.303 -22.287 1.00 76.19 339 PRO A CA 1
ATOM 2681 C C . PRO A 1 339 ? 12.110 7.042 -21.420 1.00 76.19 339 PRO A C 1
ATOM 2683 O O . PRO A 1 339 ? 11.518 6.978 -20.344 1.00 76.19 339 PRO A O 1
ATOM 2686 N N . SER A 1 340 ? 12.911 6.067 -21.854 1.00 74.50 340 SER A N 1
ATOM 2687 C CA . SER A 1 340 ? 13.131 4.773 -21.176 1.00 74.50 340 SER A CA 1
ATOM 2688 C C . SER A 1 340 ? 12.001 3.741 -21.291 1.00 74.50 340 SER A C 1
ATOM 2690 O O . SER A 1 340 ? 11.974 2.805 -20.491 1.00 74.50 340 SER A O 1
ATOM 2692 N N . SER A 1 341 ? 11.103 3.870 -22.275 1.00 75.88 341 SER A N 1
ATOM 2693 C CA . SER A 1 341 ? 10.041 2.886 -22.536 1.00 75.88 341 SER A CA 1
ATOM 2694 C C . SER A 1 341 ? 9.224 2.587 -21.273 1.00 75.88 341 SER A C 1
ATOM 2696 O O . SER A 1 341 ? 9.156 1.453 -20.782 1.00 75.88 341 SER A O 1
ATOM 2698 N N . THR A 1 342 ? 8.672 3.651 -20.694 1.00 88.56 342 THR A N 1
ATOM 2699 C CA . THR A 1 342 ? 7.954 3.603 -19.421 1.00 88.56 342 THR A CA 1
ATOM 2700 C C . THR A 1 342 ? 6.690 2.762 -19.530 1.00 88.56 342 THR A C 1
ATOM 2702 O O . THR A 1 342 ? 5.933 2.892 -20.496 1.00 88.56 342 THR A O 1
ATOM 2705 N N . THR A 1 343 ? 6.433 1.957 -18.505 1.00 92.50 343 THR A N 1
ATOM 2706 C CA . THR A 1 343 ? 5.247 1.107 -18.433 1.00 92.50 343 THR A CA 1
ATOM 2707 C C . THR A 1 343 ? 4.169 1.757 -17.568 1.00 92.50 343 THR A C 1
ATOM 2709 O O . THR A 1 343 ? 4.446 2.312 -16.502 1.00 92.50 343 THR A O 1
ATOM 2712 N N . PHE A 1 344 ? 2.920 1.694 -18.018 1.00 94.19 344 PHE A N 1
ATOM 2713 C CA . PHE A 1 344 ? 1.766 2.286 -17.356 1.00 94.19 344 PHE A CA 1
ATOM 2714 C C . PHE A 1 344 ? 0.656 1.261 -17.170 1.00 94.19 344 PHE A C 1
ATOM 2716 O O . PHE A 1 344 ? 0.462 0.379 -18.005 1.00 94.19 344 PHE A O 1
ATOM 2723 N N . CYS A 1 345 ? -0.085 1.412 -16.074 1.00 95.88 345 CYS A N 1
ATOM 2724 C CA . CYS A 1 345 ? -1.339 0.710 -15.887 1.00 95.88 345 CYS A CA 1
ATOM 2725 C C . CYS A 1 345 ? -2.451 1.466 -16.614 1.00 95.88 345 CYS A C 1
ATOM 2727 O O . CYS A 1 345 ? -2.472 2.698 -16.580 1.00 95.88 345 CYS A O 1
ATOM 2729 N N . MET A 1 346 ? -3.386 0.751 -17.238 1.00 94.38 346 MET A N 1
ATOM 2730 C CA . MET A 1 346 ? -4.495 1.353 -17.992 1.00 94.38 346 MET A CA 1
ATOM 2731 C C . MET A 1 346 ? -5.371 2.268 -17.131 1.00 94.38 346 MET A C 1
ATOM 2733 O O . MET A 1 346 ? -5.891 3.256 -17.630 1.00 94.38 346 MET A O 1
ATOM 2737 N N . ASN A 1 347 ? -5.483 1.980 -15.832 1.00 95.00 347 ASN A N 1
ATOM 2738 C CA . ASN A 1 347 ? -6.245 2.810 -14.894 1.00 95.00 347 ASN A CA 1
ATOM 2739 C C . ASN A 1 347 ? -5.487 4.070 -14.449 1.00 95.00 347 ASN A C 1
ATOM 2741 O O . ASN A 1 347 ? -6.083 4.985 -13.897 1.00 95.00 347 ASN A O 1
ATOM 2745 N N . CYS A 1 348 ? -4.166 4.095 -14.627 1.00 95.00 348 CYS A N 1
ATOM 2746 C CA . CYS A 1 348 ? -3.301 5.185 -14.192 1.00 95.00 348 CYS A CA 1
ATOM 2747 C C . CYS A 1 348 ? -3.087 6.198 -15.316 1.00 95.00 348 CYS A C 1
ATOM 2749 O O . CYS A 1 348 ? -2.832 7.373 -15.063 1.00 95.00 348 CYS A O 1
ATOM 2751 N N . LYS A 1 349 ? -3.094 5.720 -16.565 1.00 93.69 349 LYS A N 1
ATOM 2752 C CA . LYS A 1 349 ? -2.851 6.549 -17.735 1.00 93.69 349 LYS A CA 1
ATOM 2753 C C . LYS A 1 349 ? -3.490 5.937 -18.964 1.00 93.69 349 LYS A C 1
ATOM 2755 O O . LYS A 1 349 ? -3.121 4.836 -19.371 1.00 93.69 349 LYS A O 1
ATOM 2760 N N . GLU A 1 350 ? -4.399 6.676 -19.576 1.00 93.19 350 GLU A N 1
ATOM 2761 C CA . GLU A 1 350 ? -5.008 6.298 -20.845 1.00 93.19 350 GLU A CA 1
ATOM 2762 C C . GLU A 1 350 ? -3.962 6.167 -21.959 1.00 93.19 350 GLU A C 1
ATOM 2764 O O . GLU A 1 350 ? -2.918 6.829 -21.948 1.00 93.19 350 GLU A O 1
ATOM 2769 N N . SER A 1 351 ? -4.249 5.280 -22.914 1.00 92.62 351 SER A N 1
ATOM 2770 C CA . SER A 1 351 ? -3.403 5.069 -24.085 1.00 92.62 351 SER A CA 1
ATOM 2771 C C . SER A 1 351 ? -4.198 5.091 -25.371 1.00 92.62 351 SER A C 1
ATOM 2773 O O . SER A 1 351 ? -5.290 4.524 -25.448 1.00 92.62 351 SER A O 1
ATOM 2775 N N . THR A 1 352 ? -3.570 5.629 -26.409 1.00 91.62 352 THR A N 1
ATOM 2776 C CA . THR A 1 352 ? -4.042 5.500 -27.783 1.00 91.62 352 THR A CA 1
ATOM 2777 C C . THR A 1 352 ? -3.287 4.361 -28.456 1.00 91.62 352 THR A C 1
ATOM 2779 O O . THR A 1 352 ? -2.059 4.279 -28.388 1.00 91.62 352 THR A O 1
ATOM 2782 N 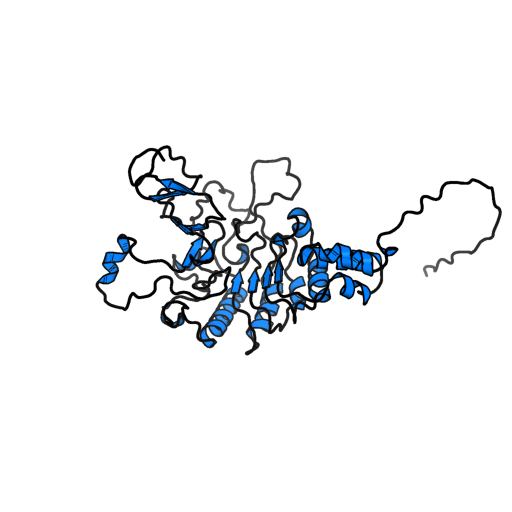N . LYS A 1 353 ? -4.022 3.426 -29.066 1.00 91.06 353 LYS A N 1
ATOM 2783 C CA . LYS A 1 353 ? -3.438 2.291 -29.790 1.00 91.06 353 LYS A CA 1
ATOM 2784 C C . LYS A 1 353 ? -3.265 2.669 -31.257 1.00 91.06 353 LYS A C 1
ATOM 2786 O O . LYS A 1 353 ? -4.255 2.919 -31.935 1.00 91.06 353 LYS A O 1
ATOM 2791 N N . CYS A 1 354 ? -2.039 2.601 -31.767 1.00 87.31 354 CYS A N 1
ATOM 2792 C CA . CYS A 1 354 ? -1.770 2.778 -33.186 1.00 87.31 354 CYS A CA 1
ATOM 2793 C C . CYS A 1 354 ? -2.481 1.691 -34.006 1.00 87.31 354 CYS A C 1
ATOM 2795 O O . CYS A 1 354 ? -2.281 0.489 -33.794 1.00 87.31 354 CYS A O 1
ATOM 2797 N N . SER A 1 355 ? -3.271 2.121 -34.989 1.00 88.00 355 SER A N 1
ATOM 2798 C CA . SER A 1 355 ? -4.057 1.244 -35.866 1.00 88.00 355 SER A CA 1
ATOM 2799 C C . SER A 1 355 ? -3.217 0.281 -36.719 1.00 88.00 355 SER A C 1
ATOM 2801 O O . SER A 1 355 ? -3.732 -0.741 -37.169 1.00 88.00 355 SER A O 1
ATOM 2803 N N . LEU A 1 356 ? -1.926 0.570 -36.931 1.00 87.88 356 LEU A N 1
ATOM 2804 C CA . LEU A 1 356 ? -1.069 -0.178 -37.859 1.00 87.88 356 LEU A CA 1
ATOM 2805 C C . LEU A 1 356 ? -0.094 -1.135 -37.180 1.00 87.88 356 LEU A C 1
ATOM 2807 O O . LEU A 1 356 ? 0.040 -2.270 -37.627 1.00 87.88 356 LEU A O 1
ATOM 2811 N N . CYS A 1 357 ? 0.600 -0.694 -36.129 1.00 86.75 357 CYS A N 1
ATOM 2812 C CA . CYS A 1 357 ? 1.593 -1.520 -35.432 1.00 86.75 357 CYS A CA 1
ATOM 2813 C C . CYS A 1 357 ? 1.105 -2.058 -34.083 1.00 86.75 357 CYS A C 1
ATOM 2815 O O . CYS A 1 357 ? 1.836 -2.792 -33.432 1.00 86.75 357 CYS A O 1
ATOM 2817 N N . SER A 1 358 ? -0.116 -1.719 -33.651 1.00 86.31 358 SER A N 1
ATOM 2818 C CA . SER A 1 358 ? -0.666 -2.064 -32.331 1.00 86.31 358 SER A CA 1
ATOM 2819 C C . SER A 1 358 ? 0.083 -1.501 -31.116 1.00 86.31 358 SER A C 1
ATOM 2821 O O . SER A 1 358 ? -0.359 -1.758 -29.992 1.00 86.31 358 SER A O 1
ATOM 2823 N N . ASN A 1 359 ? 1.143 -0.711 -31.315 1.00 87.00 359 ASN A N 1
ATOM 2824 C CA . ASN A 1 359 ? 1.838 -0.024 -30.229 1.00 87.00 359 ASN A CA 1
ATOM 2825 C C . ASN A 1 359 ? 0.912 0.986 -29.559 1.00 87.00 359 ASN A C 1
ATOM 2827 O O . ASN A 1 359 ? -0.029 1.496 -30.171 1.00 87.00 359 ASN A O 1
ATOM 2831 N N . ARG A 1 360 ? 1.164 1.239 -28.278 1.00 88.44 360 ARG A N 1
ATOM 2832 C CA . ARG A 1 360 ? 0.376 2.156 -27.463 1.00 88.44 360 ARG A CA 1
ATOM 2833 C C . ARG A 1 360 ? 1.229 3.343 -27.070 1.00 88.44 360 ARG A C 1
ATOM 2835 O O . ARG A 1 360 ? 2.381 3.182 -26.679 1.00 88.44 360 ARG A O 1
ATOM 2842 N N . GLU A 1 361 ? 0.636 4.518 -27.141 1.00 89.19 361 GLU A N 1
ATOM 2843 C CA . GLU A 1 361 ? 1.264 5.767 -26.732 1.00 89.19 361 GLU A CA 1
ATOM 2844 C C . GLU A 1 361 ? 0.381 6.414 -25.666 1.00 89.19 361 GLU A C 1
ATOM 2846 O O . GLU A 1 361 ? -0.847 6.298 -25.708 1.00 89.19 361 GLU A O 1
ATOM 2851 N N . CYS A 1 362 ? 1.003 6.988 -24.636 1.00 91.38 362 CYS A N 1
ATOM 2852 C CA . CYS A 1 362 ? 0.260 7.640 -23.563 1.00 91.38 362 CYS A CA 1
ATOM 2853 C C . CYS A 1 362 ? -0.177 9.042 -24.002 1.00 91.38 362 CYS A C 1
ATOM 2855 O O . CYS A 1 362 ? 0.520 9.690 -24.780 1.00 91.38 362 CYS A O 1
ATOM 2857 N N . ASN A 1 363 ? -1.300 9.525 -23.470 1.00 88.19 363 ASN A N 1
ATOM 2858 C CA . ASN A 1 363 ? -1.905 10.791 -23.908 1.00 88.19 363 ASN A CA 1
ATOM 2859 C C . ASN A 1 363 ? -1.048 12.046 -23.637 1.00 88.19 363 ASN A C 1
ATOM 2861 O O . ASN A 1 363 ? -1.310 13.096 -24.212 1.00 88.19 363 ASN A O 1
ATOM 2865 N N . ASP A 1 364 ? -0.024 11.954 -22.784 1.00 86.88 364 ASP A N 1
ATOM 2866 C CA . ASP A 1 364 ? 0.898 13.068 -22.510 1.00 86.88 364 ASP A CA 1
ATOM 2867 C C . ASP A 1 364 ? 1.975 13.222 -23.589 1.00 86.88 364 ASP A C 1
ATOM 2869 O O . ASP A 1 364 ? 2.674 14.235 -23.635 1.00 86.88 364 ASP A O 1
ATOM 2873 N N . CYS A 1 365 ? 2.166 12.205 -24.428 1.00 87.31 365 CYS A N 1
ATOM 2874 C CA . CYS A 1 365 ? 3.018 12.343 -25.589 1.00 87.31 365 CYS A CA 1
ATOM 2875 C C . CYS A 1 365 ? 2.209 13.053 -26.680 1.00 87.31 365 CYS A C 1
ATOM 2877 O O . CYS A 1 365 ? 1.298 12.464 -27.254 1.00 87.31 365 CYS A O 1
ATOM 2879 N N . ASP A 1 366 ? 2.543 14.318 -26.950 1.00 77.50 366 ASP A N 1
ATOM 2880 C CA . ASP A 1 366 ? 1.944 15.115 -28.026 1.00 77.50 366 ASP A CA 1
ATOM 2881 C C . ASP A 1 366 ? 2.346 14.544 -29.389 1.00 77.50 366 ASP A C 1
ATOM 2883 O O . ASP A 1 366 ? 3.370 14.903 -29.978 1.00 77.50 366 ASP A O 1
ATOM 2887 N N . LEU A 1 367 ? 1.583 13.555 -29.845 1.00 70.25 367 LEU A N 1
ATOM 2888 C CA . LEU A 1 367 ? 1.907 12.799 -31.037 1.00 70.25 367 LEU A CA 1
ATOM 2889 C C . LEU A 1 367 ? 0.760 12.892 -32.020 1.00 70.25 367 LEU A C 1
ATOM 2891 O O . LEU A 1 367 ? -0.256 12.215 -31.927 1.00 70.25 367 LEU A O 1
ATOM 2895 N N . SER A 1 368 ? 0.998 13.696 -33.050 1.00 79.69 368 SER A N 1
ATOM 2896 C CA . SER A 1 368 ? 0.265 13.570 -34.303 1.00 79.69 368 SER A CA 1
ATOM 2897 C C . SER A 1 368 ? 0.588 12.256 -35.019 1.00 79.69 368 SER A C 1
ATOM 2899 O O . SER A 1 368 ? -0.147 11.889 -35.927 1.00 79.69 368 SER A O 1
ATOM 2901 N N . ARG A 1 369 ? 1.687 11.555 -34.677 1.00 80.69 369 ARG A N 1
ATOM 2902 C CA . ARG A 1 369 ? 2.172 10.357 -35.385 1.00 80.69 369 ARG A CA 1
ATOM 2903 C C . ARG A 1 369 ? 2.827 9.351 -34.441 1.00 80.69 369 ARG A C 1
ATOM 2905 O O . ARG A 1 369 ? 3.647 9.734 -33.618 1.00 80.69 369 ARG A O 1
ATOM 2912 N N . CYS A 1 370 ? 2.566 8.067 -34.673 1.00 82.69 370 CYS A N 1
ATOM 2913 C CA . CYS A 1 370 ? 3.216 6.967 -33.974 1.00 82.69 370 CYS A CA 1
ATOM 2914 C C . CYS A 1 370 ? 4.712 6.920 -34.303 1.00 82.69 370 CYS A C 1
ATOM 2916 O O . CYS A 1 370 ? 5.075 6.823 -35.479 1.00 82.69 370 CYS A O 1
ATOM 2918 N N . GLU A 1 371 ? 5.578 6.903 -33.293 1.00 79.50 371 GLU A N 1
ATOM 2919 C CA . GLU A 1 371 ? 7.042 6.863 -33.464 1.00 79.50 371 GLU A CA 1
ATOM 2920 C C . GLU A 1 371 ? 7.490 5.608 -34.233 1.00 79.50 371 GLU A C 1
ATOM 2922 O O . GLU A 1 371 ? 8.341 5.660 -35.126 1.00 79.50 371 GLU A O 1
ATOM 2927 N N . SER A 1 372 ? 6.859 4.465 -33.949 1.00 80.50 372 SER A N 1
ATOM 2928 C CA . SER A 1 372 ? 7.290 3.177 -34.497 1.00 80.50 372 SER A CA 1
ATOM 2929 C C . SER A 1 372 ? 6.973 3.007 -35.983 1.00 80.50 372 SER A C 1
ATOM 2931 O O . SER A 1 372 ? 7.772 2.425 -36.714 1.00 80.50 372 SER A O 1
ATOM 2933 N N . CYS A 1 373 ? 5.819 3.497 -36.454 1.00 85.12 373 CYS A N 1
ATOM 2934 C CA . CYS A 1 373 ? 5.404 3.345 -37.856 1.00 85.12 373 CYS A CA 1
ATOM 2935 C C . CYS A 1 373 ? 5.299 4.665 -38.634 1.00 85.12 373 CYS A C 1
ATOM 2937 O O . CYS A 1 373 ? 4.967 4.648 -39.821 1.00 85.12 373 CYS A O 1
ATOM 2939 N N . LYS A 1 374 ? 5.569 5.805 -37.987 1.00 84.69 374 LYS A N 1
ATOM 2940 C CA . LYS A 1 374 ? 5.523 7.164 -38.551 1.00 84.69 374 LYS A CA 1
ATOM 2941 C C . LYS A 1 374 ? 4.180 7.530 -39.195 1.00 84.69 374 LYS A C 1
ATOM 2943 O O . LYS A 1 374 ? 4.152 8.340 -40.123 1.00 84.69 374 LYS A O 1
ATOM 2948 N N . LYS A 1 375 ? 3.062 6.949 -38.758 1.00 80.25 375 LYS A N 1
ATOM 2949 C CA . LYS A 1 375 ? 1.715 7.254 -39.284 1.00 80.25 375 LYS A CA 1
ATOM 2950 C C . LYS A 1 375 ? 0.884 7.969 -38.233 1.00 80.25 375 LYS A C 1
ATOM 2952 O O . LYS A 1 375 ? 1.170 7.810 -37.054 1.00 80.25 375 LYS A O 1
ATOM 2957 N N . GLU A 1 376 ? -0.104 8.733 -38.676 1.00 77.69 376 GLU A N 1
ATOM 2958 C CA . GLU A 1 376 ? -1.036 9.416 -37.777 1.00 77.69 376 GLU A CA 1
ATOM 2959 C C . GLU A 1 376 ? -1.791 8.400 -36.903 1.00 77.69 376 GLU A C 1
ATOM 2961 O O . GLU A 1 376 ? -2.103 7.301 -37.380 1.00 77.69 376 GLU A O 1
ATOM 2966 N N . LEU A 1 377 ? -1.938 8.727 -35.613 1.00 68.25 377 LEU A N 1
ATOM 2967 C CA . LEU A 1 377 ? -2.474 7.842 -34.566 1.00 68.25 377 LEU A CA 1
ATOM 2968 C C . LEU A 1 377 ? -3.993 7.737 -34.590 1.00 68.25 377 LEU A C 1
ATOM 2970 O O . LEU A 1 377 ? -4.653 8.779 -34.792 1.00 68.25 377 LEU A O 1
#

Nearest PDB structures (foldseek):
  6o60-assembly1_C  TM=3.405E-01  e=1.006E-02  Homo sapiens

Radius of gyration: 26.48 Å; Cα contacts (8 Å, |Δi|>4): 584; chains: 1; bounding box: 74×56×90 Å

pLDDT: mean 83.72, std 16.71, range [32.47, 98.69]

Secondary structure (DSSP, 8-state):
------PPP------------------GGGS-HHHHHHHHTTS-HHHHHHHHHHHHHHTTSSS-HHHHHHH-S--SEEEGGGS-HHHHHH--HHHHHHHHHHTTHHHH-SEEE-TT-TT--SGGGGGGTT-SS--EEE---S-TTS-SS-B--SS---S-TT--PBP--S--HHHHHHHHHHHHTSTT----EEE--HHHHSPPPPTT---GGG--TT---TT----HHHHHHHHHHHHHHHHTT-B-TTT--BGGGGS--SBB---SSTTTGGGBTPBPSB-TTT--B--SSS---S-TTTTSGGGS--S--SEEE-TTT--EEETTTS-EEEBSSSTT--EEETTTS-EEEPTTT--EEETTS--SB-TTT-SB-

Mean predicted aligned error: 8.6 Å